Protein AF-A0A8S3TNV0-F1 (afdb_monomer)

Solvent-accessible surface area (backbone atoms only — not comparable to full-atom values): 40064 Å² total; per-residue (Å²): 131,85,84,80,77,49,68,55,57,33,47,53,49,20,66,56,31,63,73,50,84,91,32,53,68,57,18,50,51,28,44,52,50,34,41,46,52,48,55,51,44,31,70,75,68,72,44,70,85,85,72,66,68,60,52,62,52,40,44,50,47,53,50,49,54,54,50,50,51,53,54,52,62,73,69,50,62,96,82,69,72,56,63,66,59,49,42,34,44,29,53,44,63,46,42,47,49,53,49,52,39,51,70,67,50,73,73,77,50,87,56,49,66,64,51,49,56,48,52,64,64,43,43,70,54,40,74,68,53,91,77,56,86,68,69,57,56,79,71,70,78,79,81,65,68,73,45,74,74,59,54,46,51,67,53,68,71,25,70,59,44,51,54,34,48,66,68,48,71,71,40,63,76,86,58,99,75,73,74,72,80,77,72,82,78,78,81,70,81,78,79,83,73,83,86,78,91,79,84,87,85,82,91,77,87,89,84,88,83,90,86,86,88,85,89,85,90,80,90,78,90,80,83,85,79,82,83,80,85,88,80,88,80,90,73,92,71,54,76,66,58,57,52,53,53,51,49,55,52,50,52,52,49,45,55,54,56,73,67,56,90,64,85,89,64,67,48,53,50,70,56,50,45,50,49,51,51,50,46,50,45,56,60,35,57,51,38,54,77,52,83,58,75,91,75,50,48,36,82,73,49,44,53,57,56,52,48,59,60,46,63,81,56,67,89,71,97,62,62,71,68,61,55,55,61,57,44,78,73,48,72,82,43,55,66,58,51,50,52,49,50,45,45,53,55,30,37,51,54,56,36,24,66,41,96,63,16,59,59,52,48,58,71,61,37,53,68,57,56,49,35,53,48,38,51,51,53,52,52,49,52,53,53,54,50,55,57,52,75,72,48,96,68,94,69,72,79,72,54,52,60,55,57,52,52,54,49,52,49,39,41,51,51,54,52,45,53,53,49,47,53,33,52,39,62,58,35,55,65,85,44,70,70,59,42,48,54,50,48,47,53,55,44,52,37,51,77,51,44,42,60,61,54,45,49,51,43,52,47,50,55,32,51,40,61,65,70,66,61,80,51,69,76,56,74,60,70,56,65,68,57,50,51,41,50,31,52,44,46,54,36,37,50,51,32,35,34,53,38,73,77,71,56,88,67,94,76,72,96,73,52,84,54,41,73,43,50,31,48,60,52,62,78,50,18,33,48,45,64,55,39,58,56,43,63,73,58,50,82,75,68,81,71,87,74,74,49,57,22,48,60,37,55,56,50,49,50,51,37,61,45,51,58,71,52,79,34,69,65,61,44,50,51,49,48,49,35,50,50,72,65,45,54,38,46,43,49,61,63,65,60,56,52,52,35,52,56,75,32,40,86,81,40,56,73,74,52,34,53,53,49,51,51,32,51,49,47,44,53,62,70,37,46,70,46,56,40,77,38,70,86,54,45,83,82,41,102,42,48,38,68,42,45,36,76,33,52,81,67,76,60,56,86,85,78,82,67,75,61,72,55,73,66,50,59,55,48,58,53,66,70,75,109

Structure (mmCIF, N/CA/C/O backbone):
data_AF-A0A8S3TNV0-F1
#
_entry.id   AF-A0A8S3TNV0-F1
#
loop_
_atom_site.group_PDB
_atom_site.id
_atom_site.type_symbol
_atom_site.label_atom_id
_atom_site.label_alt_id
_atom_site.label_comp_id
_atom_site.label_asym_id
_atom_site.label_entity_id
_atom_site.label_seq_id
_atom_site.pdbx_PDB_ins_code
_atom_site.Cartn_x
_atom_site.Cartn_y
_atom_site.Cartn_z
_atom_site.occupancy
_atom_site.B_iso_or_equiv
_atom_site.auth_seq_id
_atom_site.auth_comp_id
_atom_site.auth_asym_id
_atom_site.auth_atom_id
_atom_site.pdbx_PDB_model_num
ATOM 1 N N . MET A 1 1 ? 22.288 28.372 -45.528 1.00 34.53 1 MET A N 1
ATOM 2 C CA . MET A 1 1 ? 20.917 28.318 -44.978 1.00 34.53 1 MET A CA 1
ATOM 3 C C . MET A 1 1 ? 20.827 26.979 -44.262 1.00 34.53 1 MET A C 1
ATOM 5 O O . MET A 1 1 ? 20.952 25.970 -44.937 1.00 34.53 1 MET A O 1
ATOM 9 N N . ALA A 1 2 ? 20.829 26.947 -42.926 1.00 42.94 2 ALA A N 1
ATOM 10 C CA . ALA A 1 2 ? 20.855 25.677 -42.194 1.00 42.94 2 ALA A CA 1
ATOM 11 C C . ALA A 1 2 ? 19.530 24.941 -42.438 1.00 42.94 2 ALA A C 1
ATOM 13 O O . ALA A 1 2 ? 18.470 25.479 -42.117 1.00 42.94 2 ALA A O 1
ATOM 14 N N . VAL A 1 3 ? 19.585 23.764 -43.063 1.00 53.44 3 VAL A N 1
ATOM 15 C CA . VAL A 1 3 ? 18.421 22.891 -43.235 1.00 53.44 3 VAL A CA 1
ATOM 16 C C . VAL A 1 3 ? 17.987 22.459 -41.834 1.00 53.44 3 VAL A C 1
ATOM 18 O O . VAL A 1 3 ? 18.694 21.705 -41.174 1.00 53.44 3 VAL A O 1
ATOM 21 N N . LYS A 1 4 ? 16.867 22.997 -41.338 1.00 69.56 4 LYS A N 1
ATOM 22 C CA . LYS A 1 4 ? 16.232 22.502 -40.112 1.00 69.56 4 LYS A CA 1
ATOM 23 C C . LYS A 1 4 ? 15.358 21.316 -40.501 1.00 69.56 4 LYS A C 1
ATOM 25 O O . LYS A 1 4 ? 14.276 21.527 -41.040 1.00 69.56 4 LYS A O 1
ATOM 30 N N . LEU A 1 5 ? 15.846 20.104 -40.253 1.00 80.50 5 LEU A N 1
ATOM 31 C CA . LEU A 1 5 ? 15.020 18.901 -40.321 1.00 80.50 5 LEU A CA 1
ATOM 32 C C . LEU A 1 5 ? 14.019 18.916 -39.160 1.00 80.50 5 LEU A C 1
ATOM 34 O O . LEU A 1 5 ? 14.362 19.261 -38.029 1.00 80.50 5 LEU A O 1
ATOM 38 N N . SER A 1 6 ? 12.774 18.557 -39.443 1.00 86.38 6 SER A N 1
ATOM 39 C CA . SER A 1 6 ? 11.746 18.312 -38.434 1.00 86.38 6 SER A CA 1
ATOM 40 C C . SER A 1 6 ? 11.985 16.976 -37.722 1.00 86.38 6 SER A C 1
ATOM 42 O O . SER A 1 6 ? 12.574 16.054 -38.288 1.00 86.38 6 SER A O 1
ATOM 44 N N . ILE A 1 7 ? 11.467 16.823 -36.495 1.00 86.38 7 ILE A N 1
ATOM 45 C CA . ILE A 1 7 ? 11.573 15.559 -35.735 1.00 86.38 7 ILE A CA 1
ATOM 46 C C . ILE A 1 7 ? 10.983 14.381 -36.529 1.00 86.38 7 ILE A C 1
ATOM 48 O O . ILE A 1 7 ? 11.506 13.268 -36.493 1.00 86.38 7 ILE A O 1
ATOM 52 N N . LYS A 1 8 ? 9.934 14.646 -37.319 1.00 88.31 8 LYS A N 1
ATOM 53 C CA . LYS A 1 8 ? 9.353 13.674 -38.248 1.00 88.31 8 LYS A CA 1
ATOM 54 C C . LYS A 1 8 ? 10.360 13.180 -39.282 1.00 88.31 8 LYS A C 1
ATOM 56 O O . LYS A 1 8 ? 10.516 11.976 -39.445 1.00 88.31 8 LYS A O 1
ATOM 61 N N . GLU A 1 9 ? 11.015 14.099 -39.982 1.00 88.25 9 GLU A N 1
ATOM 62 C CA . GLU A 1 9 ? 11.967 13.750 -41.040 1.00 88.25 9 GLU A CA 1
ATOM 63 C C . GLU A 1 9 ? 13.139 12.943 -40.474 1.00 88.25 9 GLU A C 1
ATOM 65 O O . GLU A 1 9 ? 13.574 11.976 -41.090 1.00 88.25 9 GLU A O 1
ATOM 70 N N . ILE A 1 10 ? 13.588 13.266 -39.259 1.00 89.31 10 ILE A N 1
ATOM 71 C CA . ILE A 1 10 ? 14.662 12.530 -38.578 1.00 89.31 10 ILE A CA 1
ATOM 72 C C . ILE A 1 10 ? 14.210 11.112 -38.200 1.00 89.31 10 ILE A C 1
ATOM 74 O O . ILE A 1 10 ? 14.964 10.155 -38.382 1.00 89.31 10 ILE A O 1
ATOM 78 N N . TRP A 1 11 ? 12.966 10.942 -37.742 1.00 91.12 11 TRP A N 1
ATOM 79 C CA . TRP A 1 11 ? 12.398 9.615 -37.494 1.00 91.12 11 TRP A CA 1
ATOM 80 C C . TRP A 1 11 ? 12.270 8.773 -38.773 1.00 91.12 11 TRP A C 1
ATOM 82 O O . TRP A 1 11 ? 12.529 7.566 -38.753 1.00 91.12 11 TRP A O 1
ATOM 92 N N . ASP A 1 12 ? 11.894 9.393 -39.893 1.00 89.12 12 ASP A N 1
ATOM 93 C CA . ASP A 1 12 ? 11.787 8.721 -41.193 1.00 89.12 12 ASP A CA 1
ATOM 94 C C . ASP A 1 12 ? 13.175 8.288 -41.715 1.00 89.12 12 ASP A C 1
ATOM 96 O O . ASP A 1 12 ? 13.319 7.175 -42.240 1.00 89.12 12 ASP A O 1
ATOM 100 N N . ILE A 1 13 ? 14.210 9.112 -41.491 1.00 89.31 13 ILE A N 1
ATOM 101 C CA . ILE A 1 13 ? 15.620 8.770 -41.752 1.00 89.31 13 ILE A CA 1
ATOM 102 C C . ILE A 1 13 ? 16.037 7.563 -40.901 1.00 89.31 13 ILE A C 1
ATOM 104 O O . ILE A 1 13 ? 16.495 6.560 -41.450 1.00 89.31 13 ILE A O 1
ATOM 108 N N . TYR A 1 14 ? 15.806 7.603 -39.583 1.00 91.25 14 TYR A N 1
ATOM 109 C CA . TYR A 1 14 ? 16.097 6.484 -38.678 1.00 91.25 14 TYR A CA 1
ATOM 110 C C . TYR A 1 14 ? 15.394 5.186 -39.117 1.00 91.25 14 TYR A C 1
ATOM 112 O O . TYR A 1 14 ? 16.020 4.132 -39.252 1.00 91.25 14 TYR A O 1
ATOM 120 N N . SER A 1 15 ? 14.094 5.267 -39.407 1.00 87.69 15 SER A N 1
ATOM 121 C CA . SER A 1 15 ? 13.267 4.122 -39.812 1.00 87.69 15 SER A CA 1
ATOM 122 C C . SER A 1 15 ? 13.735 3.475 -41.119 1.00 87.69 15 SER A C 1
ATOM 124 O O . SER A 1 15 ? 13.532 2.273 -41.332 1.00 87.69 15 SER A O 1
ATOM 126 N N . SER A 1 16 ? 14.342 4.265 -42.005 1.00 86.38 16 SER A N 1
ATOM 127 C CA . SER A 1 16 ? 14.892 3.802 -43.279 1.00 86.38 16 SER A CA 1
ATOM 128 C C . SER A 1 16 ? 16.282 3.190 -43.094 1.00 86.38 16 SER A C 1
ATOM 130 O O . SER A 1 16 ? 16.511 2.071 -43.559 1.00 86.38 16 SER A O 1
ATOM 132 N N . ALA A 1 17 ? 17.153 3.858 -42.330 1.00 85.31 17 ALA A N 1
ATOM 133 C CA . ALA A 1 17 ? 18.532 3.439 -42.072 1.00 85.31 17 ALA A CA 1
ATOM 134 C C . ALA A 1 17 ? 18.652 2.195 -41.175 1.00 85.31 17 ALA A C 1
ATOM 136 O O . ALA A 1 17 ? 19.639 1.472 -41.241 1.00 85.31 17 ALA A O 1
ATOM 137 N N . ARG A 1 18 ? 17.633 1.891 -40.359 1.00 82.06 18 ARG A N 1
ATOM 138 C CA . ARG A 1 18 ? 17.616 0.704 -39.483 1.00 82.06 18 ARG A CA 1
ATOM 139 C C . ARG A 1 18 ? 17.552 -0.634 -40.238 1.00 82.06 18 ARG A C 1
ATOM 141 O O . ARG A 1 18 ? 17.898 -1.672 -39.680 1.00 82.06 18 ARG A O 1
ATOM 148 N N . LYS A 1 19 ? 17.035 -0.655 -41.472 1.00 74.44 19 LYS A N 1
ATOM 149 C CA . LYS A 1 19 ? 16.793 -1.903 -42.226 1.00 74.44 19 LYS A CA 1
ATOM 150 C C . LYS A 1 19 ? 18.079 -2.555 -42.766 1.00 74.44 19 LYS A C 1
ATOM 152 O O . LYS A 1 19 ? 18.188 -3.775 -42.637 1.00 74.44 19 LYS A O 1
ATOM 157 N N . PRO A 1 20 ? 19.016 -1.820 -43.392 1.00 74.19 20 PRO A N 1
ATOM 158 C CA . PRO A 1 20 ? 20.271 -2.400 -43.870 1.00 74.19 20 PRO A CA 1
ATOM 159 C C . PRO A 1 20 ? 21.357 -2.466 -42.771 1.00 74.19 20 PRO A C 1
ATOM 161 O O . PRO A 1 20 ? 21.547 -1.495 -42.043 1.00 74.19 20 PRO A O 1
ATOM 164 N N . PRO A 1 21 ? 22.142 -3.562 -42.678 1.00 66.00 21 PRO A N 1
ATOM 165 C CA . PRO A 1 21 ? 23.213 -3.696 -41.680 1.00 66.00 21 PRO A CA 1
ATOM 166 C C . PRO A 1 21 ? 24.382 -2.719 -41.898 1.00 66.00 21 PRO A C 1
ATOM 168 O O . PRO A 1 21 ? 25.086 -2.387 -40.950 1.00 66.00 21 PRO A O 1
ATOM 171 N N . ASN A 1 22 ? 24.572 -2.219 -43.122 1.00 73.31 22 ASN A N 1
ATOM 172 C CA . ASN A 1 22 ? 25.696 -1.349 -43.480 1.00 73.31 22 ASN A CA 1
ATOM 173 C C . ASN A 1 22 ? 25.506 0.118 -43.034 1.00 73.31 22 ASN A C 1
ATOM 175 O O . ASN A 1 22 ? 26.429 0.912 -43.165 1.00 73.31 22 ASN A O 1
ATOM 179 N N . GLN A 1 23 ? 24.333 0.493 -42.504 1.00 78.69 23 GLN A N 1
ATOM 180 C CA . GLN A 1 23 ? 23.996 1.876 -42.121 1.00 78.69 23 GLN A CA 1
ATOM 181 C C . GLN A 1 23 ? 23.822 2.051 -40.605 1.00 78.69 23 GLN A C 1
ATOM 183 O O . GLN A 1 23 ? 23.153 2.976 -40.141 1.00 78.69 23 GLN A O 1
ATOM 188 N N . GLU A 1 24 ? 24.443 1.178 -39.808 1.00 80.56 24 GLU A N 1
ATOM 189 C CA . GLU A 1 24 ? 24.316 1.191 -38.349 1.00 80.56 24 GLU A CA 1
ATOM 190 C C . GLU A 1 24 ? 24.714 2.546 -37.736 1.00 80.56 24 GLU A C 1
ATOM 192 O O . GLU A 1 24 ? 23.994 3.074 -36.888 1.00 80.56 24 GLU A O 1
ATOM 197 N N . GLN A 1 25 ? 25.796 3.160 -38.225 1.00 83.94 25 GLN A N 1
ATOM 198 C CA . GLN A 1 25 ? 26.263 4.469 -37.752 1.00 83.94 25 GLN A CA 1
ATOM 199 C C . GLN A 1 25 ? 25.253 5.589 -38.033 1.00 83.94 25 GLN A C 1
ATOM 201 O O . GLN A 1 25 ? 24.931 6.360 -37.129 1.00 83.94 25 GLN A O 1
ATOM 206 N N . LEU A 1 26 ? 24.708 5.646 -39.254 1.00 86.81 26 LEU A N 1
ATOM 207 C CA . LEU A 1 26 ? 23.683 6.623 -39.627 1.00 86.81 26 LEU A CA 1
ATOM 208 C C . LEU A 1 26 ? 22.404 6.415 -38.809 1.00 86.81 26 LEU A C 1
ATOM 210 O O . LEU A 1 26 ? 21.828 7.381 -38.316 1.00 86.81 26 LEU A O 1
ATOM 214 N N . SER A 1 27 ? 21.983 5.160 -38.623 1.00 88.62 27 SER A N 1
ATOM 215 C CA . SER A 1 27 ? 20.806 4.836 -37.814 1.00 88.62 27 SER A CA 1
ATOM 216 C C . SER A 1 27 ? 20.983 5.261 -36.352 1.00 88.62 27 SER A C 1
ATOM 218 O O . SER A 1 27 ? 20.071 5.849 -35.776 1.00 88.62 27 SER A O 1
ATOM 220 N N . SER A 1 28 ? 22.172 5.053 -35.772 1.00 88.88 28 SER A N 1
ATOM 221 C CA . SER A 1 28 ? 22.484 5.489 -34.410 1.00 88.88 28 SER A CA 1
ATOM 222 C C . SER A 1 28 ? 22.443 7.009 -34.300 1.00 88.88 28 SER A C 1
ATOM 224 O O . SER A 1 28 ? 21.742 7.534 -33.443 1.00 88.88 28 SER A O 1
ATOM 226 N N . LEU A 1 29 ? 23.118 7.719 -35.211 1.00 89.00 29 LEU A N 1
ATOM 227 C CA . LEU A 1 29 ? 23.158 9.182 -35.208 1.00 89.00 29 LEU A CA 1
ATOM 228 C C . LEU A 1 29 ? 21.762 9.796 -35.391 1.00 89.00 29 LEU A C 1
ATOM 230 O O . LEU A 1 29 ? 21.414 10.761 -34.710 1.00 89.00 29 LEU A O 1
ATOM 234 N N . ALA A 1 30 ? 20.942 9.229 -36.280 1.00 90.75 30 ALA A N 1
ATOM 235 C CA . ALA A 1 30 ? 19.571 9.680 -36.493 1.00 90.75 30 ALA A CA 1
ATOM 236 C C . ALA A 1 30 ? 18.699 9.462 -35.248 1.00 90.75 30 ALA A C 1
ATOM 238 O O . ALA A 1 30 ? 17.929 10.352 -34.889 1.00 90.75 30 ALA A O 1
ATOM 239 N N . LEU A 1 31 ? 18.844 8.321 -34.563 1.00 92.50 31 LEU A N 1
ATOM 240 C CA . LEU A 1 31 ? 18.125 8.043 -33.319 1.00 92.50 31 LEU A CA 1
ATOM 241 C C . LEU A 1 31 ? 18.536 9.002 -32.197 1.00 92.50 31 LEU A C 1
ATOM 243 O O . LEU A 1 31 ? 17.667 9.573 -31.543 1.00 92.50 31 LEU A O 1
ATOM 247 N N . ASP A 1 32 ? 19.836 9.221 -32.006 1.00 90.94 32 ASP A N 1
ATOM 248 C CA . ASP A 1 32 ? 20.355 10.119 -30.967 1.00 90.94 32 ASP A CA 1
ATOM 249 C C . ASP A 1 32 ? 19.863 11.559 -31.204 1.00 90.94 32 ASP A C 1
ATOM 251 O O . ASP A 1 32 ? 19.376 12.226 -30.289 1.00 90.94 32 ASP A O 1
ATOM 255 N N . THR A 1 33 ? 19.879 12.009 -32.464 1.00 90.06 33 THR A N 1
ATOM 256 C CA . THR A 1 33 ? 19.341 13.321 -32.861 1.00 90.06 33 THR A CA 1
ATOM 257 C C . THR A 1 33 ? 17.828 13.410 -32.630 1.00 90.06 33 THR A C 1
ATOM 259 O O . THR A 1 33 ? 17.331 14.411 -32.112 1.00 90.06 33 THR A O 1
ATOM 262 N N . PHE A 1 34 ? 17.080 12.363 -32.991 1.00 91.62 34 PHE A N 1
ATOM 263 C CA . PHE A 1 34 ? 15.634 12.287 -32.773 1.00 91.62 34 PHE A CA 1
ATOM 264 C C . PHE A 1 34 ? 15.283 12.409 -31.287 1.00 91.62 34 PHE A C 1
ATOM 266 O O . PHE A 1 34 ? 14.416 13.206 -30.919 1.00 91.62 34 PHE A O 1
ATOM 273 N N . LEU A 1 35 ? 15.963 11.637 -30.436 1.00 91.50 35 LEU A N 1
ATOM 274 C CA . LEU A 1 35 ? 15.732 11.607 -28.996 1.00 91.50 35 LEU A CA 1
ATOM 275 C C . LEU A 1 35 ? 16.049 12.953 -28.351 1.00 91.50 35 LEU A C 1
ATOM 277 O O . LEU A 1 35 ? 15.238 13.462 -27.580 1.00 91.50 35 LEU A O 1
ATOM 281 N N . ALA A 1 36 ? 17.173 13.563 -28.718 1.00 89.19 36 ALA A N 1
ATOM 282 C CA . ALA A 1 36 ? 17.559 14.879 -28.236 1.00 89.19 36 ALA A CA 1
ATOM 283 C C . ALA A 1 36 ? 16.517 15.961 -28.543 1.00 89.19 36 ALA A C 1
ATOM 285 O O . ALA A 1 36 ? 16.124 16.718 -27.653 1.00 89.19 36 ALA A O 1
ATOM 286 N N . LEU A 1 37 ? 16.033 16.014 -29.788 1.00 87.94 37 LEU A N 1
ATOM 287 C CA . LEU A 1 37 ? 15.003 16.974 -30.179 1.00 87.94 37 LEU A CA 1
ATOM 288 C C . LEU A 1 37 ? 13.668 16.692 -29.483 1.00 87.94 37 LEU 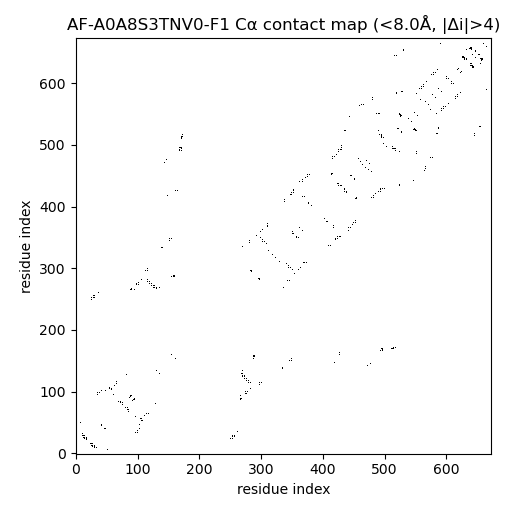A C 1
ATOM 290 O O . LEU A 1 37 ? 13.004 17.636 -29.063 1.00 87.94 37 LEU A O 1
ATOM 294 N N . CYS A 1 38 ? 13.299 15.418 -29.301 1.00 89.00 38 CYS A N 1
ATOM 295 C CA . CYS A 1 38 ? 12.109 15.056 -28.531 1.00 89.00 38 CYS A CA 1
ATOM 296 C C . CYS A 1 38 ? 12.218 15.516 -27.075 1.00 89.00 38 CYS A C 1
ATOM 298 O O . CYS A 1 38 ? 11.281 16.119 -26.562 1.00 89.00 38 CYS A O 1
ATOM 300 N N . CYS A 1 39 ? 13.347 15.258 -26.407 1.00 89.19 39 CYS A N 1
ATOM 301 C CA . CYS A 1 39 ? 13.576 15.705 -25.033 1.00 89.19 39 CYS A CA 1
ATOM 302 C C . CYS A 1 39 ? 13.473 17.229 -24.925 1.00 89.19 39 CYS A C 1
ATOM 304 O O . CYS A 1 39 ? 12.776 17.725 -24.043 1.00 89.19 39 CYS A O 1
ATOM 306 N N . LYS A 1 40 ? 14.090 17.959 -25.860 1.00 86.94 40 LYS A N 1
ATOM 307 C CA . LYS A 1 40 ? 14.022 19.421 -25.913 1.00 86.94 40 LYS A CA 1
ATOM 308 C C . LYS A 1 40 ? 12.593 19.932 -26.092 1.00 86.94 40 LYS A C 1
ATOM 310 O O . LYS A 1 40 ? 12.169 20.811 -25.353 1.00 86.94 40 LYS A O 1
ATOM 315 N N . GLU A 1 41 ? 11.829 19.357 -27.019 1.00 86.62 41 GLU A N 1
ATOM 316 C CA . GLU A 1 41 ? 10.439 19.768 -27.253 1.00 86.62 41 GLU A CA 1
ATOM 317 C C . GLU A 1 41 ? 9.539 19.480 -26.042 1.00 86.62 41 GLU A C 1
ATOM 319 O O . GLU A 1 41 ? 8.718 20.319 -25.672 1.00 86.62 41 GLU A O 1
ATOM 324 N N . ILE A 1 42 ? 9.740 18.337 -25.377 1.00 87.69 42 ILE A N 1
ATOM 325 C CA . ILE A 1 42 ? 9.022 17.977 -24.147 1.00 87.69 42 ILE A CA 1
ATOM 326 C C . ILE A 1 42 ? 9.356 18.952 -23.009 1.00 87.69 42 ILE A C 1
ATOM 328 O O . ILE A 1 42 ? 8.475 19.294 -22.223 1.00 87.69 42 ILE A O 1
ATOM 332 N N . GLU A 1 43 ? 10.610 19.390 -22.892 1.00 84.81 43 GLU A N 1
ATOM 333 C CA . GLU A 1 43 ? 11.039 20.343 -21.861 1.00 84.81 43 GLU A CA 1
ATOM 334 C C . GLU A 1 43 ? 10.541 21.771 -22.134 1.00 84.81 43 GLU A C 1
ATOM 336 O O . GLU A 1 43 ? 10.123 22.454 -21.201 1.00 84.81 43 GLU A O 1
ATOM 341 N N . GLU A 1 44 ? 10.530 22.212 -23.396 1.00 85.75 44 GLU A N 1
ATOM 342 C CA . GLU A 1 44 ? 10.087 23.559 -23.785 1.00 85.75 44 GLU A CA 1
ATOM 343 C C . GLU A 1 44 ? 8.557 23.711 -23.778 1.00 85.75 44 GLU A C 1
ATOM 345 O O . GLU A 1 44 ? 8.040 24.729 -23.313 1.00 85.75 44 GLU A O 1
ATOM 350 N N . ASN A 1 45 ? 7.825 22.713 -24.282 1.00 81.81 45 ASN A N 1
ATOM 351 C CA . ASN A 1 45 ? 6.377 22.809 -24.497 1.00 81.81 45 ASN A CA 1
ATOM 352 C C . ASN A 1 45 ? 5.549 21.993 -23.495 1.00 81.81 45 ASN A C 1
ATOM 354 O O . ASN A 1 45 ? 4.331 22.157 -23.443 1.00 81.81 45 ASN A O 1
ATOM 358 N N . GLY A 1 46 ? 6.166 21.093 -22.722 1.00 76.81 46 GLY A N 1
ATOM 359 C CA . GLY A 1 46 ? 5.474 20.172 -21.809 1.00 76.81 46 GLY A CA 1
ATOM 360 C C . GLY A 1 46 ? 4.703 19.040 -22.503 1.00 76.81 46 GLY A C 1
ATOM 361 O O . GLY A 1 46 ? 4.289 18.088 -21.838 1.00 76.81 46 GLY A O 1
ATOM 362 N N . ASP A 1 47 ? 4.541 19.125 -23.824 1.00 73.19 47 ASP A N 1
ATOM 363 C CA . ASP A 1 47 ? 3.814 18.179 -24.657 1.00 73.19 47 ASP A CA 1
ATOM 364 C C . ASP A 1 47 ? 4.766 17.311 -25.481 1.00 73.19 47 ASP A C 1
ATOM 366 O O . ASP A 1 47 ? 5.869 17.699 -25.863 1.00 73.19 47 ASP A O 1
ATOM 370 N N . VAL A 1 48 ? 4.308 16.098 -25.769 1.00 75.00 48 VAL A N 1
ATOM 371 C CA . VAL A 1 48 ? 5.035 15.145 -26.602 1.00 75.00 48 VAL A CA 1
ATOM 372 C C . VAL A 1 48 ? 4.862 15.504 -28.078 1.00 75.00 48 VAL A C 1
ATOM 374 O O . VAL A 1 48 ? 3.714 15.651 -28.514 1.00 75.00 48 VAL A O 1
ATOM 377 N N . PRO A 1 49 ? 5.944 15.551 -28.880 1.00 76.06 49 PRO A N 1
ATOM 378 C CA . PRO A 1 49 ? 5.832 15.773 -30.316 1.00 76.06 49 PRO A CA 1
ATOM 379 C C . PRO A 1 49 ? 4.966 14.691 -30.966 1.00 76.06 49 PRO A C 1
ATOM 381 O O . PRO A 1 49 ? 5.309 13.506 -30.973 1.00 76.06 49 PRO A O 1
ATOM 384 N N . ILE A 1 50 ? 3.826 15.091 -31.533 1.00 74.94 50 ILE A N 1
ATOM 385 C CA . ILE A 1 50 ? 2.929 14.175 -32.244 1.00 74.94 50 ILE A CA 1
ATOM 386 C C . ILE A 1 50 ? 3.409 14.064 -33.684 1.00 74.94 50 ILE A C 1
ATOM 388 O O . ILE A 1 50 ? 3.162 14.939 -34.512 1.00 74.94 50 ILE A O 1
ATOM 392 N N . ILE A 1 51 ? 4.083 12.957 -33.974 1.00 72.62 51 ILE A N 1
ATOM 393 C CA . ILE A 1 51 ? 4.687 12.711 -35.279 1.00 72.62 51 ILE A CA 1
ATOM 394 C C . ILE A 1 51 ? 3.752 11.803 -36.088 1.00 72.62 51 ILE A C 1
ATOM 396 O O . ILE A 1 51 ? 2.998 12.314 -36.910 1.00 72.62 51 ILE A O 1
ATOM 400 N N . TYR A 1 52 ? 3.717 10.492 -35.806 1.00 70.75 52 TYR A N 1
ATOM 401 C CA . TYR A 1 52 ? 2.749 9.495 -36.310 1.00 70.75 52 TYR A CA 1
ATOM 402 C C . TYR A 1 52 ? 2.681 8.308 -35.340 1.00 70.75 52 TYR A C 1
ATOM 404 O O . TYR A 1 52 ? 3.678 8.022 -34.693 1.00 70.75 52 TYR A O 1
ATOM 412 N N . ASP A 1 53 ? 1.526 7.626 -35.256 1.00 81.31 53 ASP A N 1
ATOM 413 C CA . ASP A 1 53 ? 1.256 6.426 -34.431 1.00 81.31 53 ASP A CA 1
ATOM 414 C C . ASP A 1 53 ? 2.284 6.152 -33.315 1.00 81.31 53 ASP A C 1
ATOM 416 O O . ASP A 1 53 ? 3.093 5.220 -33.395 1.00 81.31 53 ASP A O 1
ATOM 420 N N . MET A 1 54 ? 2.243 6.975 -32.259 1.00 84.12 54 MET A N 1
ATOM 421 C CA . MET A 1 54 ? 3.240 6.925 -31.183 1.00 84.12 54 MET A CA 1
ATOM 422 C C . MET A 1 54 ? 3.323 5.543 -30.526 1.00 84.12 54 MET A C 1
ATOM 424 O O . MET A 1 54 ? 4.362 5.185 -29.990 1.00 84.12 54 MET A O 1
ATOM 428 N N . LYS A 1 55 ? 2.282 4.705 -30.626 1.00 86.00 55 LYS A N 1
ATOM 429 C CA . LYS A 1 55 ? 2.326 3.321 -30.129 1.00 86.00 55 LYS A CA 1
ATOM 430 C C . LYS A 1 55 ? 3.362 2.479 -30.863 1.00 86.00 55 LYS A C 1
ATOM 432 O O . LYS A 1 55 ? 4.069 1.693 -30.234 1.00 86.00 55 LYS A O 1
ATOM 437 N N . THR A 1 56 ? 3.448 2.618 -32.183 1.00 88.75 56 THR A N 1
ATOM 438 C CA . THR A 1 56 ? 4.445 1.905 -32.987 1.00 88.75 56 THR A CA 1
ATOM 439 C C . THR A 1 56 ? 5.843 2.428 -32.675 1.00 88.75 56 THR A C 1
ATOM 441 O O . THR A 1 56 ? 6.745 1.624 -32.446 1.00 88.75 56 THR A O 1
ATOM 444 N N . ILE A 1 57 ? 6.001 3.751 -32.577 1.00 89.62 57 ILE A N 1
ATOM 445 C CA . ILE A 1 57 ? 7.270 4.398 -32.215 1.00 89.62 57 ILE A CA 1
ATOM 446 C C . ILE A 1 57 ? 7.747 3.909 -30.844 1.00 89.62 57 ILE A C 1
ATOM 448 O O . ILE A 1 57 ? 8.840 3.367 -30.740 1.00 89.62 57 ILE A O 1
ATOM 452 N N . VAL A 1 58 ? 6.907 3.985 -29.811 1.00 91.56 58 VAL A N 1
ATOM 453 C CA . VAL A 1 58 ? 7.250 3.551 -28.449 1.00 91.56 58 VAL A CA 1
ATOM 454 C C . VAL A 1 58 ? 7.647 2.072 -28.405 1.00 91.56 58 VAL A C 1
ATOM 456 O O . VAL A 1 58 ? 8.641 1.730 -27.773 1.00 91.56 58 VAL A O 1
ATOM 459 N N . ASN A 1 59 ? 6.948 1.184 -29.122 1.00 92.50 59 ASN A N 1
ATOM 460 C CA . ASN A 1 59 ? 7.364 -0.221 -29.213 1.00 92.50 59 ASN A CA 1
ATOM 461 C C . ASN A 1 59 ? 8.735 -0.383 -29.888 1.00 92.50 59 ASN A C 1
ATOM 463 O O . ASN A 1 59 ? 9.513 -1.253 -29.496 1.00 92.50 59 ASN A O 1
ATOM 467 N N . GLN A 1 60 ? 9.047 0.427 -30.901 1.00 92.06 60 GLN A N 1
ATOM 468 C CA . GLN A 1 60 ? 10.369 0.416 -31.522 1.00 92.06 60 GLN A CA 1
ATOM 469 C C . GLN A 1 60 ? 11.441 0.933 -30.560 1.00 92.06 60 GLN A C 1
ATOM 471 O O . GLN A 1 60 ? 12.459 0.263 -30.428 1.00 92.06 60 GLN A O 1
ATOM 476 N N . LEU A 1 61 ? 11.185 2.023 -29.834 1.00 94.38 61 LEU A N 1
ATOM 477 C CA . LEU A 1 61 ? 12.099 2.561 -28.822 1.00 94.38 61 LEU A CA 1
ATOM 478 C C . LEU A 1 61 ? 12.354 1.560 -27.685 1.00 94.38 61 LEU A C 1
ATOM 480 O O . LEU A 1 61 ? 13.500 1.369 -27.292 1.00 94.38 61 LEU A O 1
ATOM 484 N N . CYS A 1 62 ? 11.324 0.854 -27.200 1.00 95.38 62 CYS A N 1
ATOM 485 C CA . CYS A 1 62 ? 11.503 -0.222 -26.220 1.00 95.38 62 CYS A CA 1
ATOM 486 C C . CYS A 1 62 ? 12.423 -1.328 -26.755 1.00 95.38 62 CYS A C 1
ATOM 488 O O . CYS A 1 62 ? 13.273 -1.822 -26.022 1.00 95.38 62 CYS A O 1
ATOM 490 N N . ASN A 1 63 ? 12.262 -1.724 -28.023 1.00 94.12 63 ASN A N 1
ATOM 491 C CA . ASN A 1 63 ? 13.128 -2.730 -28.641 1.00 94.12 63 ASN A CA 1
ATOM 492 C C . ASN A 1 63 ? 14.572 -2.244 -28.779 1.00 94.12 63 ASN A C 1
ATOM 494 O O . ASN A 1 63 ? 15.485 -3.017 -28.508 1.00 94.12 63 ASN A O 1
ATOM 498 N N . GLU A 1 64 ? 14.783 -0.985 -29.162 1.00 94.81 64 GLU A N 1
ATOM 499 C CA . GLU A 1 64 ? 16.126 -0.400 -29.216 1.00 94.81 64 GLU A CA 1
ATOM 500 C C . GLU A 1 64 ? 16.782 -0.377 -27.841 1.00 94.81 64 GLU A C 1
ATOM 502 O O . GLU A 1 64 ? 17.894 -0.871 -27.702 1.00 94.81 64 GLU A O 1
ATOM 507 N N . PHE A 1 65 ? 16.061 0.072 -26.812 1.00 96.56 65 PHE A N 1
ATOM 508 C CA . PHE A 1 65 ? 16.559 0.045 -25.440 1.00 96.56 65 PHE A CA 1
ATOM 509 C C . PHE A 1 65 ? 16.954 -1.375 -25.003 1.00 96.56 65 PHE A C 1
ATOM 511 O O . PHE A 1 65 ? 18.041 -1.590 -24.474 1.00 96.56 65 PHE A O 1
ATOM 518 N N . MET A 1 66 ? 16.100 -2.374 -25.257 1.00 95.56 66 MET A N 1
ATOM 519 C CA . MET A 1 66 ? 16.417 -3.769 -24.927 1.00 95.56 66 MET A CA 1
ATOM 520 C C . MET A 1 66 ? 17.646 -4.281 -25.697 1.00 95.56 66 MET A C 1
ATOM 522 O O . MET A 1 66 ? 18.502 -4.940 -25.109 1.00 95.56 66 MET A O 1
ATOM 526 N N . ASN A 1 67 ? 17.763 -3.961 -26.990 1.00 93.25 67 ASN A N 1
ATOM 527 C CA . ASN A 1 67 ? 18.896 -4.362 -27.826 1.00 93.25 67 ASN A CA 1
ATOM 528 C C . ASN A 1 67 ? 20.208 -3.702 -27.389 1.00 93.25 67 ASN A C 1
ATOM 530 O O . ASN A 1 67 ? 21.246 -4.363 -27.377 1.00 93.25 67 ASN A O 1
ATOM 534 N N . ASP A 1 68 ? 20.169 -2.422 -27.026 1.00 94.00 68 ASP A N 1
ATOM 535 C CA . ASP A 1 68 ? 21.320 -1.684 -26.510 1.00 94.00 68 ASP A CA 1
ATOM 536 C C . ASP A 1 68 ? 21.837 -2.311 -25.220 1.00 94.00 68 ASP A C 1
ATOM 538 O O . ASP A 1 68 ? 23.030 -2.594 -25.114 1.00 94.00 68 ASP A O 1
ATOM 542 N N . ILE A 1 69 ? 20.940 -2.614 -24.275 1.00 93.69 69 ILE A N 1
ATOM 543 C CA . ILE A 1 69 ? 21.323 -3.279 -23.028 1.00 93.69 69 ILE A CA 1
ATOM 544 C C . ILE A 1 69 ? 21.977 -4.632 -23.321 1.00 93.69 69 ILE A C 1
ATOM 546 O O . ILE A 1 69 ? 23.054 -4.892 -22.796 1.00 93.69 69 ILE A O 1
ATOM 550 N N . ILE A 1 70 ? 21.407 -5.449 -24.216 1.00 91.25 70 ILE A N 1
ATOM 551 C CA . ILE A 1 70 ? 22.004 -6.735 -24.620 1.00 91.25 70 ILE A CA 1
ATOM 552 C C . ILE A 1 70 ? 23.410 -6.538 -25.212 1.00 91.25 70 ILE A C 1
ATOM 554 O O . ILE A 1 70 ? 24.336 -7.284 -24.891 1.00 91.25 70 ILE A O 1
ATOM 558 N N . ARG A 1 71 ? 23.598 -5.532 -26.076 1.00 89.56 71 ARG A N 1
ATOM 559 C CA . ARG A 1 71 ? 24.899 -5.222 -26.693 1.00 89.56 71 ARG A CA 1
ATOM 560 C C . ARG A 1 71 ? 25.932 -4.792 -25.657 1.00 89.56 71 ARG A C 1
ATOM 562 O O . ARG A 1 71 ? 27.085 -5.194 -25.774 1.00 89.56 71 ARG A O 1
ATOM 569 N N . ILE A 1 72 ? 25.532 -3.989 -24.674 1.00 89.88 72 ILE A N 1
ATOM 570 C CA . ILE A 1 72 ? 26.405 -3.532 -23.588 1.00 89.88 72 ILE A CA 1
ATOM 571 C C . ILE A 1 72 ? 26.785 -4.712 -22.696 1.00 89.88 72 ILE A C 1
ATOM 573 O O . ILE A 1 72 ? 27.967 -4.918 -22.438 1.00 89.88 72 ILE A O 1
ATOM 577 N N . THR A 1 73 ? 25.817 -5.540 -22.294 1.00 85.12 73 THR A N 1
ATOM 578 C CA . THR A 1 73 ? 26.078 -6.693 -21.421 1.00 85.12 73 THR A CA 1
ATOM 579 C C . THR A 1 73 ? 26.912 -7.773 -22.100 1.00 85.12 73 THR A C 1
ATOM 581 O O . THR A 1 73 ? 27.710 -8.413 -21.434 1.00 85.12 73 THR A O 1
ATOM 584 N N . ASN A 1 74 ? 26.780 -7.961 -23.418 1.00 85.12 74 ASN A N 1
ATOM 585 C CA . ASN A 1 74 ? 27.604 -8.919 -24.167 1.00 85.12 74 ASN A CA 1
ATOM 586 C C . ASN A 1 74 ? 29.054 -8.450 -24.367 1.00 85.12 74 ASN A C 1
ATOM 588 O O . ASN A 1 74 ? 29.911 -9.264 -24.695 1.00 85.12 74 ASN A O 1
ATOM 592 N N . LYS A 1 75 ? 29.312 -7.141 -24.254 1.00 81.06 75 LYS A N 1
ATOM 593 C CA . LYS A 1 75 ? 30.650 -6.543 -24.380 1.00 81.06 75 LYS A CA 1
ATOM 594 C C . LYS A 1 75 ? 31.346 -6.349 -23.033 1.00 81.06 75 LYS A C 1
ATOM 596 O O . LYS A 1 75 ? 32.513 -5.975 -23.028 1.00 81.06 75 LYS A O 1
ATOM 601 N N . ALA A 1 76 ? 30.635 -6.531 -21.924 1.00 74.00 76 ALA A N 1
ATOM 602 C CA . ALA A 1 76 ? 31.223 -6.459 -20.599 1.00 74.00 76 ALA A CA 1
ATOM 603 C C . ALA A 1 76 ? 32.078 -7.712 -20.353 1.00 74.00 76 ALA A C 1
ATOM 605 O O . ALA A 1 76 ? 31.609 -8.826 -20.586 1.00 74.00 76 ALA A O 1
ATOM 606 N N . ASP A 1 77 ? 33.317 -7.523 -19.897 1.00 62.94 77 ASP A N 1
ATOM 607 C CA . ASP A 1 77 ? 34.173 -8.624 -19.446 1.00 62.94 77 ASP A CA 1
ATOM 608 C C . ASP A 1 77 ? 33.553 -9.309 -18.205 1.00 62.94 77 ASP A C 1
ATOM 610 O O . ASP A 1 77 ? 32.769 -8.693 -17.473 1.00 62.94 77 ASP A O 1
ATOM 614 N N . ASP A 1 78 ? 33.919 -10.574 -17.945 1.00 58.34 78 ASP A N 1
ATOM 615 C CA . ASP A 1 78 ? 33.357 -11.433 -16.876 1.00 58.34 78 ASP A CA 1
ATOM 616 C C . ASP A 1 78 ? 33.403 -10.812 -15.454 1.00 58.34 78 ASP A C 1
ATOM 618 O O . ASP A 1 78 ? 32.703 -11.279 -14.553 1.00 58.34 78 ASP A O 1
ATOM 622 N N . ASP A 1 79 ? 34.169 -9.733 -15.246 1.00 54.88 79 ASP A N 1
ATOM 623 C CA . ASP A 1 79 ? 34.334 -9.037 -13.961 1.00 54.88 79 ASP A CA 1
ATOM 624 C C . ASP A 1 79 ? 33.218 -8.025 -13.615 1.00 54.88 79 ASP A C 1
ATOM 626 O O . ASP A 1 79 ? 33.241 -7.417 -12.542 1.00 54.88 79 ASP A O 1
ATOM 630 N N . GLY A 1 80 ? 32.191 -7.866 -14.457 1.00 57.56 80 GLY A N 1
ATOM 631 C CA . GLY A 1 80 ? 30.952 -7.180 -14.064 1.00 57.56 80 GLY A CA 1
ATOM 632 C C . GLY A 1 80 ? 31.096 -5.683 -13.754 1.00 57.56 80 GLY A C 1
ATOM 633 O O . GLY A 1 80 ? 30.350 -5.171 -12.915 1.00 57.56 80 GLY A O 1
ATOM 634 N N . ASP A 1 81 ? 32.029 -4.982 -14.410 1.00 67.75 81 ASP A N 1
ATOM 635 C CA . ASP A 1 81 ? 32.186 -3.527 -14.282 1.00 67.75 81 ASP A CA 1
ATOM 636 C C . ASP A 1 81 ? 30.920 -2.797 -14.789 1.00 67.75 81 ASP A C 1
ATOM 638 O O . ASP A 1 81 ? 30.612 -2.841 -15.986 1.00 67.75 81 ASP A O 1
ATOM 642 N N . PRO A 1 82 ? 30.156 -2.112 -13.912 1.00 77.38 82 PRO A N 1
ATOM 643 C CA . PRO A 1 82 ? 28.937 -1.420 -14.308 1.00 77.38 82 PRO A CA 1
ATOM 644 C C . PRO A 1 82 ? 29.205 -0.122 -15.082 1.00 77.38 82 PRO A C 1
ATOM 646 O O . PRO A 1 82 ? 28.238 0.502 -15.508 1.00 77.38 82 PRO A O 1
ATOM 649 N N . ALA A 1 83 ? 30.459 0.301 -15.289 1.00 85.06 83 ALA A N 1
ATOM 650 C CA . ALA A 1 83 ? 30.788 1.602 -15.879 1.00 85.06 83 ALA A CA 1
ATOM 651 C C . ALA A 1 83 ? 30.167 1.837 -17.268 1.00 85.06 83 ALA A C 1
ATOM 653 O O . ALA A 1 83 ? 29.666 2.927 -17.545 1.00 85.06 83 ALA A O 1
ATOM 654 N N . ALA A 1 84 ? 30.153 0.819 -18.137 1.00 88.12 84 ALA A N 1
ATOM 655 C CA . ALA A 1 84 ? 29.540 0.933 -19.463 1.00 88.12 84 ALA A CA 1
ATOM 656 C C . ALA A 1 84 ? 28.010 1.077 -19.382 1.00 88.12 84 ALA A C 1
ATOM 658 O O . ALA A 1 84 ? 27.412 1.848 -20.133 1.00 88.12 84 ALA A O 1
ATOM 659 N N . LEU A 1 85 ? 27.376 0.366 -18.443 1.00 90.25 85 LEU A N 1
ATOM 660 C CA . LEU A 1 85 ? 25.937 0.455 -18.198 1.00 90.25 85 LEU A CA 1
ATOM 661 C C . LEU A 1 85 ? 25.558 1.792 -17.543 1.00 90.25 85 LEU A C 1
ATOM 663 O O . LEU A 1 85 ? 24.554 2.393 -17.917 1.00 90.25 85 LEU A O 1
ATOM 667 N N . GLU A 1 86 ? 26.368 2.260 -16.593 1.00 89.62 86 GLU A N 1
ATOM 668 C CA . GLU A 1 86 ? 26.226 3.564 -15.947 1.00 89.62 86 GLU A CA 1
ATOM 669 C C . GLU A 1 86 ? 26.345 4.681 -16.987 1.00 89.62 86 GLU A C 1
ATOM 671 O O . GLU A 1 86 ? 25.438 5.499 -17.077 1.00 89.62 86 GLU A O 1
ATOM 676 N N . SER A 1 87 ? 27.376 4.668 -17.844 1.00 90.75 87 SER A N 1
ATOM 677 C CA . SER A 1 87 ? 27.516 5.638 -18.944 1.00 90.75 87 SER A CA 1
ATOM 678 C C . SER A 1 87 ? 26.293 5.638 -19.856 1.00 90.75 87 SER A C 1
ATOM 680 O O . SER A 1 87 ? 25.718 6.696 -20.107 1.00 90.75 87 SER A O 1
ATOM 682 N N . TYR A 1 88 ? 25.836 4.456 -20.279 1.00 93.62 88 TYR A N 1
ATOM 683 C CA . TYR A 1 88 ? 24.696 4.357 -21.183 1.00 93.62 88 TYR A CA 1
ATOM 684 C C . TYR A 1 88 ? 23.409 4.935 -20.589 1.00 93.62 88 TYR A C 1
ATOM 686 O O . TYR A 1 88 ? 22.671 5.654 -21.264 1.00 93.62 88 TYR A O 1
ATOM 694 N N . LEU A 1 89 ? 23.127 4.602 -19.326 1.00 93.19 89 LEU A N 1
ATOM 695 C CA . LEU A 1 89 ? 21.907 5.029 -18.656 1.00 93.19 89 LEU A CA 1
ATOM 696 C C . LEU A 1 89 ? 21.971 6.492 -18.213 1.00 93.19 89 LEU A C 1
ATOM 698 O O . LEU A 1 89 ? 20.947 7.150 -18.284 1.00 93.19 89 LEU A O 1
ATOM 702 N N . VAL A 1 90 ? 23.127 6.999 -17.777 1.00 89.88 90 VAL A N 1
ATOM 703 C CA . VAL A 1 90 ? 23.300 8.347 -17.191 1.00 89.88 90 VAL A CA 1
ATOM 704 C C . VAL A 1 90 ? 23.630 9.403 -18.238 1.00 89.88 90 VAL A C 1
ATOM 706 O O . VAL A 1 90 ? 23.141 10.528 -18.152 1.00 89.88 90 VAL A O 1
ATOM 709 N N . LYS A 1 91 ? 24.449 9.063 -19.233 1.00 89.06 91 LYS A N 1
ATOM 710 C CA . LYS A 1 91 ? 25.081 10.042 -20.129 1.00 89.06 91 LYS A CA 1
ATOM 711 C C . LYS A 1 91 ? 24.654 9.889 -21.576 1.00 89.06 91 LYS A C 1
ATOM 713 O O . LYS A 1 91 ? 24.422 10.889 -22.249 1.00 89.06 91 LYS A O 1
ATOM 718 N N . ASP A 1 92 ? 24.544 8.651 -22.041 1.00 90.50 92 ASP A N 1
ATOM 719 C CA . ASP A 1 92 ? 24.197 8.368 -23.429 1.00 90.50 92 ASP A CA 1
ATOM 720 C C . ASP A 1 92 ? 22.668 8.299 -23.615 1.00 90.50 92 ASP A C 1
ATOM 722 O O . ASP A 1 92 ? 21.877 8.735 -22.775 1.00 90.50 92 ASP A O 1
ATOM 726 N N . ARG A 1 93 ? 22.215 7.737 -24.739 1.00 92.19 93 ARG A N 1
ATOM 727 C CA . ARG A 1 93 ? 20.796 7.709 -25.129 1.00 92.19 93 ARG A CA 1
ATOM 728 C C . ARG A 1 93 ? 19.870 6.886 -24.222 1.00 92.19 93 ARG A C 1
ATOM 730 O O . ARG A 1 93 ? 18.657 6.914 -24.425 1.00 92.19 93 ARG A O 1
ATOM 737 N N . GLY A 1 94 ? 20.398 6.136 -23.250 1.00 94.88 94 GLY A N 1
ATOM 738 C CA . GLY A 1 94 ? 19.621 5.222 -22.410 1.00 94.88 94 GLY A CA 1
ATOM 739 C C . GLY A 1 94 ? 18.531 5.926 -21.602 1.00 94.88 94 GLY A C 1
ATOM 740 O O . GLY A 1 94 ? 17.367 5.520 -21.666 1.00 94.88 94 GLY A O 1
ATOM 741 N N . TRP A 1 95 ? 18.858 7.015 -20.896 1.00 94.50 95 TRP A N 1
ATOM 742 C CA . TRP A 1 95 ? 17.835 7.801 -20.193 1.00 94.50 95 TRP A CA 1
ATOM 743 C C . TRP A 1 95 ? 16.868 8.483 -21.160 1.00 94.50 95 TRP A C 1
ATOM 745 O O . TRP A 1 95 ? 15.680 8.563 -20.858 1.00 94.50 95 TRP A O 1
ATOM 755 N N . GLN A 1 96 ? 17.340 8.946 -22.323 1.00 94.12 96 GLN A N 1
ATOM 756 C CA . GLN A 1 96 ? 16.493 9.624 -23.308 1.00 94.12 96 GLN A CA 1
ATOM 757 C C . GLN A 1 96 ? 15.435 8.671 -23.865 1.00 94.12 96 GLN A C 1
ATOM 759 O O . GLN A 1 96 ? 14.264 9.035 -23.947 1.00 94.12 96 GLN A O 1
ATOM 764 N N . LEU A 1 97 ? 15.818 7.427 -24.175 1.00 95.50 97 LEU A N 1
ATOM 765 C CA . LEU A 1 97 ? 14.886 6.374 -24.577 1.00 95.50 97 LEU A CA 1
ATOM 766 C C . LEU A 1 97 ? 13.808 6.169 -23.513 1.00 95.50 97 LEU A C 1
ATOM 768 O O . LEU A 1 97 ? 12.620 6.252 -23.824 1.00 95.50 97 LEU A O 1
ATOM 772 N N . LEU A 1 98 ? 14.205 5.953 -22.256 1.00 95.94 98 LEU A N 1
ATOM 773 C CA . LEU A 1 98 ? 13.262 5.758 -21.151 1.00 95.94 98 LEU A CA 1
ATOM 774 C C . LEU A 1 98 ? 12.359 6.982 -20.942 1.00 95.94 98 LEU A C 1
ATOM 776 O O . LEU A 1 98 ? 11.154 6.829 -20.744 1.00 95.94 98 LEU A O 1
ATOM 780 N N . TYR A 1 99 ? 12.912 8.189 -21.033 1.00 94.00 99 TYR A N 1
ATOM 781 C CA . TYR A 1 99 ? 12.187 9.437 -20.812 1.00 94.00 99 TYR A CA 1
ATOM 782 C C . TYR A 1 99 ? 11.160 9.697 -21.914 1.00 94.00 99 TYR A C 1
ATOM 784 O O . TYR A 1 99 ? 9.997 9.982 -21.626 1.00 94.00 99 TYR A O 1
ATOM 792 N N . VAL A 1 100 ? 11.553 9.519 -23.178 1.00 92.38 100 VAL A N 1
ATOM 793 C CA . VAL A 1 100 ? 10.650 9.641 -24.326 1.00 92.38 100 VAL A CA 1
ATOM 794 C C . VAL A 1 100 ? 9.566 8.562 -24.261 1.00 92.38 100 VAL A C 1
ATOM 796 O O . VAL A 1 100 ? 8.396 8.894 -24.441 1.00 92.38 100 VAL A O 1
ATOM 799 N N . ILE A 1 101 ? 9.901 7.304 -23.935 1.00 94.25 101 ILE A N 1
ATOM 800 C CA . ILE A 1 101 ? 8.915 6.223 -23.733 1.00 94.25 101 ILE A CA 1
ATOM 801 C C . ILE A 1 101 ? 7.904 6.604 -22.643 1.00 94.25 101 ILE A C 1
ATOM 803 O O . ILE A 1 101 ? 6.699 6.474 -22.858 1.00 94.25 101 ILE A O 1
ATOM 807 N N . TYR A 1 102 ? 8.384 7.097 -21.499 1.00 93.50 102 TYR A N 1
ATOM 808 C CA . TYR A 1 102 ? 7.541 7.502 -20.376 1.00 93.50 102 TYR A CA 1
ATOM 809 C C . TYR A 1 102 ? 6.575 8.616 -20.775 1.00 93.50 102 TYR A C 1
ATOM 811 O O . TYR A 1 102 ? 5.365 8.486 -20.614 1.00 93.50 102 TYR A O 1
ATOM 819 N N . LYS A 1 103 ? 7.090 9.690 -21.375 1.00 91.31 103 LYS A N 1
ATOM 820 C CA . LYS A 1 103 ? 6.283 10.860 -21.736 1.00 91.31 103 LYS A CA 1
ATOM 821 C C . LYS A 1 103 ? 5.241 10.553 -22.807 1.00 91.31 103 LYS A C 1
ATOM 823 O O . LYS A 1 103 ? 4.125 11.057 -22.730 1.00 91.31 103 LYS A O 1
ATOM 828 N N . ASN A 1 104 ? 5.571 9.689 -23.765 1.00 88.12 104 ASN A N 1
ATOM 829 C CA . ASN A 1 104 ? 4.653 9.240 -24.814 1.00 88.12 104 ASN A CA 1
ATOM 830 C C . ASN A 1 104 ? 3.530 8.321 -24.319 1.00 88.12 104 ASN A C 1
ATOM 832 O O . ASN A 1 104 ? 2.513 8.150 -24.999 1.00 88.12 104 ASN A O 1
ATOM 836 N N . GLY A 1 105 ? 3.717 7.718 -23.149 1.00 85.50 105 GLY A N 1
ATOM 837 C CA . GLY A 1 105 ? 2.822 6.725 -22.602 1.00 85.50 105 GLY A CA 1
ATOM 838 C C . GLY A 1 105 ? 2.995 5.343 -23.235 1.00 85.50 105 GLY A C 1
ATOM 839 O O . GLY A 1 105 ? 3.386 5.132 -24.380 1.00 85.50 105 GLY A O 1
ATOM 840 N N . ILE A 1 106 ? 2.618 4.358 -22.444 1.00 85.38 106 ILE A N 1
ATOM 841 C CA . ILE A 1 106 ? 2.904 2.928 -22.638 1.00 85.38 106 ILE A CA 1
ATOM 842 C C . ILE A 1 106 ? 1.684 2.105 -23.104 1.00 85.38 106 ILE A C 1
ATOM 844 O O . ILE A 1 106 ? 1.620 0.878 -22.960 1.00 85.38 106 ILE A O 1
ATOM 848 N N . GLN A 1 107 ? 0.636 2.767 -23.598 1.00 83.44 107 GLN A N 1
ATOM 849 C CA . GLN A 1 107 ? -0.604 2.084 -23.968 1.00 83.44 107 GLN A CA 1
ATOM 850 C C . GLN A 1 107 ? -0.427 1.258 -25.248 1.00 83.44 107 GLN A C 1
ATOM 852 O O . GLN A 1 107 ? -0.215 1.802 -26.329 1.00 83.44 107 GLN A O 1
ATOM 857 N N . GLY A 1 108 ? -0.637 -0.058 -25.156 1.00 80.38 108 GLY A N 1
ATOM 858 C CA . GLY A 1 108 ? -0.543 -0.957 -26.312 1.00 80.38 108 GLY A CA 1
ATOM 859 C C . GLY A 1 108 ? 0.872 -1.460 -26.608 1.00 80.38 108 GLY A C 1
ATOM 860 O O . GLY A 1 108 ? 1.148 -1.849 -27.741 1.00 80.38 108 GLY A O 1
ATOM 861 N N . LEU A 1 109 ? 1.755 -1.474 -25.605 1.00 86.62 109 LEU A N 1
ATOM 862 C CA . LEU A 1 109 ? 3.056 -2.135 -25.698 1.00 86.62 109 LEU A CA 1
ATOM 863 C C . LEU A 1 109 ? 2.902 -3.631 -26.014 1.00 86.62 109 LEU A C 1
ATOM 865 O O . LEU A 1 109 ? 2.318 -4.386 -25.235 1.00 86.62 109 LEU A O 1
ATOM 869 N N . THR A 1 110 ? 3.465 -4.074 -27.137 1.00 87.62 110 THR A N 1
ATOM 870 C CA . THR A 1 110 ? 3.543 -5.493 -27.511 1.00 87.62 110 THR A CA 1
ATOM 871 C C . THR A 1 110 ? 4.655 -6.207 -26.752 1.00 87.62 110 THR A C 1
ATOM 873 O O . THR A 1 110 ? 4.510 -7.382 -26.429 1.00 87.62 110 THR A O 1
ATOM 876 N N . VAL A 1 111 ? 5.727 -5.483 -26.418 1.00 87.12 111 VAL A N 1
ATOM 877 C CA . VAL A 1 111 ? 6.902 -5.980 -25.679 1.00 87.12 111 VAL A CA 1
ATOM 878 C C . VAL A 1 111 ? 6.873 -5.629 -24.187 1.00 87.12 111 VAL A C 1
ATOM 880 O O . VAL A 1 111 ? 7.885 -5.714 -23.502 1.00 87.12 111 VAL A O 1
ATOM 883 N N . GLY A 1 112 ? 5.708 -5.241 -23.653 1.00 88.88 112 GLY A N 1
ATOM 884 C CA . GLY A 1 112 ? 5.589 -4.712 -22.288 1.00 88.88 112 GLY A CA 1
ATOM 885 C C . GLY A 1 112 ? 6.084 -5.666 -21.195 1.00 88.88 112 GLY A C 1
ATOM 886 O O . GLY A 1 112 ? 6.653 -5.210 -20.211 1.00 88.88 112 GLY A O 1
ATOM 887 N N . ARG A 1 113 ? 5.928 -6.986 -21.378 1.00 91.12 113 ARG A N 1
ATOM 888 C CA . ARG A 1 113 ? 6.429 -7.990 -20.425 1.00 91.12 113 ARG A CA 1
ATOM 889 C C . ARG A 1 113 ? 7.954 -8.031 -20.390 1.00 91.12 113 ARG A C 1
ATOM 891 O O . ARG A 1 113 ? 8.524 -7.874 -19.315 1.00 91.12 113 ARG A O 1
ATOM 898 N N . ASP A 1 114 ? 8.591 -8.222 -21.540 1.00 93.06 114 ASP A N 1
ATOM 899 C CA . ASP A 1 114 ? 10.050 -8.340 -21.633 1.00 93.06 114 ASP A CA 1
ATOM 900 C C . ASP A 1 114 ? 10.722 -7.030 -21.217 1.00 93.06 114 ASP A C 1
ATOM 902 O O . ASP A 1 114 ? 11.642 -7.035 -20.401 1.00 93.06 114 ASP A O 1
ATOM 906 N N . PHE A 1 115 ? 10.155 -5.903 -21.654 1.00 95.12 115 PHE A N 1
ATOM 907 C CA . PHE A 1 115 ? 10.586 -4.576 -21.234 1.00 95.12 115 PHE A CA 1
ATOM 908 C C . PHE A 1 115 ? 10.461 -4.386 -19.713 1.00 95.12 115 PHE A C 1
ATOM 910 O O . PHE A 1 115 ? 11.422 -3.966 -19.076 1.00 95.12 115 PHE A O 1
ATOM 917 N N . SER A 1 116 ? 9.328 -4.768 -19.101 1.00 94.50 116 SER A N 1
ATOM 918 C CA . SER A 1 116 ? 9.142 -4.673 -17.643 1.00 94.50 116 SER A CA 1
ATOM 919 C C . SER A 1 116 ? 10.127 -5.542 -16.852 1.00 94.50 116 SER A C 1
ATOM 921 O O . SER A 1 116 ? 10.661 -5.092 -15.840 1.00 94.50 116 SER A O 1
ATOM 923 N N . ASN A 1 117 ? 10.410 -6.758 -17.334 1.00 94.38 117 ASN A N 1
ATOM 924 C CA . ASN A 1 117 ? 11.363 -7.678 -16.713 1.00 94.38 117 ASN A CA 1
ATOM 925 C C . ASN A 1 117 ? 12.794 -7.133 -16.782 1.00 94.38 117 ASN A C 1
ATOM 927 O O . ASN A 1 117 ? 13.561 -7.289 -15.831 1.00 94.38 117 ASN A O 1
ATOM 931 N N . LEU A 1 118 ? 13.149 -6.477 -17.890 1.00 95.69 118 LEU A N 1
ATOM 932 C CA . LEU A 1 118 ? 14.447 -5.838 -18.041 1.00 95.69 118 LEU A CA 1
ATOM 933 C C . LEU A 1 118 ? 14.594 -4.655 -17.081 1.00 95.69 118 LEU A C 1
ATOM 935 O O . LEU A 1 118 ? 15.515 -4.640 -16.269 1.00 95.69 118 LEU A O 1
ATOM 939 N N . ILE A 1 119 ? 13.673 -3.687 -17.121 1.00 95.38 119 ILE A N 1
ATOM 940 C CA . ILE A 1 119 ? 13.813 -2.460 -16.322 1.00 95.38 119 ILE A CA 1
ATOM 941 C C . ILE A 1 119 ? 13.701 -2.725 -14.811 1.00 95.38 119 ILE A C 1
ATOM 943 O O . ILE A 1 119 ? 14.413 -2.090 -14.036 1.00 95.38 119 ILE A O 1
ATOM 947 N N . VAL A 1 120 ? 12.899 -3.708 -14.367 1.00 94.94 120 VAL A N 1
ATOM 948 C CA . VAL A 1 120 ? 12.873 -4.099 -12.942 1.00 94.94 120 VAL A CA 1
ATOM 949 C C . VAL A 1 120 ? 14.192 -4.743 -12.503 1.00 94.94 120 VAL A C 1
ATOM 951 O O . VAL A 1 120 ? 14.608 -4.565 -11.361 1.00 94.94 120 VAL A O 1
ATOM 954 N N . SER A 1 121 ? 14.877 -5.441 -13.414 1.00 92.88 121 SER A N 1
ATOM 955 C CA . SER A 1 121 ? 16.188 -6.052 -13.163 1.00 92.88 121 SER A CA 1
ATOM 956 C C . SER A 1 121 ? 17.331 -5.030 -13.205 1.00 92.88 121 SER A C 1
ATOM 958 O O . SER A 1 121 ? 18.350 -5.238 -12.550 1.00 92.88 121 SER A O 1
ATOM 960 N N . LEU A 1 122 ? 17.164 -3.917 -13.932 1.00 92.19 122 LEU A N 1
ATOM 961 C CA . LEU A 1 122 ? 18.112 -2.796 -13.968 1.00 92.19 122 LEU A CA 1
ATOM 962 C C . LEU A 1 122 ? 18.043 -1.921 -12.711 1.00 92.19 122 LEU A C 1
ATOM 964 O O . LEU A 1 122 ? 19.066 -1.390 -12.290 1.00 92.19 122 LEU A O 1
ATOM 968 N N . LEU A 1 123 ? 16.874 -1.801 -12.073 1.00 90.62 123 LEU A N 1
ATOM 969 C CA . LEU A 1 123 ? 16.689 -0.917 -10.918 1.00 90.62 123 LEU A CA 1
ATOM 970 C C . LEU A 1 123 ? 17.721 -1.138 -9.782 1.00 90.62 123 LEU A C 1
ATOM 972 O O . LEU A 1 123 ? 18.312 -0.155 -9.338 1.00 90.62 123 LEU A O 1
ATOM 976 N N . PRO A 1 124 ? 18.027 -2.376 -9.332 1.00 87.06 124 PRO A N 1
ATOM 977 C CA . PRO A 1 124 ? 19.076 -2.607 -8.334 1.00 87.06 124 PRO A CA 1
ATOM 978 C C . PRO A 1 124 ? 20.480 -2.166 -8.769 1.00 87.06 124 PRO A C 1
ATOM 980 O O . PRO A 1 124 ? 21.313 -1.892 -7.909 1.00 87.06 124 PRO A O 1
ATOM 983 N N . TRP A 1 125 ? 20.767 -2.134 -10.074 1.00 85.31 125 TRP A N 1
ATOM 984 C CA . TRP A 1 125 ? 22.045 -1.652 -10.604 1.00 85.31 125 TRP A CA 1
ATOM 985 C C . TRP A 1 125 ? 22.120 -0.132 -10.573 1.00 85.31 125 TRP A C 1
ATOM 987 O O . TRP A 1 125 ? 23.126 0.402 -10.116 1.00 85.31 125 TRP A O 1
ATOM 997 N N . CYS A 1 126 ? 21.039 0.556 -10.950 1.00 85.88 126 CYS A N 1
ATOM 998 C CA . CYS A 1 126 ? 20.965 2.017 -10.883 1.00 85.88 126 CYS A CA 1
ATOM 999 C C . CYS A 1 126 ? 21.220 2.548 -9.466 1.00 85.88 126 CYS A C 1
ATOM 1001 O O . CYS A 1 126 ? 21.879 3.567 -9.290 1.00 85.88 126 CYS A O 1
ATOM 1003 N N . LEU A 1 127 ? 20.776 1.808 -8.446 1.00 81.88 127 LEU A N 1
ATOM 1004 C CA . LEU A 1 127 ? 21.004 2.144 -7.037 1.00 81.88 127 LEU A CA 1
ATOM 1005 C C . LEU A 1 127 ? 22.460 1.955 -6.568 1.00 81.88 127 LEU A C 1
ATOM 1007 O O . LEU A 1 127 ? 22.797 2.391 -5.469 1.00 81.88 127 LEU A O 1
ATOM 1011 N N . LYS A 1 128 ? 23.319 1.301 -7.362 1.00 82.19 128 LYS A N 1
ATOM 1012 C CA . LYS A 1 128 ? 24.753 1.108 -7.071 1.00 82.19 128 LYS A CA 1
ATOM 1013 C C . LYS A 1 128 ? 25.657 2.129 -7.769 1.00 82.19 128 LYS A C 1
ATOM 1015 O O . LYS A 1 128 ? 26.853 2.151 -7.479 1.00 82.19 128 LYS A O 1
ATOM 1020 N N . PHE A 1 129 ? 25.119 2.923 -8.694 1.00 83.00 129 PHE A N 1
ATOM 1021 C CA . PHE A 1 129 ? 25.873 3.950 -9.416 1.00 83.00 129 PHE A CA 1
ATOM 1022 C C . PHE A 1 129 ? 26.381 5.037 -8.465 1.00 83.00 129 PHE A C 1
ATOM 1024 O O . PHE A 1 129 ? 25.822 5.261 -7.386 1.00 83.00 129 PHE A O 1
ATOM 1031 N N . LYS A 1 130 ? 27.469 5.711 -8.845 1.00 74.56 130 LYS A N 1
ATOM 1032 C CA . LYS A 1 130 ? 28.101 6.706 -7.972 1.00 74.56 130 LYS A CA 1
ATOM 1033 C C . LYS A 1 130 ? 27.274 7.991 -7.993 1.00 74.56 130 LYS A C 1
ATOM 1035 O O . LYS A 1 130 ? 27.182 8.658 -9.013 1.00 74.56 130 LYS A O 1
ATOM 1040 N N . THR A 1 131 ? 26.699 8.366 -6.852 1.00 69.31 131 THR A N 1
ATOM 1041 C CA . THR A 1 131 ? 25.934 9.617 -6.705 1.00 69.31 131 THR A CA 1
ATOM 1042 C C . THR A 1 131 ? 26.811 10.752 -6.182 1.00 69.31 131 THR A C 1
ATOM 1044 O O . THR A 1 131 ? 27.520 10.565 -5.186 1.00 69.31 131 THR A O 1
ATOM 1047 N N . HIS A 1 132 ? 26.724 11.946 -6.775 1.00 62.88 132 HIS A N 1
ATOM 1048 C CA . HIS A 1 132 ? 27.390 13.135 -6.246 1.00 62.88 132 HIS A CA 1
ATOM 1049 C C . HIS A 1 132 ? 26.496 13.860 -5.227 1.00 62.88 132 HIS A C 1
ATOM 1051 O O . HIS A 1 132 ? 25.272 13.840 -5.300 1.00 62.88 132 HIS A O 1
ATOM 1057 N N . SER A 1 133 ? 27.101 14.541 -4.248 1.00 53.22 133 SER A N 1
ATOM 1058 C CA . SER A 1 133 ? 26.374 15.195 -3.144 1.00 53.22 133 SER A CA 1
ATOM 1059 C C . SER A 1 133 ? 25.412 16.312 -3.586 1.00 53.22 133 SER A C 1
ATOM 1061 O O . SER A 1 133 ? 24.580 16.744 -2.791 1.00 53.22 133 SER A O 1
ATOM 1063 N N . GLN A 1 134 ? 25.542 16.812 -4.820 1.00 53.31 134 GLN A N 1
ATOM 1064 C CA . GLN A 1 134 ? 24.648 17.816 -5.407 1.00 53.31 134 GLN A CA 1
ATOM 1065 C C . GLN A 1 134 ? 23.351 17.191 -5.953 1.00 53.31 134 GLN A C 1
ATOM 1067 O O . GLN A 1 134 ? 22.299 17.808 -5.811 1.00 53.31 134 GLN A O 1
ATOM 1072 N N . ASP A 1 135 ? 23.394 15.946 -6.440 1.00 53.34 135 ASP A N 1
ATOM 1073 C CA . ASP A 1 135 ? 22.236 15.220 -6.996 1.00 53.34 135 ASP A CA 1
ATOM 1074 C C . ASP A 1 135 ? 21.184 14.900 -5.920 1.00 53.34 135 ASP A C 1
ATOM 1076 O O . ASP A 1 135 ? 19.987 14.817 -6.183 1.00 53.34 135 ASP A O 1
ATOM 1080 N N . LEU A 1 136 ? 21.626 14.771 -4.666 1.00 52.62 136 LEU A N 1
ATOM 1081 C CA . LEU A 1 136 ? 20.765 14.489 -3.515 1.00 52.62 136 LEU A CA 1
ATOM 1082 C C . LEU A 1 136 ? 19.941 15.704 -3.060 1.00 52.62 136 LEU A C 1
ATOM 1084 O O . LEU A 1 136 ? 18.930 15.530 -2.382 1.00 52.62 136 LEU A O 1
ATOM 1088 N N . LYS A 1 137 ? 20.350 16.927 -3.427 1.00 46.97 137 LYS A N 1
ATOM 1089 C CA . LYS A 1 137 ? 19.648 18.167 -3.048 1.00 46.97 137 LYS A CA 1
ATOM 1090 C C . LYS A 1 137 ? 18.433 18.461 -3.927 1.00 46.97 137 LYS A C 1
ATOM 1092 O O . LYS A 1 137 ? 17.526 19.152 -3.487 1.00 46.97 137 LYS A O 1
ATOM 1097 N N . PHE A 1 138 ? 18.385 17.921 -5.146 1.00 43.81 138 PHE A N 1
ATOM 1098 C CA . PHE A 1 138 ? 17.262 18.136 -6.067 1.00 43.81 138 PHE A CA 1
ATOM 1099 C C . PHE A 1 138 ? 15.965 17.455 -5.589 1.00 43.81 138 PHE A C 1
ATOM 1101 O O . PHE A 1 138 ? 14.874 17.808 -6.018 1.00 43.81 138 PHE A O 1
ATOM 1108 N N . VAL A 1 139 ? 16.079 16.490 -4.671 1.00 48.78 139 VAL A N 1
ATOM 1109 C CA . VAL A 1 139 ? 14.971 15.651 -4.188 1.00 48.78 139 VAL A CA 1
ATOM 1110 C C . VAL A 1 139 ? 14.414 16.130 -2.832 1.00 48.78 139 VAL A C 1
ATOM 1112 O O . VAL A 1 139 ? 13.367 15.656 -2.392 1.00 48.78 139 VAL A O 1
ATOM 1115 N N . SER A 1 140 ? 15.092 17.054 -2.138 1.00 48.31 140 SER A N 1
ATOM 1116 C CA . SER A 1 140 ? 14.770 17.388 -0.742 1.00 48.31 140 SER A CA 1
ATOM 1117 C C . SER A 1 140 ? 13.779 18.538 -0.547 1.00 48.31 140 SER A C 1
ATOM 1119 O O . SER A 1 140 ? 13.114 18.549 0.487 1.00 48.31 140 SER A O 1
ATOM 1121 N N . ASP A 1 141 ? 13.644 19.472 -1.496 1.00 40.94 141 ASP A N 1
ATOM 1122 C CA . ASP A 1 141 ? 13.100 20.796 -1.149 1.00 40.94 141 ASP A CA 1
ATOM 1123 C C . ASP A 1 141 ? 11.662 21.107 -1.627 1.00 40.94 141 ASP A C 1
ATOM 1125 O O . ASP A 1 141 ? 11.087 22.051 -1.089 1.00 40.94 141 ASP A O 1
ATOM 1129 N N . GLU A 1 142 ? 11.014 20.336 -2.523 1.00 46.69 142 GLU A N 1
ATOM 1130 C CA . GLU A 1 142 ? 9.658 20.712 -3.013 1.00 46.69 142 GLU A CA 1
ATOM 1131 C C . GLU A 1 142 ? 8.541 19.644 -3.074 1.00 46.69 142 GLU A C 1
ATOM 1133 O O . GLU A 1 142 ? 7.368 20.025 -3.082 1.00 46.69 142 GLU A O 1
ATOM 1138 N N . ASP A 1 143 ? 8.797 18.333 -3.023 1.00 54.16 143 ASP A N 1
ATOM 1139 C CA . ASP A 1 143 ? 7.715 17.353 -3.238 1.00 54.16 143 ASP A CA 1
ATOM 1140 C C . ASP A 1 143 ? 7.053 16.866 -1.943 1.00 54.16 143 ASP A C 1
ATOM 1142 O O . ASP A 1 143 ? 7.307 15.774 -1.425 1.00 54.16 143 ASP A O 1
ATOM 1146 N N . VAL A 1 144 ? 6.118 17.670 -1.437 1.00 64.50 144 VAL A N 1
ATOM 1147 C CA . VAL A 1 144 ? 5.138 17.207 -0.448 1.00 64.50 144 VAL A CA 1
ATOM 1148 C C . VAL A 1 144 ? 4.291 16.117 -1.095 1.00 64.50 144 VAL A C 1
ATOM 1150 O O . VAL A 1 144 ? 3.383 16.392 -1.887 1.00 64.50 144 VAL A O 1
ATOM 1153 N N . LEU A 1 145 ? 4.570 14.858 -0.760 1.00 72.12 145 LEU A N 1
ATOM 1154 C CA . LEU A 1 145 ? 3.808 13.753 -1.324 1.00 72.12 145 LEU A CA 1
ATOM 1155 C C . LEU A 1 145 ? 2.332 13.842 -0.881 1.00 72.12 145 LEU A C 1
ATOM 1157 O O . LEU A 1 145 ? 2.038 14.062 0.299 1.00 72.12 145 LEU A O 1
ATOM 1161 N N . PRO A 1 146 ? 1.367 13.609 -1.792 1.00 80.81 146 PRO A N 1
ATOM 1162 C CA . PRO A 1 146 ? -0.054 13.664 -1.459 1.00 80.81 146 PRO A CA 1
ATOM 1163 C C . PRO A 1 146 ? -0.432 12.587 -0.432 1.00 80.81 146 PRO A C 1
ATOM 1165 O O . PRO A 1 146 ? 0.317 11.641 -0.194 1.00 80.81 146 PRO A O 1
ATOM 1168 N N . SER A 1 147 ? -1.641 12.657 0.137 1.00 84.19 147 SER A N 1
ATOM 1169 C CA . SER A 1 147 ? -2.160 11.610 1.039 1.00 84.19 147 SER A CA 1
ATOM 1170 C C . SER A 1 147 ? -1.968 10.199 0.460 1.00 84.19 147 SER A C 1
ATOM 1172 O O . SER A 1 147 ? -2.180 9.996 -0.737 1.00 84.19 147 SER A O 1
ATOM 1174 N N . ILE A 1 148 ? -1.627 9.210 1.295 1.00 88.12 148 ILE A N 1
ATOM 1175 C CA . ILE A 1 148 ? -1.386 7.819 0.863 1.00 88.12 148 ILE A CA 1
ATOM 1176 C C . ILE A 1 148 ? -2.568 7.223 0.080 1.00 88.12 148 ILE A C 1
ATOM 1178 O O . ILE A 1 148 ? -2.377 6.450 -0.856 1.00 88.12 148 ILE A O 1
ATOM 1182 N N . SER A 1 149 ? -3.794 7.663 0.380 1.00 87.38 149 SER A N 1
ATOM 1183 C CA . SER A 1 149 ? -5.015 7.273 -0.335 1.00 87.38 149 SER A CA 1
ATOM 1184 C C . SER A 1 149 ? -4.991 7.624 -1.831 1.00 87.38 149 SER A C 1
ATOM 1186 O O . SER A 1 149 ? -5.724 7.017 -2.614 1.00 87.38 149 SER A O 1
ATOM 1188 N N . SER A 1 150 ? -4.153 8.580 -2.251 1.00 89.88 150 SER A N 1
ATOM 1189 C CA . SER A 1 150 ? -3.968 8.957 -3.661 1.00 89.88 150 SER A CA 1
ATOM 1190 C C . SER A 1 150 ? -3.365 7.837 -4.515 1.00 89.88 150 SER A C 1
ATOM 1192 O O . SER A 1 150 ? -3.678 7.771 -5.703 1.00 89.88 150 SER A O 1
ATOM 1194 N N . CYS A 1 151 ? -2.618 6.897 -3.917 1.00 93.38 151 CYS A N 1
ATOM 1195 C CA . CYS A 1 151 ? -2.072 5.719 -4.605 1.00 93.38 151 CYS A CA 1
ATOM 1196 C C . CYS A 1 151 ? -3.165 4.912 -5.329 1.00 93.38 151 CYS A C 1
ATOM 1198 O O . CYS A 1 151 ? -2.949 4.327 -6.386 1.00 93.38 151 CYS A O 1
ATOM 1200 N N . PHE A 1 152 ? -4.390 4.933 -4.800 1.00 94.44 152 PHE A N 1
ATOM 1201 C CA . PHE A 1 152 ? -5.520 4.176 -5.335 1.00 94.44 152 PHE A CA 1
ATOM 1202 C C . PHE A 1 152 ? -6.405 4.983 -6.293 1.00 94.44 152 PHE A C 1
ATOM 1204 O O . PHE A 1 152 ? -7.490 4.532 -6.658 1.00 94.44 152 PHE A O 1
ATOM 1211 N N . TYR A 1 153 ? -5.968 6.160 -6.752 1.00 93.50 153 TYR A N 1
ATOM 1212 C CA . TYR A 1 153 ? -6.748 7.002 -7.664 1.00 93.50 153 TYR A CA 1
ATOM 1213 C C . TYR A 1 153 ? -7.145 6.277 -8.960 1.00 93.50 153 TYR A C 1
ATOM 1215 O O . TYR A 1 153 ? -8.324 6.242 -9.327 1.00 93.50 153 TYR A O 1
ATOM 1223 N N . ASN A 1 154 ? -6.173 5.650 -9.631 1.00 92.88 154 ASN A N 1
ATOM 1224 C CA . ASN A 1 154 ? -6.408 4.903 -10.871 1.00 92.88 154 ASN A CA 1
ATOM 1225 C C . ASN A 1 154 ? -7.270 3.661 -10.625 1.00 92.88 154 ASN A C 1
ATOM 1227 O O . ASN A 1 154 ? -8.182 3.368 -11.403 1.00 92.88 154 ASN A O 1
ATOM 1231 N N . LEU A 1 155 ? -7.051 2.982 -9.494 1.00 93.69 155 LEU A N 1
ATOM 1232 C CA . LEU A 1 155 ? -7.885 1.870 -9.055 1.00 93.69 155 LEU A CA 1
ATOM 1233 C C . LEU A 1 155 ? -9.347 2.310 -8.908 1.00 93.69 155 LEU A C 1
ATOM 1235 O O . LEU A 1 155 ? -10.225 1.690 -9.507 1.00 93.69 155 LEU A O 1
ATOM 1239 N N . HIS A 1 156 ? -9.612 3.402 -8.188 1.00 92.00 156 HIS A N 1
ATOM 1240 C CA . HIS A 1 156 ? -10.965 3.904 -7.933 1.00 92.00 156 HIS A CA 1
ATOM 1241 C C . HIS A 1 156 ? -11.718 4.319 -9.207 1.00 92.00 156 HIS A C 1
ATOM 1243 O O . HIS A 1 156 ? -12.949 4.286 -9.234 1.00 92.00 156 HIS A O 1
ATOM 1249 N N . LYS A 1 157 ? -10.997 4.681 -10.275 1.00 91.25 157 LYS A N 1
ATOM 1250 C CA . LYS A 1 157 ? -11.568 4.969 -11.600 1.00 91.25 157 LYS A CA 1
ATOM 1251 C C . LYS A 1 157 ? -11.802 3.727 -12.461 1.00 91.25 157 LYS A C 1
ATOM 1253 O O . LYS A 1 157 ? -12.518 3.811 -13.458 1.00 91.25 157 LYS A O 1
ATOM 1258 N N . SER A 1 158 ? -11.209 2.589 -12.110 1.00 91.25 158 SER A N 1
ATOM 1259 C CA . SER A 1 158 ? -11.284 1.378 -12.924 1.00 91.25 158 SER A CA 1
ATOM 1260 C C . SER A 1 158 ? -12.690 0.764 -12.941 1.00 91.25 158 SER A C 1
ATOM 1262 O O . SER A 1 158 ? -13.440 0.791 -11.960 1.00 91.25 158 SER A O 1
ATOM 1264 N N . ASN A 1 159 ? -13.035 0.112 -14.055 1.00 87.75 159 ASN A N 1
ATOM 1265 C CA . ASN A 1 159 ? -14.294 -0.629 -14.173 1.00 87.75 159 ASN A CA 1
ATOM 1266 C C . ASN A 1 159 ? -14.384 -1.780 -13.158 1.00 87.75 159 ASN A C 1
ATOM 1268 O O . ASN A 1 159 ? -15.463 -2.042 -12.623 1.00 87.75 159 ASN A O 1
ATOM 1272 N N . LYS A 1 160 ? -13.256 -2.444 -12.864 1.00 85.94 160 LYS A N 1
ATOM 1273 C CA . LYS A 1 160 ? -13.181 -3.535 -11.879 1.00 85.94 160 LYS A CA 1
ATOM 1274 C C . LYS A 1 160 ? -13.563 -3.047 -10.478 1.00 85.94 160 LYS A C 1
ATOM 1276 O O . LYS A 1 160 ? -14.384 -3.678 -9.813 1.00 85.94 160 LYS A O 1
ATOM 1281 N N . TRP A 1 161 ? -13.053 -1.885 -10.069 1.00 87.75 161 TRP A N 1
ATOM 1282 C CA . TRP A 1 161 ? -13.423 -1.259 -8.799 1.00 87.75 161 TRP A CA 1
ATOM 1283 C C . TRP A 1 161 ? -14.912 -0.916 -8.730 1.00 87.75 161 TRP A C 1
ATOM 1285 O O . TRP A 1 161 ? -15.600 -1.292 -7.779 1.00 87.75 161 TRP A O 1
ATOM 1295 N N . MET A 1 162 ? -15.443 -0.269 -9.771 1.00 85.62 162 MET A N 1
ATOM 1296 C CA . MET A 1 162 ? -16.860 0.106 -9.831 1.00 85.62 162 MET A CA 1
ATOM 1297 C C . MET A 1 162 ? -17.788 -1.109 -9.708 1.00 85.62 162 MET A C 1
ATOM 1299 O O . MET A 1 162 ? -18.813 -1.040 -9.025 1.00 85.62 162 MET A O 1
ATOM 1303 N N . GLN A 1 163 ? -17.420 -2.238 -10.319 1.00 82.75 163 GLN A N 1
ATOM 1304 C CA . GLN A 1 163 ? -18.151 -3.498 -10.178 1.00 82.75 163 GLN A CA 1
ATOM 1305 C C . GLN A 1 163 ? -18.089 -4.051 -8.747 1.00 82.75 163 GLN A C 1
ATOM 1307 O O . GLN A 1 163 ? -19.106 -4.534 -8.246 1.00 82.75 163 GLN A O 1
ATOM 1312 N N . SER A 1 164 ? -16.937 -3.955 -8.073 1.00 82.12 164 SER A N 1
ATOM 1313 C CA . SER A 1 164 ? -16.810 -4.358 -6.667 1.00 82.12 164 SER A CA 1
ATOM 1314 C C . SER A 1 164 ? -17.722 -3.528 -5.754 1.00 82.12 164 SER A C 1
ATOM 1316 O O . SER A 1 164 ? -18.513 -4.077 -4.984 1.00 82.12 164 SER A O 1
ATOM 1318 N N . CYS A 1 165 ? -17.704 -2.198 -5.888 1.00 78.12 165 CYS A N 1
ATOM 1319 C CA . CYS A 1 165 ? -18.538 -1.296 -5.085 1.00 78.12 165 CYS A CA 1
ATOM 1320 C C . CYS A 1 165 ? -20.041 -1.566 -5.261 1.00 78.12 165 CYS A C 1
ATOM 1322 O O . CYS A 1 165 ? -20.776 -1.669 -4.280 1.00 78.12 165 CYS A O 1
ATOM 1324 N N . GLN A 1 166 ? -20.501 -1.787 -6.499 1.00 75.75 166 GLN A N 1
ATOM 1325 C CA . GLN A 1 166 ? -21.909 -2.109 -6.775 1.00 75.75 166 GLN A CA 1
ATOM 1326 C C . GLN A 1 166 ? -22.389 -3.400 -6.092 1.00 75.75 166 GLN A C 1
ATOM 1328 O O . GLN A 1 166 ? -23.574 -3.532 -5.777 1.00 75.75 166 GLN A O 1
ATOM 1333 N N . ARG A 1 167 ? -21.492 -4.366 -5.857 1.00 71.19 167 ARG A N 1
ATOM 1334 C CA . ARG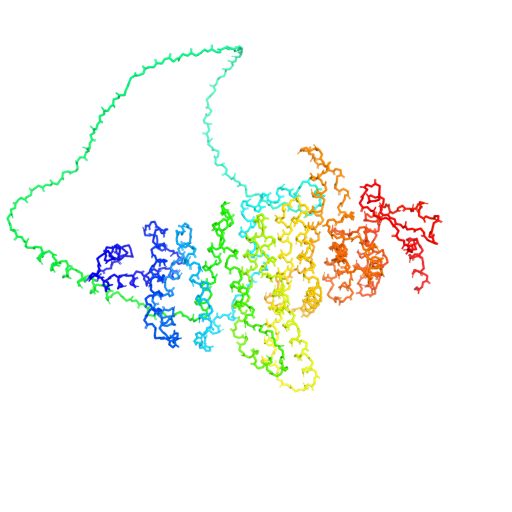 A 1 167 ? -21.826 -5.599 -5.131 1.00 71.19 167 ARG A CA 1
ATOM 1335 C C . ARG A 1 167 ? -21.957 -5.361 -3.622 1.00 71.19 167 ARG A C 1
ATOM 1337 O O . ARG A 1 167 ? -22.772 -6.040 -3.000 1.00 71.19 167 ARG A O 1
ATOM 1344 N N . ARG A 1 168 ? -21.210 -4.399 -3.063 1.00 71.69 168 ARG A N 1
ATOM 1345 C CA . ARG A 1 168 ? -21.139 -4.091 -1.622 1.00 71.69 168 ARG A CA 1
ATOM 1346 C C . ARG A 1 168 ? -22.200 -3.099 -1.127 1.00 71.69 168 ARG A C 1
ATOM 1348 O O . ARG A 1 168 ? -22.645 -3.205 0.004 1.00 71.69 168 ARG A O 1
ATOM 1355 N N . ASP A 1 169 ? -22.675 -2.147 -1.918 1.00 67.38 169 ASP A N 1
ATOM 1356 C CA . ASP A 1 169 ? -23.575 -1.101 -1.381 1.00 67.38 169 ASP A CA 1
ATOM 1357 C C . ASP A 1 169 ? -25.071 -1.492 -1.334 1.00 67.38 169 ASP A C 1
ATOM 1359 O O . ASP A 1 169 ? -25.954 -0.635 -1.393 1.00 67.38 169 ASP A O 1
ATOM 1363 N N . LYS A 1 170 ? -25.398 -2.788 -1.221 1.00 68.88 170 LYS A N 1
ATOM 1364 C CA . LYS A 1 170 ? -26.797 -3.261 -1.264 1.00 68.88 170 LYS A CA 1
ATOM 1365 C C . LYS A 1 170 ? -27.535 -3.153 0.075 1.00 68.88 170 LYS A C 1
ATOM 1367 O O . LYS A 1 170 ? -28.748 -2.968 0.079 1.00 68.88 170 LYS A O 1
ATOM 1372 N N . VAL A 1 171 ? -26.824 -3.295 1.196 1.00 69.06 171 VAL A N 1
ATOM 1373 C CA . VAL A 1 171 ? -27.434 -3.559 2.521 1.00 69.06 171 VAL A CA 1
ATOM 1374 C C . VAL A 1 171 ? -26.991 -2.565 3.598 1.00 69.06 171 VAL A C 1
ATOM 1376 O O .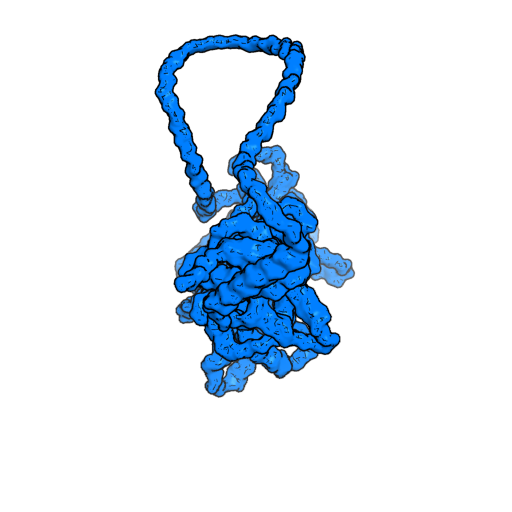 VAL A 1 171 ? -27.560 -2.527 4.688 1.00 69.06 171 VAL A O 1
ATOM 1379 N N . VAL A 1 172 ? -25.981 -1.744 3.302 1.00 65.62 172 VAL A N 1
ATOM 1380 C CA . VAL A 1 172 ? -25.381 -0.821 4.271 1.00 65.62 172 VAL A CA 1
ATOM 1381 C C . VAL A 1 172 ? -26.410 0.241 4.698 1.00 65.62 172 VAL A C 1
ATOM 1383 O O . VAL A 1 172 ? -27.056 0.838 3.828 1.00 65.62 172 VAL A O 1
ATOM 1386 N N . PRO A 1 173 ? -26.579 0.509 6.009 1.00 59.19 173 PRO A N 1
ATOM 1387 C CA . PRO A 1 173 ? -27.446 1.581 6.484 1.00 59.19 173 PRO A CA 1
ATOM 1388 C C . PRO A 1 173 ? -27.080 2.919 5.829 1.00 59.19 173 PRO A C 1
ATOM 1390 O O . PRO A 1 173 ? -25.911 3.302 5.776 1.00 59.19 173 PRO A O 1
ATOM 1393 N N . LYS A 1 174 ? -28.081 3.661 5.339 1.00 55.12 174 LYS A N 1
ATOM 1394 C CA . LYS A 1 174 ? -27.879 5.037 4.868 1.00 55.12 174 LYS A CA 1
ATOM 1395 C C . LYS A 1 174 ? -27.626 5.934 6.079 1.00 55.12 174 LYS A C 1
ATOM 1397 O O . LYS A 1 174 ? -28.561 6.515 6.625 1.00 55.12 174 LYS A O 1
ATOM 1402 N N . THR A 1 175 ? -26.377 6.043 6.517 1.00 45.91 175 THR A N 1
ATOM 1403 C CA . THR A 1 175 ? -25.990 7.078 7.477 1.00 45.91 175 THR A CA 1
ATOM 1404 C C . THR A 1 175 ? -26.140 8.444 6.802 1.00 45.91 175 THR A C 1
ATOM 1406 O O . THR A 1 175 ? -25.794 8.618 5.631 1.00 45.91 175 THR A O 1
ATOM 1409 N N . LYS A 1 176 ? -26.687 9.431 7.525 1.00 35.59 176 LYS A N 1
ATOM 1410 C CA . LYS A 1 176 ? -27.053 10.769 7.008 1.00 35.59 176 LYS A CA 1
ATOM 1411 C C . LYS A 1 176 ? -25.872 11.584 6.432 1.00 35.59 176 LYS A C 1
ATOM 1413 O O . LYS A 1 176 ? -26.089 12.677 5.920 1.00 35.59 176 LYS A O 1
ATOM 1418 N N . HIS A 1 177 ? -24.643 11.061 6.472 1.00 37.06 177 HIS A N 1
ATOM 1419 C CA . HIS A 1 177 ? -23.416 11.774 6.104 1.00 37.06 177 HIS A CA 1
ATOM 1420 C C . HIS A 1 177 ? -22.585 11.138 4.980 1.00 37.06 177 HIS A C 1
ATOM 1422 O O . HIS A 1 177 ? -21.573 11.720 4.589 1.00 37.06 177 HIS A O 1
ATOM 1428 N N . ARG A 1 178 ? -23.012 10.018 4.374 1.00 35.59 178 ARG A N 1
ATOM 1429 C CA . ARG A 1 178 ? -22.402 9.565 3.111 1.00 35.59 178 ARG A CA 1
ATOM 1430 C C . ARG A 1 178 ? -22.874 10.473 1.975 1.00 35.59 178 ARG A C 1
ATOM 1432 O O . ARG A 1 178 ? -23.919 10.232 1.372 1.00 35.59 178 ARG A O 1
ATOM 1439 N N . LYS A 1 179 ? -22.109 11.528 1.666 1.00 26.97 179 LYS A N 1
ATOM 1440 C CA . LYS A 1 179 ? -22.252 12.217 0.377 1.00 26.97 179 LYS A CA 1
ATOM 1441 C C . LYS A 1 179 ? -21.940 11.181 -0.710 1.00 26.97 179 LYS A C 1
ATOM 1443 O O . LYS A 1 179 ? -20.831 10.648 -0.707 1.00 26.97 179 LYS A O 1
ATOM 1448 N N . PRO A 1 180 ? -22.873 10.855 -1.621 1.00 30.14 180 PRO A N 1
ATOM 1449 C CA . PRO A 1 180 ? -22.518 10.043 -2.770 1.00 30.14 180 PRO A CA 1
ATOM 1450 C C . PRO A 1 180 ? -21.428 10.785 -3.544 1.00 30.14 180 PRO A C 1
ATOM 1452 O O . PRO A 1 180 ? -21.542 11.994 -3.772 1.00 30.14 180 PRO A O 1
ATOM 1455 N N . ILE A 1 181 ? -20.381 10.066 -3.953 1.00 35.00 181 ILE A N 1
ATOM 1456 C CA . ILE A 1 181 ? -19.470 10.544 -4.993 1.00 35.00 181 ILE A CA 1
ATOM 1457 C C . ILE A 1 181 ? -20.366 10.955 -6.163 1.00 35.00 181 ILE A C 1
ATOM 1459 O O . ILE A 1 181 ? -21.129 10.137 -6.689 1.00 35.00 181 ILE A O 1
ATOM 1463 N N . LYS A 1 182 ? -20.358 12.251 -6.497 1.00 27.67 182 LYS A N 1
ATOM 1464 C CA . LYS A 1 182 ? -21.143 12.784 -7.608 1.00 27.67 182 LYS A CA 1
ATOM 1465 C C . LYS A 1 182 ? -20.733 11.996 -8.848 1.00 27.67 182 LYS A C 1
ATOM 1467 O O . LYS A 1 182 ? -19.578 12.052 -9.259 1.00 27.67 182 LYS A O 1
ATOM 1472 N N . LYS A 1 183 ? -21.671 11.238 -9.423 1.00 30.69 183 LYS A N 1
ATOM 1473 C CA . LYS A 1 183 ? -21.488 10.658 -10.757 1.00 30.69 183 LYS A CA 1
ATOM 1474 C C . LYS A 1 183 ? -21.081 11.806 -11.689 1.00 30.69 183 LYS A C 1
ATOM 1476 O O . LYS A 1 183 ? -21.746 12.846 -11.626 1.00 30.69 183 LYS A O 1
ATOM 1481 N N . PRO A 1 184 ? -20.052 11.662 -12.540 1.00 29.28 184 PRO A N 1
ATOM 1482 C CA . PRO A 1 184 ? -19.864 12.616 -13.615 1.00 29.28 184 PRO A CA 1
ATOM 1483 C C . PRO A 1 184 ? -21.149 12.599 -14.444 1.00 29.28 184 PRO A C 1
ATOM 1485 O O . PRO A 1 184 ? -21.614 11.552 -14.903 1.00 29.28 184 PRO A O 1
ATOM 1488 N N . VAL A 1 185 ? -21.792 13.759 -14.522 1.00 28.80 185 VAL A N 1
ATOM 1489 C CA . VAL A 1 185 ? -22.948 13.974 -15.380 1.00 28.80 185 VAL A CA 1
ATOM 1490 C C . VAL A 1 185 ? -22.428 13.816 -16.800 1.00 28.80 185 VAL A C 1
ATOM 1492 O O . VAL A 1 185 ? -21.782 14.714 -17.330 1.00 28.80 185 VAL A O 1
ATOM 1495 N N . ASN A 1 186 ? -22.675 12.658 -17.409 1.00 27.67 186 ASN A N 1
ATOM 1496 C CA . ASN A 1 186 ? -22.508 12.501 -18.844 1.00 27.67 186 ASN A CA 1
ATOM 1497 C C . ASN A 1 186 ? -23.505 13.449 -19.512 1.00 27.67 186 ASN A C 1
ATOM 1499 O O . ASN A 1 186 ? -24.689 13.129 -19.643 1.00 27.67 186 ASN A O 1
ATOM 1503 N N . TYR A 1 187 ? -23.024 14.620 -19.924 1.00 26.23 187 TYR A N 1
ATOM 1504 C CA . TYR A 1 187 ? -23.684 15.438 -20.926 1.00 26.23 187 TYR A CA 1
ATOM 1505 C C . TYR A 1 187 ? -23.742 14.605 -22.211 1.00 26.23 187 TYR A C 1
ATOM 1507 O O . TYR A 1 187 ? -22.806 14.572 -23.002 1.00 26.23 187 TYR A O 1
ATOM 1515 N N . ARG A 1 188 ? -24.845 13.878 -22.412 1.00 26.77 188 ARG A N 1
ATOM 1516 C CA . ARG A 1 188 ? -25.243 13.469 -23.758 1.00 26.77 188 ARG A CA 1
ATOM 1517 C C . ARG A 1 188 ? -25.718 14.740 -24.463 1.00 26.77 188 ARG A C 1
ATOM 1519 O O . ARG A 1 188 ? -26.719 15.302 -24.010 1.00 26.77 188 ARG A O 1
ATOM 1526 N N . PRO A 1 189 ? -25.073 15.200 -25.548 1.00 28.94 189 PRO A N 1
ATOM 1527 C CA . PRO A 1 189 ? -25.664 16.244 -26.364 1.00 28.94 189 PRO A CA 1
ATOM 1528 C C . PRO A 1 189 ? -26.967 15.689 -26.947 1.00 28.94 189 PRO A C 1
ATOM 1530 O O . PRO A 1 189 ? -26.985 14.690 -27.670 1.00 28.94 189 PRO A O 1
ATOM 1533 N N . LYS A 1 190 ? -28.087 16.302 -26.552 1.00 25.86 190 LYS A N 1
ATOM 1534 C CA . LYS A 1 190 ? -29.401 16.042 -27.137 1.00 25.86 190 LYS A CA 1
ATOM 1535 C C . LYS A 1 190 ? -29.314 16.387 -28.625 1.00 25.86 190 LYS A C 1
ATOM 1537 O O . LYS A 1 190 ? -29.183 17.555 -28.971 1.00 25.86 190 LYS A O 1
ATOM 1542 N N . LYS A 1 191 ? -29.421 15.383 -29.501 1.00 29.17 191 LYS A N 1
ATOM 1543 C CA . LYS A 1 191 ? -29.788 15.611 -30.904 1.00 29.17 191 LYS A CA 1
ATOM 1544 C C . LYS A 1 191 ? -31.152 16.304 -30.909 1.00 29.17 191 LYS A C 1
ATOM 1546 O O . LYS A 1 191 ? -32.143 15.700 -30.503 1.00 29.17 191 LYS A O 1
ATOM 1551 N N . GLN A 1 192 ? -31.181 17.566 -31.333 1.00 26.25 192 GLN A N 1
ATOM 1552 C CA . GLN A 1 192 ? -32.405 18.270 -31.700 1.00 26.25 192 GLN A CA 1
ATOM 1553 C C . GLN A 1 192 ? -33.107 17.457 -32.789 1.00 26.25 192 GLN A C 1
ATOM 1555 O O . GLN A 1 192 ? -32.604 17.320 -33.903 1.00 26.25 192 GLN A O 1
ATOM 1560 N N . ARG A 1 193 ? -34.259 16.882 -32.449 1.00 25.98 193 ARG A N 1
ATOM 1561 C CA . ARG A 1 193 ? -35.240 16.447 -33.437 1.00 25.98 193 ARG A CA 1
ATOM 1562 C C . ARG A 1 193 ? -36.179 17.623 -33.654 1.00 25.98 193 ARG A C 1
ATOM 1564 O O . ARG A 1 193 ? -36.850 18.055 -32.722 1.00 25.98 193 ARG A O 1
ATOM 1571 N N . VAL A 1 194 ? -36.140 18.146 -34.874 1.00 28.58 194 VAL A N 1
ATOM 1572 C CA . VAL A 1 194 ? -37.103 19.103 -35.412 1.00 28.58 194 VAL A CA 1
ATOM 1573 C C . VAL A 1 194 ? -38.495 18.488 -35.297 1.00 28.58 194 VAL A C 1
ATOM 1575 O O . VAL A 1 194 ? -38.706 17.333 -35.669 1.00 28.58 194 VAL A O 1
ATOM 1578 N N . ILE A 1 195 ? -39.403 19.264 -34.716 1.00 26.34 195 ILE A N 1
ATOM 1579 C CA . ILE A 1 195 ? -40.830 18.978 -34.616 1.00 26.34 195 ILE A CA 1
ATOM 1580 C C . ILE A 1 195 ? -41.427 19.192 -36.010 1.00 26.34 195 ILE A C 1
ATOM 1582 O O . ILE A 1 195 ? -41.271 20.268 -36.578 1.00 26.34 195 ILE A O 1
ATOM 1586 N N . SER A 1 196 ? -42.113 18.184 -36.540 1.00 26.00 196 SER A N 1
ATOM 1587 C CA . SER A 1 196 ? -43.204 18.397 -37.489 1.00 26.00 196 SER A CA 1
ATOM 1588 C C . SER A 1 196 ? -44.414 17.649 -36.954 1.00 26.00 196 SER A C 1
ATOM 1590 O O . SER A 1 196 ? -44.342 16.455 -36.667 1.00 26.00 196 SER A O 1
ATOM 1592 N N . GLU A 1 197 ? -45.484 18.407 -36.764 1.00 27.62 197 GLU A N 1
ATOM 1593 C CA . GLU A 1 197 ? -46.808 17.987 -36.321 1.00 27.62 197 GLU A CA 1
ATOM 1594 C C . GLU A 1 197 ? -47.501 17.108 -37.369 1.00 27.62 197 GLU A C 1
ATOM 1596 O O . GLU A 1 197 ? -47.352 17.359 -38.566 1.00 27.62 197 GLU A O 1
ATOM 1601 N N . LYS A 1 198 ? -48.274 16.118 -36.897 1.00 29.92 198 LYS A N 1
ATOM 1602 C CA . LYS A 1 198 ? -49.712 15.876 -37.178 1.00 29.92 198 LYS A CA 1
ATOM 1603 C C . LYS A 1 198 ? -50.099 14.437 -36.792 1.00 29.92 198 LYS A C 1
ATOM 1605 O O . LYS A 1 198 ? -49.358 13.509 -37.087 1.00 29.92 198 LYS A O 1
ATOM 1610 N N . GLU A 1 199 ? -51.042 14.307 -35.851 1.00 28.08 199 GLU A N 1
ATOM 1611 C CA . GLU A 1 199 ? -52.424 13.788 -36.045 1.00 28.08 199 GLU A CA 1
ATOM 1612 C C . GLU A 1 199 ? -52.434 12.264 -36.282 1.00 28.08 199 GLU A C 1
ATOM 1614 O O . GLU A 1 199 ? -51.908 11.782 -37.272 1.00 28.08 199 GLU A O 1
ATOM 1619 N N . LEU A 1 200 ? -52.741 11.466 -35.252 1.00 29.78 200 LEU A N 1
ATOM 1620 C CA . LEU A 1 200 ? -54.069 10.953 -34.853 1.00 29.78 200 LEU A CA 1
ATOM 1621 C C . LEU A 1 200 ? -54.400 9.596 -35.520 1.00 29.78 200 LEU A C 1
ATOM 1623 O O . LEU A 1 200 ? -54.282 9.444 -36.725 1.00 29.78 200 LEU A O 1
ATOM 1627 N N . GLU A 1 201 ? -54.863 8.674 -34.665 1.00 25.84 201 GLU A N 1
ATOM 1628 C CA . GLU A 1 201 ? -55.733 7.507 -34.925 1.00 25.84 201 GLU A CA 1
ATOM 1629 C C . GLU A 1 201 ? -55.155 6.081 -35.157 1.00 25.84 201 GLU A C 1
ATOM 1631 O O . GLU A 1 201 ? -54.619 5.736 -36.200 1.00 25.84 201 GLU A O 1
ATOM 1636 N N . THR A 1 202 ? -55.349 5.265 -34.102 1.00 26.12 202 THR A N 1
ATOM 1637 C CA . THR A 1 202 ? -56.045 3.951 -34.003 1.00 26.12 202 THR A CA 1
ATOM 1638 C C . THR A 1 202 ? -55.594 2.683 -34.765 1.00 26.12 202 THR A C 1
ATOM 1640 O O . THR A 1 202 ? -55.410 2.719 -35.975 1.00 26.12 202 THR A O 1
ATOM 1643 N N . THR A 1 203 ? -55.673 1.545 -34.032 1.00 26.89 203 THR A N 1
ATOM 1644 C CA . THR A 1 203 ? -56.024 0.164 -34.495 1.00 26.89 203 THR A CA 1
ATOM 1645 C C . THR A 1 203 ? -54.900 -0.606 -35.220 1.00 26.89 203 THR A C 1
ATOM 1647 O O . THR A 1 203 ? -54.150 -0.001 -35.968 1.00 26.89 203 THR A O 1
ATOM 1650 N N . ASP A 1 204 ? -54.702 -1.927 -35.192 1.00 26.08 204 ASP A N 1
ATOM 1651 C CA . ASP A 1 204 ? -54.943 -3.129 -34.359 1.00 26.08 204 ASP A CA 1
ATOM 1652 C C . ASP A 1 204 ? -54.299 -4.293 -35.178 1.00 26.08 204 ASP A C 1
ATOM 1654 O O . ASP A 1 204 ? -54.084 -4.110 -36.379 1.00 26.08 204 ASP A O 1
ATOM 1658 N N . SER A 1 205 ? -54.052 -5.477 -34.591 1.00 33.31 205 SER A N 1
ATOM 1659 C CA . SER A 1 205 ? -53.704 -6.782 -35.250 1.00 33.31 205 SER A CA 1
ATOM 1660 C C . SER A 1 205 ? -52.396 -6.890 -36.088 1.00 33.31 205 SER A C 1
ATOM 1662 O O . SER A 1 205 ? -52.080 -6.032 -36.900 1.00 33.31 205 SER A O 1
ATOM 1664 N N . GLU A 1 206 ? -51.450 -7.795 -35.794 1.00 32.53 206 GLU A N 1
ATOM 1665 C CA . GLU A 1 206 ? -51.340 -9.264 -36.021 1.00 32.53 206 GLU A CA 1
ATOM 1666 C C . GLU A 1 206 ? -50.843 -9.711 -37.425 1.00 32.53 206 GLU A C 1
ATOM 1668 O O . GLU A 1 206 ? -51.205 -9.145 -38.447 1.00 32.53 206 GLU A O 1
ATOM 1673 N N . GLU A 1 207 ? -50.016 -10.770 -37.390 1.00 30.56 207 GLU A N 1
ATOM 1674 C CA . GLU A 1 207 ? -49.597 -11.731 -38.436 1.00 30.56 207 GLU A CA 1
ATOM 1675 C C . GLU A 1 207 ? -48.441 -11.451 -39.431 1.00 30.56 207 GLU A C 1
ATOM 1677 O O . GLU A 1 207 ? -48.486 -10.632 -40.345 1.00 30.56 207 GLU A O 1
ATOM 1682 N N . ASP A 1 208 ? -47.383 -12.248 -39.217 1.00 30.25 208 ASP A N 1
ATOM 1683 C CA . ASP A 1 208 ? -46.647 -13.113 -40.153 1.00 30.25 208 ASP A CA 1
ATOM 1684 C C . ASP A 1 208 ? -46.830 -12.939 -41.672 1.00 30.25 208 ASP A C 1
ATOM 1686 O O . ASP A 1 208 ? -47.917 -13.087 -42.221 1.00 30.25 208 ASP A O 1
ATOM 1690 N N . THR A 1 209 ? -45.703 -12.883 -42.397 1.00 31.75 209 THR A N 1
ATOM 1691 C CA . THR A 1 209 ? -45.391 -13.910 -43.416 1.00 31.75 209 THR A CA 1
ATOM 1692 C C . THR A 1 209 ? -43.951 -13.831 -43.932 1.00 31.75 209 THR A C 1
ATOM 1694 O O . THR A 1 209 ? -43.406 -12.780 -44.266 1.00 31.75 209 THR A O 1
ATOM 1697 N N . LEU A 1 210 ? -43.350 -15.016 -44.017 1.00 34.78 210 LEU A N 1
ATOM 1698 C CA . LEU A 1 210 ? -42.099 -15.344 -44.692 1.00 34.78 210 LEU A CA 1
ATOM 1699 C C . LEU A 1 210 ? -42.230 -15.164 -46.213 1.00 34.78 210 LEU A C 1
ATOM 1701 O O . LEU A 1 210 ? -43.225 -15.595 -46.787 1.00 34.78 210 LEU A O 1
ATOM 1705 N N . ASN A 1 211 ? -41.185 -14.654 -46.875 1.00 33.00 211 ASN A N 1
ATOM 1706 C CA . ASN A 1 211 ? -40.818 -15.085 -48.229 1.00 33.00 211 ASN A CA 1
ATOM 1707 C C . ASN A 1 211 ? -39.340 -14.773 -48.553 1.00 33.00 211 ASN A C 1
ATOM 1709 O O . ASN A 1 211 ? -38.850 -13.655 -48.423 1.00 33.00 211 ASN A O 1
ATOM 1713 N N . VAL A 1 212 ? -38.650 -15.824 -48.982 1.00 35.59 212 VAL A N 1
ATOM 1714 C CA . VAL A 1 212 ? -37.277 -15.974 -49.520 1.00 35.59 212 VAL A CA 1
ATOM 1715 C C . VAL A 1 212 ? -37.477 -16.545 -50.961 1.00 35.59 212 VAL A C 1
ATOM 1717 O O . VAL A 1 212 ? -38.602 -17.000 -51.187 1.00 35.59 212 VAL A O 1
ATOM 1720 N N . PRO A 1 213 ? -36.539 -16.656 -51.951 1.00 44.72 213 PRO A N 1
ATOM 1721 C CA . PRO A 1 213 ? -35.109 -16.282 -52.116 1.00 44.72 213 PRO A CA 1
ATOM 1722 C C . PRO A 1 213 ? -34.733 -15.609 -53.486 1.00 44.72 213 PRO A C 1
ATOM 1724 O O . PRO A 1 213 ? -35.568 -15.427 -54.363 1.00 44.72 213 PRO A O 1
ATOM 1727 N N . ALA A 1 214 ? -33.413 -15.393 -53.687 1.00 27.73 214 ALA A N 1
ATOM 1728 C CA . ALA A 1 214 ? -32.607 -15.756 -54.887 1.00 27.73 214 ALA A CA 1
ATOM 1729 C C . ALA A 1 214 ? -31.962 -14.642 -55.770 1.00 27.73 214 ALA A C 1
ATOM 1731 O O . ALA A 1 214 ? -32.571 -14.159 -56.716 1.00 27.73 214 ALA A O 1
ATOM 1732 N N . SER A 1 215 ? -30.646 -14.434 -55.534 1.00 30.94 215 SER A N 1
ATOM 1733 C CA . SER A 1 215 ? -29.513 -14.357 -56.513 1.00 30.94 215 SER A CA 1
ATOM 1734 C C . SER A 1 215 ? -29.402 -13.168 -57.509 1.00 30.94 215 SER A C 1
ATOM 1736 O O . SER A 1 215 ? -30.419 -12.560 -57.814 1.00 30.94 215 SER A O 1
ATOM 1738 N N . PRO A 1 216 ? -28.237 -12.861 -58.158 1.00 42.81 216 PRO A N 1
ATOM 1739 C CA . PRO A 1 216 ? -26.832 -13.304 -57.998 1.00 42.81 216 PRO A CA 1
ATOM 1740 C C . PRO A 1 216 ? -25.797 -12.119 -57.936 1.00 42.81 216 PRO A C 1
ATOM 1742 O O . PRO A 1 216 ? -26.187 -10.949 -57.967 1.00 42.81 216 PRO A O 1
ATOM 1745 N N . PRO A 1 217 ? -24.464 -12.372 -57.863 1.00 37.72 217 PRO A N 1
ATOM 1746 C CA . PRO A 1 217 ? -23.445 -11.340 -57.648 1.00 37.72 217 PRO A CA 1
ATOM 1747 C C . PRO A 1 217 ? -22.919 -10.741 -58.963 1.00 37.72 217 PRO A C 1
ATOM 1749 O O . PRO A 1 217 ? -22.861 -11.413 -59.993 1.00 37.72 217 PRO A O 1
ATOM 1752 N N . LYS A 1 218 ? -22.446 -9.488 -58.925 1.00 31.08 218 LYS A N 1
ATOM 1753 C CA . LYS A 1 218 ? -21.636 -8.905 -60.006 1.00 31.08 218 LYS A CA 1
ATOM 1754 C C . LYS A 1 218 ? -20.292 -8.416 -59.479 1.00 31.08 218 LYS A C 1
ATOM 1756 O O . LYS A 1 218 ? -20.182 -7.373 -58.846 1.00 31.08 218 LYS A O 1
ATOM 1761 N N . PHE A 1 219 ? -19.262 -9.185 -59.820 1.00 30.58 219 PHE A N 1
ATOM 1762 C CA . PHE A 1 219 ? -17.891 -8.714 -59.960 1.00 30.58 219 PHE A CA 1
ATOM 1763 C C . PHE A 1 219 ? -17.834 -7.568 -60.980 1.00 30.58 219 PHE A C 1
ATOM 1765 O O . PHE A 1 219 ? -18.282 -7.732 -62.115 1.00 30.58 219 PHE A O 1
ATOM 1772 N N . ARG A 1 220 ? -17.152 -6.470 -60.638 1.00 29.77 220 ARG A N 1
ATOM 1773 C CA . ARG A 1 220 ? -16.274 -5.778 -61.591 1.00 29.77 220 ARG A CA 1
ATOM 1774 C C . ARG A 1 220 ? -15.195 -4.981 -60.860 1.00 29.77 220 ARG A C 1
ATOM 1776 O O . ARG A 1 220 ? -15.471 -4.031 -60.140 1.00 29.77 220 ARG A O 1
ATOM 1783 N N . LYS A 1 221 ? -13.950 -5.412 -61.075 1.00 33.25 221 LYS A N 1
ATOM 1784 C CA . LYS A 1 221 ? -12.719 -4.665 -60.804 1.00 33.25 221 LYS A CA 1
ATOM 1785 C C . LYS A 1 221 ? -12.722 -3.364 -61.616 1.00 33.25 221 LYS A C 1
ATOM 1787 O O . LYS A 1 221 ? -13.057 -3.405 -62.796 1.00 33.25 221 LYS A O 1
ATOM 1792 N N . SER A 1 222 ? -12.202 -2.281 -61.044 1.00 28.58 222 SER A N 1
ATOM 1793 C CA . SER A 1 222 ? -11.296 -1.386 -61.771 1.00 28.58 222 SER A CA 1
ATOM 1794 C C . SER A 1 222 ? -10.411 -0.631 -60.782 1.00 28.58 222 SER A C 1
ATOM 1796 O O . SER A 1 222 ? -10.892 0.082 -59.906 1.00 28.58 222 SER A O 1
ATOM 1798 N N . ARG A 1 223 ? -9.104 -0.859 -60.919 1.00 31.09 223 ARG A N 1
ATOM 1799 C CA . ARG A 1 223 ? -8.017 -0.095 -60.311 1.00 31.09 223 ARG A CA 1
ATOM 1800 C C . ARG A 1 223 ? -7.887 1.205 -61.100 1.00 31.09 223 ARG A C 1
ATOM 1802 O O . ARG A 1 223 ? -7.699 1.141 -62.313 1.00 31.09 223 ARG A O 1
ATOM 1809 N N . HIS A 1 224 ? -7.906 2.352 -60.431 1.00 32.62 224 HIS A N 1
ATOM 1810 C CA . HIS A 1 224 ? -7.393 3.578 -61.031 1.00 32.62 224 HIS A CA 1
ATOM 1811 C C . HIS A 1 224 ? -5.885 3.655 -60.805 1.00 32.62 224 HIS A C 1
ATOM 1813 O O . HIS A 1 224 ? -5.404 3.850 -59.693 1.00 32.62 224 HIS A O 1
ATOM 1819 N N . MET A 1 225 ? -5.168 3.430 -61.904 1.00 29.91 225 MET A N 1
ATOM 1820 C CA . MET A 1 225 ? -3.762 3.750 -62.097 1.00 29.91 225 MET A CA 1
ATOM 1821 C C . MET A 1 225 ? -3.554 5.266 -62.010 1.00 29.91 225 MET A C 1
ATOM 1823 O O . MET A 1 225 ? -4.209 6.012 -62.742 1.00 29.91 225 MET A O 1
ATOM 1827 N N . PHE A 1 226 ? -2.602 5.708 -61.190 1.00 30.14 226 PHE A N 1
ATOM 1828 C CA . PHE A 1 226 ? -1.945 6.995 -61.400 1.00 30.14 226 PHE A CA 1
ATOM 1829 C C . PHE A 1 226 ? -0.844 6.816 -62.447 1.00 30.14 226 PHE A C 1
ATOM 1831 O O . PHE A 1 226 ? -0.024 5.903 -62.372 1.00 30.14 226 PHE A O 1
ATOM 1838 N N . ARG A 1 227 ? -0.902 7.669 -63.470 1.00 28.56 227 ARG A N 1
ATOM 1839 C CA . ARG A 1 227 ? 0.037 7.741 -64.590 1.00 28.56 227 ARG A CA 1
ATOM 1840 C C . ARG A 1 227 ? 1.361 8.338 -64.110 1.00 28.56 227 ARG A C 1
ATOM 1842 O O . ARG A 1 227 ? 1.372 9.484 -63.676 1.00 28.56 227 ARG A O 1
ATOM 1849 N N . HIS A 1 228 ? 2.459 7.606 -64.282 1.00 31.41 228 HIS A N 1
ATOM 1850 C CA . HIS A 1 228 ? 3.785 8.204 -64.429 1.00 31.41 228 HIS A CA 1
ATOM 1851 C C . HIS A 1 228 ? 4.054 8.469 -65.914 1.00 31.41 228 HIS A C 1
ATOM 1853 O O . HIS A 1 228 ? 3.710 7.664 -66.780 1.00 31.41 228 HIS A O 1
ATOM 1859 N N . ASN A 1 229 ? 4.624 9.639 -66.190 1.00 30.59 229 ASN A N 1
ATOM 1860 C CA . ASN A 1 229 ? 5.040 10.098 -67.509 1.00 30.59 229 ASN A CA 1
ATOM 1861 C C . ASN A 1 229 ? 6.349 9.385 -67.919 1.00 30.59 229 ASN A C 1
ATOM 1863 O O . ASN A 1 229 ? 7.243 9.303 -67.076 1.00 30.59 229 ASN A O 1
ATOM 1867 N N . PRO A 1 230 ? 6.508 8.887 -69.160 1.00 36.25 230 PRO A N 1
ATOM 1868 C CA . PRO A 1 230 ? 7.755 8.284 -69.606 1.00 36.25 230 PRO A CA 1
ATOM 1869 C C . PRO A 1 230 ? 8.632 9.331 -70.301 1.00 36.25 230 PRO A C 1
ATOM 1871 O O . PRO A 1 230 ? 8.212 9.962 -71.269 1.00 36.25 230 PRO A O 1
ATOM 1874 N N . TYR A 1 231 ? 9.878 9.459 -69.856 1.00 31.59 231 TYR A N 1
ATOM 1875 C CA . TYR A 1 231 ? 10.973 9.840 -70.741 1.00 31.59 231 TYR A CA 1
ATOM 1876 C C . TYR A 1 231 ? 12.029 8.742 -70.677 1.00 31.59 231 TYR A C 1
ATOM 1878 O O . TYR A 1 231 ? 12.589 8.433 -69.630 1.00 31.59 231 TYR A O 1
ATOM 1886 N N . VAL A 1 232 ? 12.216 8.112 -71.829 1.00 33.91 232 VAL A N 1
ATOM 1887 C CA . VAL A 1 232 ? 13.276 7.160 -72.145 1.00 33.91 232 VAL A CA 1
ATOM 1888 C C . VAL A 1 232 ? 14.529 7.974 -72.460 1.00 33.91 232 VAL A C 1
ATOM 1890 O O . VAL A 1 232 ? 14.433 8.896 -73.265 1.00 33.91 232 VAL A O 1
ATOM 1893 N N . SER A 1 233 ? 15.687 7.628 -71.891 1.00 30.48 233 SER A N 1
ATOM 1894 C CA . SER A 1 233 ? 16.806 7.099 -72.689 1.00 30.48 233 SER A CA 1
ATOM 1895 C C . SER A 1 233 ? 18.055 6.800 -71.852 1.00 30.48 233 SER A C 1
ATOM 1897 O O . SER A 1 233 ? 18.568 7.667 -71.156 1.00 30.48 233 SER A O 1
ATOM 1899 N N . PHE A 1 234 ? 18.542 5.573 -72.049 1.00 30.69 234 PHE A N 1
ATOM 1900 C CA . PHE A 1 234 ? 19.941 5.145 -72.127 1.00 30.69 234 PHE A CA 1
ATOM 1901 C C . PHE A 1 234 ? 20.908 5.393 -70.963 1.00 30.69 234 PHE A C 1
ATOM 1903 O O . PHE A 1 234 ? 21.360 6.500 -70.700 1.00 30.69 234 PHE A O 1
ATOM 1910 N N . GLY A 1 235 ? 21.382 4.272 -70.425 1.00 31.27 235 GLY A N 1
ATOM 1911 C CA . GLY A 1 235 ? 22.613 4.171 -69.656 1.00 31.27 235 GLY A CA 1
ATOM 1912 C C . GLY A 1 235 ? 22.477 3.055 -68.641 1.00 31.27 235 GLY A C 1
ATOM 1913 O O . GLY A 1 235 ? 21.875 3.262 -67.595 1.00 31.27 235 GLY A O 1
ATOM 1914 N N . GLY A 1 236 ? 22.983 1.862 -68.962 1.00 43.56 236 GLY A N 1
ATOM 1915 C CA . GLY A 1 236 ? 23.151 0.814 -67.962 1.00 43.56 236 GLY A CA 1
ATOM 1916 C C . GLY A 1 236 ? 24.111 1.324 -66.897 1.00 43.56 236 GLY A C 1
ATOM 1917 O O . GLY A 1 236 ? 25.313 1.365 -67.141 1.00 43.56 236 GLY A O 1
ATOM 1918 N N . LYS A 1 237 ? 23.564 1.765 -65.765 1.00 38.81 237 LYS A N 1
ATOM 1919 C CA . LYS A 1 237 ? 24.324 1.984 -64.544 1.00 38.81 237 LYS A CA 1
ATOM 1920 C C . LYS A 1 237 ? 24.407 0.658 -63.814 1.00 38.81 237 LYS A C 1
ATOM 1922 O O . LYS A 1 237 ? 23.424 -0.069 -63.669 1.00 38.81 237 LYS A O 1
ATOM 1927 N N . THR A 1 238 ? 25.627 0.316 -63.467 1.00 47.78 238 THR A N 1
ATOM 1928 C CA . THR A 1 238 ? 25.986 -0.866 -62.701 1.00 47.78 238 THR A CA 1
ATOM 1929 C C . THR A 1 238 ? 25.348 -0.739 -61.317 1.00 47.78 238 THR A C 1
ATOM 1931 O O . THR A 1 238 ? 25.239 0.368 -60.806 1.00 47.78 238 THR A O 1
ATOM 1934 N N . ILE A 1 239 ? 24.956 -1.846 -60.681 1.00 53.84 239 ILE A N 1
ATOM 1935 C CA . ILE A 1 239 ? 24.418 -1.860 -59.299 1.00 53.84 239 ILE A CA 1
ATOM 1936 C C . ILE A 1 239 ? 25.340 -1.092 -58.320 1.00 53.84 239 ILE A C 1
ATOM 1938 O O . ILE A 1 239 ? 24.869 -0.452 -57.389 1.00 53.84 239 ILE A O 1
ATOM 1942 N N . GLN A 1 240 ? 26.642 -1.050 -58.619 1.00 49.81 240 GLN A N 1
ATOM 1943 C CA . GLN A 1 240 ? 27.660 -0.287 -57.892 1.00 49.81 240 GLN A CA 1
ATOM 1944 C C . GLN A 1 240 ? 27.479 1.244 -57.962 1.00 49.81 240 GLN A C 1
ATOM 1946 O O . GLN A 1 240 ? 27.843 1.937 -57.021 1.00 49.81 240 GLN A O 1
ATOM 1951 N N . ASP A 1 241 ? 26.902 1.796 -59.035 1.00 47.06 241 ASP A N 1
ATOM 1952 C CA . ASP A 1 241 ? 26.703 3.247 -59.187 1.00 47.06 241 ASP A CA 1
ATOM 1953 C C . ASP A 1 241 ? 25.484 3.763 -58.393 1.00 47.06 241 ASP A C 1
ATOM 1955 O O . ASP A 1 241 ? 25.435 4.942 -58.048 1.00 47.06 241 ASP A O 1
ATOM 1959 N N . GLU A 1 242 ? 24.498 2.901 -58.104 1.00 53.47 242 GLU A N 1
ATOM 1960 C CA . GLU A 1 242 ? 23.369 3.210 -57.206 1.00 53.47 242 GLU A CA 1
ATOM 1961 C C . GLU A 1 242 ? 23.763 3.052 -55.729 1.00 53.47 242 GLU A C 1
ATOM 1963 O O . GLU A 1 242 ? 23.353 3.865 -54.902 1.00 53.47 242 GLU A O 1
ATOM 1968 N N . GLU A 1 243 ? 24.602 2.061 -55.402 1.00 54.62 243 GLU A N 1
ATOM 1969 C CA . GLU A 1 243 ? 25.174 1.888 -54.058 1.00 54.62 243 GLU A CA 1
ATOM 1970 C C . GLU A 1 243 ? 26.060 3.086 -53.675 1.00 54.62 243 GLU A C 1
ATOM 1972 O O . GLU A 1 243 ? 25.801 3.712 -52.647 1.00 54.62 243 GLU A O 1
ATOM 1977 N N . ASN A 1 244 ? 26.989 3.502 -54.546 1.00 53.91 244 ASN A N 1
ATOM 1978 C CA . ASN A 1 244 ? 27.874 4.651 -54.300 1.00 53.91 244 ASN A CA 1
ATOM 1979 C C . ASN A 1 244 ? 27.108 5.985 -54.158 1.00 53.91 244 ASN A C 1
ATOM 1981 O O . ASN A 1 244 ? 27.427 6.788 -53.287 1.00 53.91 244 ASN A O 1
ATOM 1985 N N . ALA A 1 245 ? 26.068 6.221 -54.970 1.00 59.47 245 ALA A N 1
ATOM 1986 C CA . ALA A 1 245 ? 25.242 7.429 -54.857 1.00 59.47 245 ALA A CA 1
ATOM 1987 C C . ALA A 1 245 ? 24.419 7.453 -53.556 1.00 59.47 245 ALA A C 1
ATOM 1989 O O . ALA A 1 245 ? 24.250 8.506 -52.945 1.00 59.47 245 ALA A O 1
ATOM 1990 N N . SER A 1 246 ? 23.938 6.289 -53.104 1.00 66.25 246 SER A N 1
ATOM 1991 C CA . SER A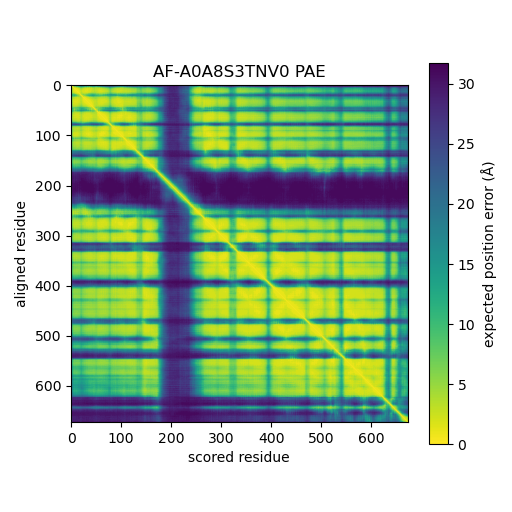 1 246 ? 23.238 6.175 -51.821 1.00 66.25 246 SER A CA 1
ATOM 1992 C C . SER A 1 246 ? 24.172 6.383 -50.625 1.00 66.25 246 SER A C 1
ATOM 1994 O O . SER A 1 246 ? 23.750 6.920 -49.605 1.00 66.25 246 SER A O 1
ATOM 1996 N N . GLU A 1 247 ? 25.443 5.984 -50.732 1.00 67.69 247 GLU A N 1
ATOM 1997 C CA . GLU A 1 247 ? 26.461 6.214 -49.702 1.00 67.69 247 GLU A CA 1
ATOM 1998 C C . GLU A 1 247 ? 26.816 7.704 -49.585 1.00 67.69 247 GLU A C 1
ATOM 2000 O O . GLU A 1 247 ? 26.810 8.229 -48.472 1.00 67.69 247 GLU A O 1
ATOM 2005 N N . GLU A 1 248 ? 26.992 8.414 -50.706 1.00 71.88 248 GLU A N 1
ATOM 2006 C CA . GLU A 1 248 ? 27.221 9.870 -50.721 1.00 71.88 248 GLU A CA 1
ATOM 2007 C C . GLU A 1 248 ? 26.043 10.658 -50.109 1.00 71.88 248 GLU A C 1
ATOM 2009 O O . GLU A 1 248 ? 26.251 11.557 -49.289 1.00 71.88 248 GLU A O 1
ATOM 2014 N N . GLU A 1 249 ? 24.795 10.295 -50.437 1.00 76.06 249 GLU A N 1
ATOM 2015 C CA . GLU A 1 249 ? 23.597 10.903 -49.834 1.00 76.06 249 GLU A CA 1
ATOM 2016 C C . GLU A 1 249 ? 23.511 10.630 -48.319 1.00 76.06 249 GLU A C 1
ATOM 2018 O O . GLU A 1 249 ? 23.163 11.515 -47.534 1.00 76.06 249 GLU A O 1
ATOM 2023 N N . ASN A 1 250 ? 23.866 9.419 -47.878 1.00 79.25 250 ASN A N 1
ATOM 2024 C CA . ASN A 1 250 ? 23.884 9.053 -46.460 1.00 79.25 250 ASN A CA 1
ATOM 2025 C C . ASN A 1 250 ? 24.964 9.805 -45.670 1.00 79.25 250 ASN A C 1
ATOM 2027 O O . ASN A 1 250 ? 24.720 10.195 -44.523 1.00 79.25 250 ASN A O 1
ATOM 2031 N N . GLU A 1 251 ? 26.135 10.037 -46.266 1.00 79.94 251 GLU A N 1
ATOM 2032 C CA . GLU A 1 251 ? 27.191 10.864 -45.677 1.00 79.94 251 GLU A CA 1
ATOM 2033 C C . GLU A 1 251 ? 26.756 12.330 -45.554 1.00 79.94 251 GLU A C 1
ATOM 2035 O O . GLU A 1 251 ? 26.974 12.952 -44.509 1.00 79.94 251 GLU A O 1
ATOM 2040 N N . GLU A 1 252 ? 26.072 12.882 -46.562 1.00 81.50 252 GLU A N 1
ATOM 2041 C CA . GLU A 1 252 ? 25.515 14.236 -46.490 1.00 81.50 252 GLU A CA 1
ATOM 2042 C C . GLU A 1 252 ? 24.463 14.351 -45.374 1.00 81.50 252 GLU A C 1
ATOM 2044 O O . GLU A 1 252 ? 24.503 15.291 -44.573 1.00 81.50 252 GLU A O 1
ATOM 2049 N N . ILE A 1 253 ? 23.567 13.367 -45.251 1.00 81.38 253 ILE A N 1
ATOM 2050 C CA . ILE A 1 253 ? 22.576 13.315 -44.168 1.00 81.38 253 ILE A CA 1
ATOM 2051 C C . ILE A 1 253 ? 23.269 13.212 -42.801 1.00 81.38 253 ILE A C 1
ATOM 2053 O O . ILE A 1 253 ? 22.901 13.942 -41.878 1.00 81.38 253 ILE A O 1
ATOM 2057 N N . ALA A 1 254 ? 24.302 12.378 -42.654 1.00 81.81 254 ALA A N 1
ATOM 2058 C CA . ALA A 1 254 ? 25.075 12.278 -41.414 1.00 81.81 254 ALA A CA 1
ATOM 2059 C C . ALA A 1 254 ? 25.765 13.608 -41.047 1.00 81.81 254 ALA A C 1
ATOM 2061 O O . ALA A 1 254 ? 25.784 14.016 -39.880 1.00 81.81 254 ALA A O 1
ATOM 2062 N N . LEU A 1 255 ? 26.282 14.340 -42.038 1.00 83.00 255 LEU A N 1
ATOM 2063 C CA . LEU A 1 255 ? 26.847 15.678 -41.846 1.00 83.00 255 LEU A CA 1
ATOM 2064 C C . LEU A 1 255 ? 25.787 16.712 -41.442 1.00 83.00 255 LEU A C 1
ATOM 2066 O O . LEU A 1 255 ? 26.088 17.622 -40.671 1.00 83.00 255 LEU A O 1
ATOM 2070 N N . ILE A 1 256 ? 24.552 16.597 -41.935 1.00 82.56 256 ILE A N 1
ATOM 2071 C CA . ILE A 1 256 ? 23.443 17.461 -41.508 1.00 82.56 256 ILE A CA 1
ATOM 2072 C C . ILE A 1 256 ? 23.052 17.147 -40.060 1.00 82.56 256 ILE A C 1
ATOM 2074 O O . ILE A 1 256 ? 22.938 18.072 -39.257 1.00 82.56 256 ILE A O 1
ATOM 2078 N N . LEU A 1 257 ? 22.901 15.865 -39.712 1.00 83.81 257 LEU A N 1
ATOM 2079 C CA . LEU A 1 257 ? 22.523 15.430 -38.363 1.00 83.81 257 LEU A CA 1
ATOM 2080 C C . LEU A 1 257 ? 23.578 15.824 -37.321 1.00 83.81 257 LEU A C 1
ATOM 2082 O O . LEU A 1 257 ? 23.235 16.385 -36.287 1.00 83.81 257 LEU A O 1
ATOM 2086 N N . SER A 1 258 ? 24.865 15.634 -37.621 1.00 80.94 258 SER A N 1
ATOM 2087 C CA . SER A 1 258 ? 25.965 16.015 -36.716 1.00 80.94 258 SER A CA 1
ATOM 2088 C C . SER A 1 258 ? 26.096 17.525 -36.469 1.00 80.94 258 SER A C 1
ATOM 2090 O O . SER A 1 258 ? 26.752 17.933 -35.513 1.00 80.94 258 SER A O 1
ATOM 2092 N N . ARG A 1 259 ? 25.481 18.370 -37.310 1.00 79.94 259 ARG A N 1
ATOM 2093 C CA . ARG A 1 259 ? 25.439 19.834 -37.139 1.00 79.94 259 ARG A CA 1
ATOM 2094 C C . ARG A 1 259 ? 24.254 20.316 -36.305 1.00 79.94 259 ARG A C 1
ATOM 2096 O O . ARG A 1 259 ? 24.185 21.511 -36.013 1.00 79.94 259 ARG A O 1
ATOM 2103 N N . ILE A 1 260 ? 23.310 19.438 -35.970 1.00 78.12 260 ILE A N 1
ATOM 2104 C CA . ILE A 1 260 ? 22.202 19.777 -35.079 1.00 78.12 260 ILE A CA 1
ATOM 2105 C C . ILE A 1 260 ? 22.766 19.845 -33.661 1.00 78.12 260 ILE A C 1
ATOM 2107 O O . ILE A 1 260 ? 23.298 18.866 -33.147 1.00 78.12 260 ILE A O 1
ATOM 2111 N N . ASP A 1 261 ? 22.677 21.027 -33.055 1.00 66.69 261 ASP A N 1
ATOM 2112 C CA . ASP A 1 261 ? 23.155 21.257 -31.695 1.00 66.69 261 ASP A CA 1
ATOM 2113 C C . ASP A 1 261 ? 22.249 20.519 -30.703 1.00 66.69 261 ASP A C 1
ATOM 2115 O O . ASP A 1 261 ? 21.064 20.837 -30.553 1.00 66.69 261 ASP A O 1
ATOM 2119 N N . VAL A 1 262 ? 22.812 19.485 -30.089 1.00 68.12 262 VAL A N 1
ATOM 2120 C CA . VAL A 1 262 ? 22.163 18.633 -29.100 1.00 68.12 262 VAL A CA 1
ATOM 2121 C C . VAL A 1 262 ? 22.813 18.930 -27.759 1.00 68.12 262 VAL A C 1
ATOM 2123 O O . VAL A 1 262 ? 23.991 18.625 -27.555 1.00 68.12 262 VAL A O 1
ATOM 2126 N N . ASP A 1 263 ? 22.040 19.504 -26.837 1.00 65.94 263 ASP A N 1
ATOM 2127 C CA . ASP A 1 263 ? 22.492 19.712 -25.465 1.00 65.94 263 ASP A CA 1
ATOM 2128 C C . ASP A 1 263 ? 22.886 18.363 -24.850 1.00 65.94 263 ASP A C 1
ATOM 2130 O O . ASP A 1 263 ? 22.077 17.435 -24.749 1.00 65.94 263 ASP A O 1
ATOM 2134 N N . LYS A 1 264 ? 24.148 18.250 -24.425 1.00 68.75 264 LYS A N 1
ATOM 2135 C CA . LYS A 1 264 ? 24.664 17.071 -23.718 1.00 68.75 264 LYS A CA 1
ATOM 2136 C C . LYS A 1 264 ? 24.213 17.113 -22.264 1.00 68.75 264 LYS A C 1
ATOM 2138 O O . LYS A 1 264 ? 24.984 17.443 -21.366 1.00 68.75 264 LYS A O 1
ATOM 2143 N N . LYS A 1 265 ? 22.929 16.839 -22.057 1.00 81.19 265 LYS A N 1
ATOM 2144 C CA . LYS A 1 265 ? 22.337 16.671 -20.734 1.00 81.19 265 LYS A CA 1
ATOM 2145 C C . LYS A 1 265 ? 22.631 15.261 -20.228 1.00 81.19 265 LYS A C 1
ATOM 2147 O O . LYS A 1 265 ? 22.446 14.290 -20.954 1.00 81.19 265 LYS A O 1
ATOM 2152 N N . GLU A 1 266 ? 23.065 15.168 -18.981 1.00 85.31 266 GLU A N 1
ATOM 2153 C CA . GLU A 1 266 ? 23.196 13.905 -18.255 1.00 85.31 266 GLU A CA 1
ATOM 2154 C C . GLU A 1 266 ? 22.041 13.807 -17.249 1.00 85.31 266 GLU A C 1
ATOM 2156 O O . GLU A 1 266 ? 21.579 14.828 -16.732 1.00 85.31 266 GLU A O 1
ATOM 2161 N N . MET A 1 267 ? 21.556 12.594 -16.990 1.00 87.50 267 MET A N 1
ATOM 2162 C CA . MET A 1 267 ? 20.537 12.322 -15.978 1.00 87.50 267 MET A CA 1
ATOM 2163 C C . MET A 1 267 ? 21.188 11.635 -14.783 1.00 87.50 267 MET A C 1
ATOM 2165 O O . MET A 1 267 ? 21.857 10.619 -14.940 1.00 87.50 267 MET A O 1
ATOM 2169 N N . SER A 1 268 ? 20.982 12.159 -13.579 1.00 84.88 268 SER A N 1
ATOM 2170 C CA . SER A 1 268 ? 21.593 11.608 -12.370 1.00 84.88 268 SER A CA 1
ATOM 2171 C C . SER A 1 268 ? 21.051 10.202 -12.034 1.00 84.88 268 SER A C 1
ATOM 2173 O O . SER A 1 268 ? 19.901 9.871 -12.355 1.00 84.88 268 SER A O 1
ATOM 2175 N N . PRO A 1 269 ? 21.825 9.346 -11.335 1.00 85.19 269 PRO A N 1
ATOM 2176 C CA . PRO A 1 269 ? 21.348 8.018 -10.943 1.00 85.19 269 PRO A CA 1
ATOM 2177 C C . PRO A 1 269 ? 20.026 7.990 -10.144 1.00 85.19 269 PRO A C 1
ATOM 2179 O O . PRO A 1 269 ? 19.204 7.095 -10.394 1.00 85.19 269 PRO A O 1
ATOM 2182 N N . PRO A 1 270 ? 19.751 8.936 -9.218 1.00 82.75 270 PRO A N 1
ATOM 2183 C CA . PRO A 1 270 ? 18.454 9.019 -8.548 1.00 82.75 270 PRO A CA 1
ATOM 2184 C C . PRO A 1 270 ? 17.301 9.317 -9.514 1.00 82.75 270 PRO A C 1
ATOM 2186 O O . PRO A 1 270 ? 16.252 8.682 -9.406 1.00 82.75 270 PRO A O 1
ATOM 2189 N N . GLU A 1 271 ? 17.487 10.226 -10.476 1.00 86.38 271 GLU A N 1
ATOM 2190 C CA . GLU A 1 271 ? 16.471 10.562 -11.486 1.00 86.38 271 GLU A CA 1
ATOM 2191 C C . GLU A 1 271 ? 16.142 9.357 -12.373 1.00 86.38 271 GLU A C 1
ATOM 2193 O O . GLU A 1 271 ? 14.969 9.049 -12.584 1.00 86.38 271 GLU A O 1
ATOM 2198 N N . ILE A 1 272 ? 17.154 8.603 -12.811 1.00 90.19 272 ILE A N 1
ATOM 2199 C CA . ILE A 1 272 ? 16.948 7.375 -13.599 1.00 90.19 272 ILE A CA 1
ATOM 2200 C C . ILE A 1 272 ? 16.203 6.325 -12.788 1.00 90.19 272 ILE A C 1
ATOM 2202 O O . ILE A 1 272 ? 15.268 5.696 -13.285 1.00 90.19 272 ILE A O 1
ATOM 2206 N N . SER A 1 273 ? 16.582 6.144 -11.523 1.00 90.19 273 SER A N 1
ATOM 2207 C CA . SER A 1 273 ? 15.911 5.196 -10.631 1.00 90.19 273 SER A CA 1
ATOM 2208 C C . SER A 1 273 ? 14.435 5.565 -10.444 1.00 90.19 273 SER A C 1
ATOM 2210 O O . SER A 1 273 ? 13.565 4.690 -10.446 1.00 90.19 273 SER A O 1
ATOM 2212 N N . GLN A 1 274 ? 14.130 6.862 -10.335 1.00 89.25 274 GLN A N 1
ATOM 2213 C CA . GLN A 1 274 ? 12.758 7.362 -10.277 1.00 89.25 274 GLN A CA 1
ATOM 2214 C C . GLN A 1 274 ? 11.998 7.166 -11.595 1.00 89.25 274 GLN A C 1
ATOM 2216 O O . GLN A 1 274 ? 10.841 6.754 -11.549 1.00 89.25 274 GLN A O 1
ATOM 2221 N N . LEU A 1 275 ? 12.636 7.415 -12.740 1.00 93.38 275 LEU A N 1
ATOM 2222 C CA . LEU A 1 275 ? 12.048 7.239 -14.069 1.00 93.38 275 LEU A CA 1
ATOM 2223 C C . LEU A 1 275 ? 11.713 5.768 -14.357 1.00 93.38 275 LEU A C 1
ATOM 2225 O O . LEU A 1 275 ? 10.625 5.463 -14.842 1.00 93.38 275 LEU A O 1
ATOM 2229 N N . ILE A 1 276 ? 12.614 4.843 -14.007 1.00 95.00 276 ILE A N 1
ATOM 2230 C CA . ILE A 1 276 ? 12.368 3.396 -14.103 1.00 95.00 276 ILE A CA 1
ATOM 2231 C C . ILE A 1 276 ? 11.162 3.003 -13.247 1.00 95.00 276 ILE A C 1
ATOM 2233 O O . ILE A 1 276 ? 10.305 2.233 -13.687 1.00 95.00 276 ILE A O 1
ATOM 2237 N N . LEU A 1 277 ? 11.081 3.536 -12.027 1.00 94.94 277 LEU A N 1
ATOM 2238 C CA . LEU A 1 277 ? 9.985 3.252 -11.111 1.00 94.94 277 LEU A CA 1
ATOM 2239 C C . LEU A 1 277 ? 8.638 3.789 -11.633 1.00 94.94 277 LEU A C 1
ATOM 2241 O O . LEU A 1 277 ? 7.630 3.086 -11.531 1.00 94.94 277 LEU A O 1
ATOM 2245 N N . ASP A 1 278 ? 8.623 4.981 -12.238 1.00 95.06 278 ASP A N 1
ATOM 2246 C CA . ASP A 1 278 ? 7.430 5.564 -12.868 1.00 95.06 278 ASP A CA 1
ATOM 2247 C C . ASP A 1 278 ? 6.967 4.746 -14.077 1.00 95.06 278 ASP A C 1
ATOM 2249 O O . ASP A 1 278 ? 5.789 4.397 -14.175 1.00 95.06 278 ASP A O 1
ATOM 2253 N N . LEU A 1 279 ? 7.893 4.349 -14.953 1.00 96.12 279 LEU A N 1
ATOM 2254 C CA . LEU A 1 279 ? 7.603 3.464 -16.082 1.00 96.12 279 LEU A CA 1
ATOM 2255 C C . LEU A 1 279 ? 7.009 2.129 -15.624 1.00 96.12 279 LEU A C 1
ATOM 2257 O O . LEU A 1 279 ? 5.994 1.682 -16.161 1.00 96.12 279 LEU A O 1
ATOM 2261 N N . LEU A 1 280 ? 7.610 1.492 -14.614 1.00 96.62 280 LEU A N 1
ATOM 2262 C CA . LEU A 1 280 ? 7.098 0.245 -14.044 1.00 96.62 280 LEU A CA 1
ATOM 2263 C C . LEU A 1 280 ? 5.686 0.413 -13.481 1.00 96.62 280 LEU A C 1
ATOM 2265 O O . LEU A 1 280 ? 4.830 -0.450 -13.709 1.00 96.62 280 LEU A O 1
ATOM 2269 N N . LEU A 1 281 ? 5.435 1.517 -12.772 1.00 96.06 281 LEU A N 1
ATOM 2270 C CA . LEU A 1 281 ? 4.115 1.842 -12.250 1.00 96.06 281 LEU A CA 1
ATOM 2271 C C . LEU A 1 281 ? 3.100 1.980 -13.386 1.00 96.06 281 LEU A C 1
ATOM 2273 O O . LEU A 1 281 ? 2.053 1.331 -13.334 1.00 96.06 281 LEU A O 1
ATOM 2277 N N . GLU A 1 282 ? 3.393 2.780 -14.414 1.00 94.69 282 GLU A N 1
ATOM 2278 C CA . GLU A 1 282 ? 2.484 2.941 -15.546 1.00 94.69 282 GLU A CA 1
ATOM 2279 C C . GLU A 1 282 ? 2.184 1.589 -16.200 1.00 94.69 282 GLU A C 1
ATOM 2281 O O . GLU A 1 282 ? 1.012 1.267 -16.437 1.00 94.69 282 GLU A O 1
ATOM 2286 N N . ILE A 1 283 ? 3.220 0.773 -16.448 1.00 94.44 283 ILE A N 1
ATOM 2287 C CA . ILE A 1 283 ? 3.099 -0.520 -17.143 1.00 94.44 283 ILE A CA 1
ATOM 2288 C C . ILE A 1 283 ? 2.161 -1.434 -16.375 1.00 94.44 283 ILE A C 1
ATOM 2290 O O . ILE A 1 283 ? 1.224 -1.996 -16.946 1.00 94.44 283 ILE A O 1
ATOM 2294 N N . CYS A 1 284 ? 2.355 -1.524 -15.066 1.00 95.06 284 CYS A N 1
ATOM 2295 C CA . CYS A 1 284 ? 1.523 -2.356 -14.219 1.00 95.06 284 CYS A CA 1
ATOM 2296 C C . CYS A 1 284 ? 0.101 -1.800 -14.046 1.00 95.06 284 CYS A C 1
ATOM 2298 O O . CYS A 1 284 ? -0.847 -2.573 -13.917 1.00 95.06 284 CYS A O 1
ATOM 2300 N N . LEU A 1 285 ? -0.108 -0.480 -14.103 1.00 94.31 285 LEU A N 1
ATOM 2301 C CA . LEU A 1 285 ? -1.452 0.107 -14.028 1.00 94.31 285 LEU A CA 1
ATOM 2302 C C . LEU A 1 285 ? -2.356 -0.303 -15.203 1.00 94.31 285 LEU A C 1
ATOM 2304 O O . LEU A 1 285 ? -3.585 -0.282 -15.060 1.00 94.31 285 LEU A O 1
ATOM 2308 N N . GLN A 1 286 ? -1.790 -0.759 -16.327 1.00 91.69 286 GLN A N 1
ATOM 2309 C CA . GLN A 1 286 ? -2.563 -1.350 -17.428 1.00 91.69 286 GLN A CA 1
ATOM 2310 C C . GLN A 1 286 ? -3.329 -2.618 -16.997 1.00 91.69 286 GLN A C 1
ATOM 2312 O O . GLN A 1 286 ? -4.389 -2.925 -17.556 1.00 91.69 286 GLN A O 1
ATOM 2317 N N . ASP A 1 287 ? -2.885 -3.306 -15.939 1.00 92.12 287 ASP A N 1
ATOM 2318 C CA . ASP A 1 287 ? -3.535 -4.504 -15.391 1.00 92.12 287 ASP A CA 1
ATOM 2319 C C . ASP A 1 287 ? -4.969 -4.249 -14.905 1.00 92.12 287 ASP A C 1
ATOM 2321 O O . ASP A 1 287 ? -5.822 -5.151 -14.903 1.00 92.12 287 ASP A O 1
ATOM 2325 N N . LEU A 1 288 ? -5.281 -3.005 -14.527 1.00 91.62 288 LEU A N 1
ATOM 2326 C CA . LEU A 1 288 ? -6.626 -2.605 -14.114 1.00 91.62 288 LEU A CA 1
ATOM 2327 C C . LEU A 1 288 ? -7.651 -2.795 -15.241 1.00 91.62 288 LEU A C 1
ATOM 2329 O O . LEU A 1 288 ? -8.801 -3.155 -14.972 1.00 91.62 288 LEU A O 1
ATOM 2333 N N . ASN A 1 289 ? -7.227 -2.634 -16.496 1.00 88.31 289 ASN A N 1
ATOM 2334 C CA . ASN A 1 289 ? -8.067 -2.816 -17.681 1.00 88.31 289 ASN A CA 1
ATOM 2335 C C . ASN A 1 289 ? -7.960 -4.228 -18.278 1.00 88.31 289 ASN A C 1
ATOM 2337 O O . ASN A 1 289 ? -8.771 -4.608 -19.123 1.00 88.31 289 ASN A O 1
ATOM 2341 N N . GLN A 1 290 ? -6.997 -5.029 -17.820 1.00 85.81 290 GLN A N 1
ATOM 2342 C CA . GLN A 1 290 ? -6.694 -6.321 -18.414 1.00 85.81 290 GLN A CA 1
ATOM 2343 C C . GLN A 1 290 ? -7.712 -7.409 -18.042 1.00 85.81 290 GLN A C 1
ATOM 2345 O O . GLN A 1 290 ? -7.994 -7.645 -16.866 1.00 85.81 290 GLN A O 1
ATOM 2350 N N . ILE A 1 291 ? -8.250 -8.110 -19.046 1.00 80.00 291 ILE A N 1
ATOM 2351 C CA . ILE A 1 291 ? -9.251 -9.177 -18.845 1.00 80.00 291 ILE A CA 1
ATOM 2352 C C . ILE A 1 291 ? -8.580 -10.526 -18.552 1.00 80.00 291 ILE A C 1
ATOM 2354 O O . ILE A 1 291 ? -9.054 -11.273 -17.702 1.00 80.00 291 ILE A O 1
ATOM 2358 N N . SER A 1 292 ? -7.477 -10.838 -19.242 1.00 82.69 292 SER A N 1
ATOM 2359 C CA . SER A 1 292 ? -6.782 -12.125 -19.098 1.00 82.69 292 SER A CA 1
ATOM 2360 C C . SER A 1 292 ? -5.804 -12.100 -17.920 1.00 82.69 292 SER A C 1
ATOM 2362 O O . SER A 1 292 ? -4.821 -11.357 -18.010 1.00 82.69 292 SER A O 1
ATOM 2364 N N . PRO A 1 293 ? -5.982 -12.938 -16.878 1.00 78.88 293 PRO A N 1
ATOM 2365 C CA . PRO A 1 293 ? -5.066 -12.994 -15.735 1.00 78.88 293 PRO A CA 1
ATOM 2366 C C . PRO A 1 293 ? -3.619 -13.310 -16.137 1.00 78.88 293 PRO A C 1
ATOM 2368 O O . PRO A 1 293 ? -2.686 -12.760 -15.571 1.00 78.88 293 PRO A O 1
ATOM 2371 N N . SER A 1 294 ? -3.420 -14.128 -17.175 1.00 80.69 294 SER A N 1
ATOM 2372 C CA . SER A 1 294 ? -2.092 -14.527 -17.671 1.00 80.69 294 SER A CA 1
ATOM 2373 C C . SER A 1 294 ? -1.269 -13.400 -18.298 1.00 80.69 294 SER A C 1
ATOM 2375 O O . SER A 1 294 ? -0.096 -13.605 -18.600 1.00 80.69 294 SER A O 1
ATOM 2377 N N . LYS A 1 295 ? -1.872 -12.234 -18.549 1.00 85.31 295 LYS A N 1
ATOM 2378 C CA . LYS A 1 295 ? -1.222 -11.069 -19.172 1.00 85.31 295 LYS A CA 1
ATOM 2379 C C . LYS A 1 295 ? -0.891 -9.965 -18.166 1.00 85.31 295 LYS A C 1
ATOM 2381 O O . LYS A 1 295 ? -0.270 -8.987 -18.552 1.00 85.31 295 LYS A O 1
ATOM 2386 N N . VAL A 1 296 ? -1.315 -10.129 -16.917 1.00 91.06 296 VAL A N 1
ATOM 2387 C CA . VAL A 1 296 ? -1.071 -9.178 -15.834 1.00 91.06 296 VAL A CA 1
ATOM 2388 C C . VAL A 1 296 ? 0.410 -9.213 -15.437 1.00 91.06 296 VAL A C 1
ATOM 2390 O O . VAL A 1 296 ? 0.997 -10.297 -15.403 1.00 91.06 296 VAL A O 1
ATOM 2393 N N . LEU A 1 297 ? 1.002 -8.053 -15.138 1.00 93.75 297 LEU A N 1
ATOM 2394 C CA . LEU A 1 297 ? 2.422 -7.910 -14.773 1.00 93.75 297 LEU A CA 1
ATOM 2395 C C . LEU A 1 297 ? 2.656 -7.615 -13.285 1.00 93.75 297 LEU A C 1
ATOM 2397 O O . LEU A 1 297 ? 3.676 -8.019 -12.733 1.00 93.75 297 LEU A O 1
ATOM 2401 N N . SER A 1 298 ? 1.703 -6.979 -12.601 1.00 95.44 298 SER A N 1
ATOM 2402 C CA . SER A 1 298 ? 1.841 -6.585 -11.193 1.00 95.44 298 SER A CA 1
ATOM 2403 C C . SER A 1 298 ? 2.284 -7.743 -10.278 1.00 95.44 298 SER A C 1
ATOM 2405 O O . SER A 1 298 ? 3.198 -7.525 -9.486 1.00 95.44 298 SER A O 1
ATOM 2407 N N . PRO A 1 299 ? 1.736 -8.980 -10.380 1.00 95.19 299 PRO A N 1
ATOM 2408 C CA . PRO A 1 299 ? 2.186 -10.114 -9.568 1.00 95.19 299 PRO A CA 1
ATOM 2409 C C . PRO A 1 299 ? 3.660 -10.489 -9.755 1.00 95.19 299 PRO A C 1
ATOM 2411 O O . PRO A 1 299 ? 4.298 -10.896 -8.793 1.00 95.19 299 PRO A O 1
ATOM 2414 N N . SER A 1 300 ? 4.215 -10.369 -10.967 1.00 94.62 300 SER A N 1
ATOM 2415 C CA . SER A 1 300 ? 5.624 -10.704 -11.219 1.00 94.62 300 SER A CA 1
ATOM 2416 C C . SER A 1 300 ? 6.569 -9.574 -10.821 1.00 94.62 300 SER A C 1
ATOM 2418 O O . SER A 1 300 ? 7.674 -9.839 -10.358 1.00 94.62 300 SER A O 1
ATOM 2420 N N . VAL A 1 301 ? 6.142 -8.317 -10.960 1.00 96.81 301 VAL A N 1
ATOM 2421 C CA . VAL A 1 301 ? 6.957 -7.140 -10.611 1.00 96.81 301 VAL A CA 1
ATOM 2422 C C . VAL A 1 301 ? 7.005 -6.917 -9.095 1.00 96.81 301 VAL A C 1
ATOM 2424 O O . VAL A 1 301 ? 8.069 -6.605 -8.561 1.00 96.81 301 VAL A O 1
ATOM 2427 N N . LEU A 1 302 ? 5.887 -7.132 -8.389 1.00 97.50 302 LEU A N 1
ATOM 2428 C CA . LEU A 1 302 ? 5.751 -6.896 -6.947 1.00 97.50 302 LEU A CA 1
ATOM 2429 C C . LEU A 1 302 ? 6.913 -7.455 -6.099 1.00 97.50 302 LEU A C 1
ATOM 2431 O O . LEU A 1 302 ? 7.540 -6.655 -5.406 1.00 97.50 302 LEU A O 1
ATOM 2435 N N . PRO A 1 303 ? 7.254 -8.763 -6.141 1.00 97.06 303 PRO A N 1
ATOM 2436 C CA . PRO A 1 303 ? 8.303 -9.311 -5.279 1.00 97.06 303 PRO A CA 1
ATOM 2437 C C . PRO A 1 303 ? 9.682 -8.683 -5.520 1.00 97.06 303 PRO A C 1
ATOM 2439 O O . PRO A 1 303 ? 10.459 -8.562 -4.579 1.00 97.06 303 PRO A O 1
ATOM 2442 N N . HIS A 1 304 ? 9.983 -8.239 -6.744 1.00 96.56 304 HIS A N 1
ATOM 2443 C CA . HIS A 1 304 ? 11.253 -7.580 -7.053 1.00 96.56 304 HIS A CA 1
ATOM 2444 C C . HIS A 1 304 ? 11.328 -6.192 -6.410 1.00 96.56 304 HIS A C 1
ATOM 2446 O O . HIS A 1 304 ? 12.331 -5.860 -5.783 1.00 96.56 304 HIS A O 1
ATOM 2452 N N . LEU A 1 305 ? 10.254 -5.399 -6.500 1.00 97.00 305 LEU A N 1
ATOM 2453 C CA . LEU A 1 305 ? 10.192 -4.080 -5.862 1.00 97.00 305 LEU A CA 1
ATOM 2454 C C . LEU A 1 305 ? 10.190 -4.186 -4.335 1.00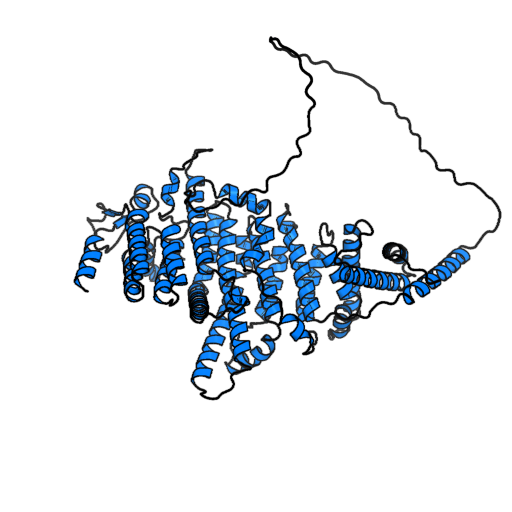 97.00 305 LEU A C 1
ATOM 2456 O O . LEU A 1 305 ? 10.901 -3.434 -3.669 1.00 97.00 305 LEU A O 1
ATOM 2460 N N . THR A 1 306 ? 9.448 -5.150 -3.779 1.00 96.06 306 THR A N 1
ATOM 2461 C CA . THR A 1 306 ? 9.491 -5.457 -2.344 1.00 96.06 306 THR A CA 1
ATOM 2462 C C . THR A 1 306 ? 10.907 -5.841 -1.920 1.00 96.06 306 THR A C 1
ATOM 2464 O O . THR A 1 306 ? 11.404 -5.299 -0.938 1.00 96.06 306 THR A O 1
ATOM 2467 N N . HIS A 1 307 ? 11.602 -6.684 -2.693 1.00 93.69 307 HIS A N 1
ATOM 2468 C CA . HIS A 1 307 ? 12.988 -7.055 -2.412 1.00 93.69 307 HIS A CA 1
ATOM 2469 C C . HIS A 1 307 ? 13.928 -5.840 -2.418 1.00 93.69 307 HIS A C 1
ATOM 2471 O O . HIS A 1 307 ? 14.695 -5.664 -1.471 1.00 93.69 307 HIS A O 1
ATOM 2477 N N . VAL A 1 308 ? 13.836 -4.964 -3.430 1.00 91.56 308 VAL A N 1
ATOM 2478 C CA . VAL A 1 308 ? 14.605 -3.706 -3.474 1.00 91.56 308 VAL A CA 1
ATOM 2479 C C . VAL A 1 308 ? 14.369 -2.898 -2.202 1.00 91.56 308 VAL A C 1
ATOM 2481 O O . VAL A 1 308 ? 15.336 -2.483 -1.569 1.00 91.56 308 VAL A O 1
ATOM 2484 N N . LEU A 1 309 ? 13.116 -2.746 -1.766 1.00 92.31 309 LEU A N 1
ATOM 2485 C CA . LEU A 1 309 ? 12.823 -2.008 -0.541 1.00 92.31 309 LEU A CA 1
ATOM 2486 C C . LEU A 1 309 ? 13.414 -2.689 0.707 1.00 92.31 309 LEU A C 1
ATOM 2488 O O . LEU A 1 309 ? 14.053 -2.030 1.523 1.00 92.31 309 LEU A O 1
ATOM 2492 N N . THR A 1 310 ? 13.267 -4.010 0.840 1.00 89.94 310 THR A N 1
ATOM 2493 C CA . THR A 1 310 ? 13.830 -4.762 1.978 1.00 89.94 310 THR A CA 1
ATOM 2494 C C . THR A 1 310 ? 15.357 -4.744 2.010 1.00 89.94 310 THR A C 1
ATOM 2496 O O . THR A 1 310 ? 15.937 -4.848 3.087 1.00 89.94 310 THR A O 1
ATOM 2499 N N . SER A 1 311 ? 16.025 -4.561 0.865 1.00 87.00 311 SER A N 1
ATOM 2500 C CA . SER A 1 311 ? 17.490 -4.506 0.800 1.00 87.00 311 SER A CA 1
ATOM 2501 C C . SER A 1 311 ? 18.086 -3.298 1.536 1.00 87.00 311 SER A C 1
ATOM 2503 O O . SER A 1 311 ? 19.215 -3.379 2.016 1.00 87.00 311 SER A O 1
ATOM 2505 N N . PHE A 1 312 ? 17.306 -2.224 1.729 1.00 83.12 312 PHE A N 1
ATOM 2506 C CA . PHE A 1 312 ? 17.683 -1.087 2.581 1.00 83.12 312 PHE A CA 1
ATOM 2507 C C . PHE A 1 312 ? 17.634 -1.426 4.088 1.00 83.12 312 PHE A C 1
ATOM 2509 O O . PHE A 1 312 ? 18.218 -0.720 4.915 1.00 83.12 312 PHE A O 1
ATOM 2516 N N . TYR A 1 313 ? 16.982 -2.531 4.458 1.00 83.06 313 TYR A N 1
ATOM 2517 C CA . TYR A 1 313 ? 16.725 -2.960 5.838 1.00 83.06 313 TYR A CA 1
ATOM 2518 C C . TYR A 1 313 ? 17.115 -4.433 6.054 1.00 83.06 313 TYR A C 1
ATOM 2520 O O . TYR A 1 313 ? 16.255 -5.280 6.335 1.00 83.06 313 TYR A O 1
ATOM 2528 N N . PRO A 1 314 ? 18.412 -4.773 5.900 1.00 74.19 314 PRO A N 1
ATOM 2529 C CA . PRO A 1 314 ? 18.879 -6.141 6.066 1.00 74.19 314 PRO A CA 1
ATOM 2530 C C . PRO A 1 314 ? 18.643 -6.612 7.504 1.00 74.19 314 PRO A C 1
ATOM 2532 O O . PRO A 1 314 ? 18.974 -5.912 8.459 1.00 74.19 314 PRO A O 1
ATOM 2535 N N . LYS A 1 315 ? 18.110 -7.830 7.661 1.00 68.75 315 LYS A N 1
ATOM 2536 C CA . LYS A 1 315 ? 17.872 -8.453 8.972 1.00 68.75 315 LYS A CA 1
ATOM 2537 C C . LYS A 1 315 ? 19.210 -8.657 9.691 1.00 68.75 315 LYS A C 1
ATOM 2539 O O . LYS A 1 315 ? 19.954 -9.584 9.375 1.00 68.75 315 LYS A O 1
ATOM 2544 N N . SER A 1 316 ? 19.545 -7.778 10.630 1.00 56.31 316 SER A N 1
ATOM 2545 C CA . SER A 1 316 ? 20.799 -7.832 11.378 1.00 56.31 316 SER A CA 1
ATOM 2546 C C . SER A 1 316 ? 20.692 -8.794 12.563 1.00 56.31 316 SER A C 1
ATOM 2548 O O . SER A 1 316 ? 19.984 -8.517 13.524 1.00 56.31 316 SER A O 1
ATOM 2550 N N . ASN A 1 317 ? 21.468 -9.879 12.544 1.00 52.97 317 ASN A N 1
ATOM 2551 C CA . ASN A 1 317 ? 21.824 -10.648 13.749 1.00 52.97 317 ASN A CA 1
ATOM 2552 C C . ASN A 1 317 ? 23.056 -10.038 14.469 1.00 52.97 317 ASN A C 1
ATOM 2554 O O . ASN A 1 317 ? 23.821 -10.764 15.096 1.00 52.97 317 ASN A O 1
ATOM 2558 N N . ILE A 1 318 ? 23.329 -8.735 14.307 1.00 54.22 318 ILE A N 1
ATOM 2559 C CA . ILE A 1 318 ? 24.632 -8.109 14.611 1.00 54.22 318 ILE A CA 1
ATOM 2560 C C . ILE A 1 318 ? 24.458 -6.830 15.453 1.00 54.22 318 ILE A C 1
ATOM 2562 O O . ILE A 1 318 ? 23.478 -6.117 15.265 1.00 54.22 318 ILE A O 1
ATOM 2566 N N . ASP A 1 319 ? 25.438 -6.564 16.330 1.00 57.84 319 ASP A N 1
ATOM 2567 C CA . ASP A 1 319 ? 25.573 -5.442 17.278 1.00 57.84 319 ASP A CA 1
ATOM 2568 C C . ASP A 1 319 ? 25.066 -4.066 16.800 1.00 57.84 319 ASP A C 1
ATOM 2570 O O . ASP A 1 319 ? 25.294 -3.641 15.661 1.00 57.84 319 ASP A O 1
ATOM 2574 N N . ASN A 1 320 ? 24.476 -3.323 17.746 1.00 56.00 320 ASN A N 1
ATOM 2575 C CA . ASN A 1 320 ? 23.867 -1.995 17.579 1.00 56.00 320 ASN A CA 1
ATOM 2576 C C . ASN A 1 320 ? 24.768 -0.960 16.866 1.00 56.00 320 ASN A C 1
ATOM 2578 O O . ASN A 1 320 ? 24.262 -0.101 16.147 1.00 56.00 320 ASN A O 1
ATOM 2582 N N . GLU A 1 321 ? 26.096 -1.048 16.992 1.00 52.34 321 GLU A N 1
ATOM 2583 C CA . GLU A 1 321 ? 27.042 -0.120 16.344 1.00 52.34 321 GLU A CA 1
ATOM 2584 C C . GLU A 1 321 ? 27.137 -0.301 14.818 1.00 52.34 321 GLU A C 1
ATOM 2586 O O . GLU A 1 321 ? 27.246 0.678 14.079 1.00 52.34 321 GLU A O 1
ATOM 2591 N N . LYS A 1 322 ? 27.041 -1.537 14.309 1.00 53.22 322 LYS A N 1
ATOM 2592 C CA . LYS A 1 322 ? 27.046 -1.806 12.857 1.00 53.22 322 LYS A CA 1
ATOM 2593 C C . LYS A 1 322 ? 25.717 -1.437 12.207 1.00 53.22 322 LYS A C 1
ATOM 2595 O O . LYS A 1 322 ? 25.690 -1.023 11.049 1.00 53.22 322 LYS A O 1
ATOM 2600 N N . ILE A 1 323 ? 24.629 -1.548 12.967 1.00 52.78 323 ILE A N 1
ATOM 2601 C CA . ILE A 1 323 ? 23.303 -1.079 12.571 1.00 52.78 323 ILE A CA 1
ATOM 2602 C C . ILE A 1 323 ? 23.338 0.442 12.351 1.00 52.78 323 ILE A C 1
ATOM 2604 O O . ILE A 1 323 ? 22.943 0.901 11.278 1.00 52.78 323 ILE A O 1
ATOM 2608 N N . LEU A 1 324 ? 23.904 1.193 13.304 1.00 53.22 324 LEU A N 1
ATOM 2609 C CA . LEU A 1 324 ? 24.104 2.641 13.195 1.00 53.22 324 LEU A CA 1
ATOM 2610 C C . LEU A 1 324 ? 25.047 3.001 12.037 1.00 53.22 324 LEU A C 1
ATOM 2612 O O . LEU A 1 324 ? 24.732 3.893 11.265 1.00 53.22 324 LEU A O 1
ATOM 2616 N N . ALA A 1 325 ? 26.149 2.277 11.818 1.00 48.69 325 ALA A N 1
ATOM 2617 C CA . ALA A 1 325 ? 27.049 2.541 10.685 1.00 48.69 325 ALA A CA 1
ATOM 2618 C C . ALA A 1 325 ? 26.393 2.294 9.307 1.00 48.69 325 ALA A C 1
ATOM 2620 O O . ALA A 1 325 ? 26.663 3.021 8.350 1.00 48.69 325 ALA A O 1
ATOM 2621 N N . SER A 1 326 ? 25.490 1.308 9.203 1.00 49.59 326 SER A N 1
ATOM 2622 C CA . SER A 1 326 ? 24.688 1.071 7.990 1.00 49.59 326 SER A CA 1
ATOM 2623 C C . SER A 1 326 ? 23.652 2.170 7.733 1.00 49.59 326 SER A C 1
ATOM 2625 O O . SER A 1 326 ? 23.169 2.320 6.620 1.00 49.59 326 SER A O 1
ATOM 2627 N N . GLU A 1 327 ? 23.284 2.937 8.759 1.00 44.91 327 GLU A N 1
ATOM 2628 C CA . GLU A 1 327 ? 22.242 3.963 8.703 1.00 44.91 327 GLU A CA 1
ATOM 2629 C C . GLU A 1 327 ? 22.710 5.235 7.983 1.00 44.91 327 GLU A C 1
ATOM 2631 O O . GLU A 1 327 ? 21.934 5.886 7.287 1.00 44.91 327 GLU A O 1
ATOM 2636 N N . TRP A 1 328 ? 24.007 5.543 8.054 1.00 38.50 328 TRP A N 1
ATOM 2637 C CA . TRP A 1 328 ? 24.599 6.740 7.442 1.00 38.50 328 TRP A CA 1
ATOM 2638 C C . TRP A 1 328 ? 24.669 6.645 5.908 1.00 38.50 328 TRP A C 1
ATOM 2640 O O . TRP A 1 328 ? 24.889 7.646 5.235 1.00 38.50 328 TRP A O 1
ATOM 2650 N N . THR A 1 329 ? 24.426 5.455 5.346 1.00 46.59 329 THR A N 1
ATOM 2651 C CA . THR A 1 329 ? 24.232 5.219 3.904 1.00 46.59 329 THR A CA 1
ATOM 2652 C C . THR A 1 329 ? 22.752 5.186 3.484 1.00 46.59 329 THR A C 1
ATOM 2654 O O . THR A 1 329 ? 22.473 5.145 2.288 1.00 46.59 329 THR A O 1
ATOM 2657 N N . LYS A 1 330 ? 21.792 5.229 4.429 1.00 56.00 330 LYS A N 1
ATOM 2658 C CA . LYS A 1 330 ? 20.336 5.114 4.168 1.00 56.00 330 LYS A CA 1
ATOM 2659 C C . LYS A 1 330 ? 19.615 6.458 4.044 1.00 56.00 330 LYS A C 1
ATOM 2661 O O . LYS A 1 330 ? 18.594 6.538 3.359 1.00 56.00 330 LYS A O 1
ATOM 2666 N N . THR A 1 331 ? 20.142 7.514 4.661 1.00 50.81 331 THR A N 1
ATOM 2667 C CA . THR A 1 331 ? 19.508 8.845 4.709 1.00 50.81 331 THR A CA 1
ATOM 2668 C C . THR A 1 331 ? 19.501 9.579 3.365 1.00 50.81 331 THR A C 1
ATOM 2670 O O . THR A 1 331 ? 18.672 10.461 3.164 1.00 50.81 331 THR A O 1
ATOM 2673 N N . SER A 1 332 ? 20.331 9.175 2.397 1.00 55.78 332 SER A N 1
ATOM 2674 C CA . SER A 1 332 ? 20.361 9.769 1.053 1.00 55.78 332 SER A CA 1
ATOM 2675 C C . SER A 1 332 ? 19.172 9.382 0.159 1.00 55.78 332 SER A C 1
ATOM 2677 O O . SER A 1 332 ? 18.953 10.034 -0.854 1.00 55.78 332 SER A O 1
ATOM 2679 N N . ASN A 1 333 ? 18.373 8.366 0.517 1.00 71.69 333 ASN A N 1
ATOM 2680 C CA . ASN A 1 333 ? 17.367 7.793 -0.391 1.00 71.69 333 ASN A CA 1
ATOM 2681 C C . ASN A 1 333 ? 15.940 7.719 0.177 1.00 71.69 333 ASN A C 1
ATOM 2683 O O . ASN A 1 333 ? 15.103 7.011 -0.383 1.00 71.69 333 ASN A O 1
ATOM 2687 N N . ILE A 1 334 ? 15.617 8.414 1.274 1.00 79.94 334 ILE A N 1
ATOM 2688 C CA . ILE A 1 334 ? 14.296 8.274 1.921 1.00 79.94 334 ILE A CA 1
ATOM 2689 C C . ILE A 1 334 ? 13.134 8.629 0.981 1.00 79.94 334 ILE A C 1
ATOM 2691 O O . ILE A 1 334 ? 12.102 7.964 0.977 1.00 79.94 334 ILE A O 1
ATOM 2695 N N . HIS A 1 335 ? 13.321 9.623 0.113 1.00 80.50 335 HIS A N 1
ATOM 2696 C CA . HIS A 1 335 ? 12.307 10.036 -0.853 1.00 80.50 335 HIS A CA 1
ATOM 2697 C C . HIS A 1 335 ? 12.061 8.951 -1.914 1.00 80.50 335 HIS A C 1
ATOM 2699 O O . HIS A 1 335 ? 10.916 8.611 -2.218 1.00 80.50 335 HIS A O 1
ATOM 2705 N N . PHE A 1 336 ? 13.136 8.335 -2.418 1.00 85.31 336 PHE A N 1
ATOM 2706 C CA . PHE A 1 336 ? 13.038 7.181 -3.308 1.00 85.31 336 PHE A CA 1
ATOM 2707 C C . PHE A 1 336 ? 12.344 6.002 -2.612 1.00 85.31 336 PHE A C 1
ATOM 2709 O O . PHE A 1 336 ? 11.460 5.388 -3.200 1.00 85.31 336 PHE A O 1
ATOM 2716 N N . GLN A 1 337 ? 12.668 5.723 -1.344 1.00 88.94 337 GLN A N 1
ATOM 2717 C CA . GLN A 1 337 ? 12.017 4.668 -0.559 1.00 88.94 337 GLN A CA 1
ATOM 2718 C C . GLN A 1 337 ? 10.513 4.926 -0.368 1.00 88.94 337 GLN A C 1
ATOM 2720 O O . GLN A 1 337 ? 9.711 4.008 -0.545 1.00 88.94 337 GLN A O 1
ATOM 2725 N N . ARG A 1 338 ? 10.107 6.174 -0.090 1.00 90.31 338 ARG A N 1
ATOM 2726 C CA . ARG A 1 338 ? 8.691 6.588 -0.031 1.00 90.31 338 ARG A CA 1
ATOM 2727 C C . ARG A 1 338 ? 7.990 6.368 -1.373 1.00 90.31 338 ARG A C 1
ATOM 2729 O O . ARG A 1 338 ? 6.923 5.755 -1.417 1.00 90.31 338 ARG A O 1
ATOM 2736 N N . LYS A 1 339 ? 8.600 6.796 -2.484 1.00 90.56 339 LYS A N 1
ATOM 2737 C CA . LYS A 1 339 ? 8.059 6.572 -3.837 1.00 90.56 339 LYS A CA 1
ATOM 2738 C C . LYS A 1 339 ? 7.945 5.077 -4.159 1.00 90.56 339 LYS A C 1
ATOM 2740 O O . LYS A 1 339 ? 6.901 4.629 -4.631 1.00 90.56 339 LYS A O 1
ATOM 2745 N N . LEU A 1 340 ? 8.970 4.289 -3.833 1.00 94.56 340 LEU A N 1
ATOM 2746 C CA . LEU A 1 340 ? 8.995 2.835 -4.007 1.00 94.56 340 LEU A CA 1
ATOM 2747 C C . LEU A 1 340 ? 7.881 2.149 -3.208 1.00 94.56 340 LEU A C 1
ATOM 2749 O O . LEU A 1 340 ? 7.141 1.340 -3.766 1.00 94.56 340 LEU A O 1
ATOM 2753 N N . LEU A 1 341 ? 7.697 2.524 -1.939 1.00 96.06 341 LEU A N 1
ATOM 2754 C CA . LEU A 1 341 ? 6.582 2.066 -1.108 1.00 96.06 341 LEU A CA 1
ATOM 2755 C C . LEU A 1 341 ? 5.232 2.370 -1.770 1.00 96.06 341 LEU A C 1
ATOM 2757 O O . LEU A 1 341 ? 4.379 1.488 -1.859 1.00 96.06 341 LEU A O 1
ATOM 2761 N N . ARG A 1 342 ? 5.030 3.590 -2.281 1.00 95.31 342 ARG A N 1
ATOM 2762 C CA . ARG A 1 342 ? 3.782 3.962 -2.969 1.00 95.31 342 ARG A CA 1
ATOM 2763 C C . ARG A 1 342 ? 3.524 3.122 -4.209 1.00 95.31 342 ARG A C 1
ATOM 2765 O O . ARG A 1 342 ? 2.382 2.710 -4.422 1.00 95.31 342 ARG A O 1
ATOM 2772 N N . VAL A 1 343 ? 4.555 2.826 -5.001 1.00 97.19 343 VAL A N 1
ATOM 2773 C CA . VAL A 1 343 ? 4.419 1.913 -6.143 1.00 97.19 343 VAL A CA 1
ATOM 2774 C C . VAL A 1 343 ? 4.031 0.518 -5.667 1.00 97.19 343 VAL A C 1
ATOM 2776 O O . VAL A 1 343 ? 3.020 0.001 -6.134 1.00 97.19 343 VAL A O 1
ATOM 2779 N N . ILE A 1 344 ? 4.738 -0.052 -4.686 1.00 98.19 344 ILE A N 1
ATOM 2780 C CA . ILE A 1 344 ? 4.427 -1.371 -4.104 1.00 98.19 344 ILE A CA 1
ATOM 2781 C C . ILE A 1 344 ? 2.958 -1.445 -3.659 1.00 98.19 344 ILE A C 1
ATOM 2783 O O . ILE A 1 344 ? 2.227 -2.361 -4.038 1.00 98.19 344 ILE A O 1
ATOM 2787 N N . ILE A 1 345 ? 2.489 -0.447 -2.910 1.00 97.62 345 ILE A N 1
ATOM 2788 C CA . ILE A 1 345 ? 1.113 -0.390 -2.404 1.00 97.62 345 ILE A CA 1
ATOM 2789 C C . ILE A 1 345 ? 0.092 -0.216 -3.540 1.00 97.62 345 ILE A C 1
ATOM 2791 O O . ILE A 1 345 ? -0.970 -0.847 -3.520 1.00 97.62 345 ILE A O 1
ATOM 2795 N N . THR A 1 346 ? 0.422 0.568 -4.569 1.00 97.50 346 THR A N 1
ATOM 2796 C CA . THR A 1 346 ? -0.417 0.721 -5.767 1.00 97.50 346 THR A CA 1
ATOM 2797 C C . THR A 1 346 ? -0.547 -0.597 -6.534 1.00 97.50 346 THR A C 1
ATOM 2799 O O . THR A 1 346 ? -1.659 -0.975 -6.917 1.00 97.50 346 THR A O 1
ATOM 2802 N N . LEU A 1 347 ? 0.554 -1.342 -6.698 1.00 97.62 347 LEU A N 1
ATOM 2803 C CA . LEU A 1 347 ? 0.552 -2.674 -7.311 1.00 97.62 347 LEU A CA 1
ATOM 2804 C C . LEU A 1 347 ? -0.297 -3.657 -6.506 1.00 97.62 347 LEU A C 1
ATOM 2806 O O . LEU A 1 347 ? -1.127 -4.360 -7.082 1.00 97.62 347 LEU A O 1
ATOM 2810 N N . CYS A 1 348 ? -0.168 -3.666 -5.178 1.00 97.38 348 CYS A N 1
ATOM 2811 C CA . CYS A 1 348 ? -1.027 -4.471 -4.312 1.00 97.38 348 CYS A CA 1
ATOM 2812 C C . CYS A 1 348 ? -2.516 -4.138 -4.516 1.00 97.38 348 CYS A C 1
ATOM 2814 O O . CYS A 1 348 ? -3.337 -5.050 -4.604 1.00 97.38 348 CYS A O 1
ATOM 2816 N N . GLY A 1 349 ? -2.877 -2.862 -4.692 1.00 95.50 349 GLY A N 1
ATOM 2817 C CA . GLY A 1 349 ? -4.238 -2.455 -5.060 1.00 95.50 349 GLY A CA 1
ATOM 2818 C C . GLY A 1 349 ? -4.698 -2.994 -6.423 1.00 95.50 349 GLY A C 1
ATOM 2819 O O . GLY A 1 349 ? -5.818 -3.495 -6.550 1.00 95.50 349 GLY A O 1
ATOM 2820 N N . ALA A 1 350 ? -3.834 -2.945 -7.441 1.00 95.00 350 ALA A N 1
ATOM 2821 C CA . ALA A 1 350 ? -4.117 -3.499 -8.770 1.00 95.00 350 ALA A CA 1
ATOM 2822 C C . ALA A 1 350 ? -4.234 -5.037 -8.770 1.00 95.00 350 ALA A C 1
ATOM 2824 O O . ALA A 1 350 ? -5.010 -5.614 -9.540 1.00 95.00 350 ALA A O 1
ATOM 2825 N N . ILE A 1 351 ? -3.508 -5.712 -7.879 1.00 95.19 351 ILE A N 1
ATOM 2826 C CA . ILE A 1 351 ? -3.611 -7.156 -7.654 1.00 95.19 351 ILE A CA 1
ATOM 2827 C C . ILE A 1 351 ? -4.894 -7.490 -6.882 1.00 95.19 351 ILE A C 1
ATOM 2829 O O . ILE A 1 351 ? -5.572 -8.456 -7.229 1.00 95.19 351 ILE A O 1
ATOM 2833 N N . ALA A 1 352 ? -5.287 -6.682 -5.892 1.00 93.81 352 ALA A N 1
ATOM 2834 C CA . ALA A 1 352 ? -6.440 -6.939 -5.022 1.00 93.81 352 ALA A CA 1
ATOM 2835 C C . ALA A 1 352 ? -7.781 -7.061 -5.770 1.00 93.81 352 ALA A C 1
ATOM 2837 O O . ALA A 1 352 ? -8.663 -7.792 -5.325 1.00 93.81 352 ALA A O 1
ATOM 2838 N N . VAL A 1 353 ? -7.941 -6.402 -6.925 1.00 90.31 353 VAL A N 1
ATOM 2839 C CA . VAL A 1 353 ? -9.146 -6.537 -7.774 1.00 90.31 353 VAL A CA 1
ATOM 2840 C C . VAL A 1 353 ? -9.223 -7.848 -8.560 1.00 90.31 353 VAL A C 1
ATOM 2842 O O . VAL A 1 353 ? -10.234 -8.124 -9.210 1.00 90.31 353 VAL A O 1
ATOM 2845 N N . GLN A 1 354 ? -8.162 -8.651 -8.557 1.00 88.19 354 GLN A N 1
ATOM 2846 C CA . GLN A 1 354 ? -8.124 -9.948 -9.228 1.00 88.19 354 GLN A CA 1
ATOM 2847 C C . GLN A 1 354 ? -8.705 -11.032 -8.321 1.00 88.19 354 GLN A C 1
ATOM 2849 O O . GLN A 1 354 ? -8.614 -10.948 -7.100 1.00 88.19 354 GLN A O 1
ATOM 2854 N N . GLN A 1 355 ? -9.259 -12.098 -8.908 1.00 84.25 355 GLN A N 1
ATOM 2855 C CA . GLN A 1 355 ? -9.909 -13.165 -8.133 1.00 84.25 355 GLN A CA 1
ATOM 2856 C C . GLN A 1 355 ? -8.978 -13.791 -7.081 1.00 84.25 355 GLN A C 1
ATOM 2858 O O . GLN A 1 355 ? -9.387 -13.966 -5.941 1.00 84.25 355 GLN A O 1
ATOM 2863 N N . ASN A 1 356 ? -7.716 -14.056 -7.432 1.00 87.81 356 ASN A N 1
ATOM 2864 C CA . ASN A 1 356 ? -6.717 -14.625 -6.518 1.00 87.81 356 ASN A CA 1
ATOM 2865 C C . ASN A 1 356 ? -5.806 -13.565 -5.875 1.00 87.81 356 ASN A C 1
ATOM 2867 O O . ASN A 1 356 ? -4.767 -13.915 -5.319 1.00 87.81 356 ASN A O 1
ATOM 2871 N N . GLY A 1 357 ? -6.178 -12.282 -5.940 1.00 92.25 357 GLY A N 1
ATOM 2872 C CA . GLY A 1 357 ? -5.311 -11.167 -5.555 1.00 92.25 357 GLY A CA 1
ATOM 2873 C C . GLY A 1 357 ? -4.780 -11.260 -4.126 1.00 92.25 357 GLY A C 1
ATOM 2874 O O . GLY A 1 357 ? -3.583 -11.132 -3.896 1.00 92.25 357 GLY A O 1
ATOM 2875 N N . VAL A 1 358 ? -5.656 -11.584 -3.173 1.00 94.75 358 VAL A N 1
ATOM 2876 C CA . VAL A 1 358 ? -5.300 -11.752 -1.752 1.00 94.75 358 VAL A CA 1
ATOM 2877 C C . VAL A 1 358 ? -4.227 -12.824 -1.556 1.00 94.75 358 VAL A C 1
ATOM 2879 O O . VAL A 1 358 ? -3.270 -12.610 -0.818 1.00 94.75 358 VAL A O 1
ATOM 2882 N N . ASN A 1 359 ? -4.352 -13.959 -2.249 1.00 94.62 359 ASN A N 1
ATOM 2883 C CA . ASN A 1 359 ? -3.398 -15.063 -2.140 1.00 94.62 359 ASN A CA 1
ATOM 2884 C C . ASN A 1 359 ? -2.048 -14.712 -2.762 1.00 94.62 359 ASN A C 1
ATOM 2886 O O . ASN A 1 359 ? -1.024 -15.142 -2.248 1.00 94.62 359 ASN A O 1
ATOM 2890 N N . ILE A 1 360 ? -2.047 -13.938 -3.850 1.00 95.25 360 ILE A N 1
ATOM 2891 C CA . ILE A 1 360 ? -0.821 -13.447 -4.489 1.00 95.25 360 ILE A CA 1
ATOM 2892 C C . ILE A 1 360 ? -0.084 -12.507 -3.528 1.00 95.25 360 ILE A C 1
ATOM 2894 O O . ILE A 1 360 ? 1.090 -12.726 -3.244 1.00 95.25 360 ILE A O 1
ATOM 2898 N N . ILE A 1 361 ? -0.784 -11.516 -2.964 1.00 96.81 361 ILE A N 1
ATOM 2899 C CA . ILE A 1 361 ? -0.206 -10.564 -1.998 1.00 96.81 361 ILE A CA 1
ATOM 2900 C C . ILE A 1 361 ? 0.354 -11.308 -0.776 1.00 96.81 361 ILE A C 1
ATOM 2902 O O . ILE A 1 361 ? 1.486 -11.054 -0.367 1.00 96.81 361 ILE A O 1
ATOM 2906 N N . ALA A 1 362 ? -0.410 -12.260 -0.229 1.00 95.62 362 ALA A N 1
ATOM 2907 C CA . ALA A 1 362 ? 0.020 -13.086 0.899 1.00 95.62 362 ALA A CA 1
ATOM 2908 C C . ALA A 1 362 ? 1.210 -13.994 0.547 1.00 95.62 362 ALA A C 1
ATOM 2910 O O . ALA A 1 362 ? 2.139 -14.131 1.338 1.00 95.62 362 ALA A O 1
ATOM 2911 N N . GLY A 1 363 ? 1.201 -14.607 -0.639 1.00 96.31 363 GLY A N 1
ATOM 2912 C CA . GLY A 1 363 ? 2.256 -15.505 -1.110 1.00 96.31 363 GLY A CA 1
ATOM 2913 C C . GLY A 1 363 ? 3.594 -14.796 -1.306 1.00 96.31 363 GLY A C 1
ATOM 2914 O O . GLY A 1 363 ? 4.634 -15.364 -0.990 1.00 96.31 363 GLY A O 1
ATOM 2915 N N . HIS A 1 364 ? 3.564 -13.536 -1.745 1.00 95.88 364 HIS A N 1
ATOM 2916 C CA . HIS A 1 364 ? 4.752 -12.684 -1.833 1.00 95.88 364 HIS A CA 1
ATOM 2917 C C . HIS A 1 364 ? 5.158 -12.047 -0.502 1.00 95.88 364 HIS A C 1
ATOM 2919 O O . HIS A 1 364 ? 6.121 -11.294 -0.485 1.00 95.88 364 HIS A O 1
ATOM 2925 N N . ARG A 1 365 ? 4.439 -12.321 0.597 1.00 95.44 365 ARG A N 1
ATOM 2926 C CA . ARG A 1 365 ? 4.735 -11.810 1.945 1.00 95.44 365 ARG A CA 1
ATOM 2927 C C . ARG A 1 365 ? 4.861 -10.284 2.041 1.00 95.44 365 ARG A C 1
ATOM 2929 O O . ARG A 1 365 ? 5.461 -9.770 2.978 1.00 95.44 365 ARG A O 1
ATOM 2936 N N . CYS A 1 366 ? 4.246 -9.551 1.112 1.00 95.50 366 CYS A N 1
ATOM 2937 C CA . CYS A 1 366 ? 4.440 -8.106 1.001 1.00 95.50 366 CYS A CA 1
ATOM 2938 C C . CYS A 1 366 ? 4.042 -7.363 2.285 1.00 95.50 366 CYS A C 1
ATOM 2940 O O . CYS A 1 366 ? 4.724 -6.428 2.685 1.00 95.50 366 CYS A O 1
ATOM 2942 N N . LEU A 1 367 ? 2.950 -7.768 2.943 1.00 96.75 367 LEU A N 1
ATOM 2943 C CA . LEU A 1 367 ? 2.510 -7.141 4.191 1.00 96.75 367 LEU A CA 1
ATOM 2944 C C . LEU A 1 367 ? 3.509 -7.389 5.329 1.00 96.75 367 LEU A C 1
ATOM 2946 O O . LEU A 1 367 ? 3.837 -6.467 6.066 1.00 96.75 367 LEU A O 1
ATOM 2950 N N . GLN A 1 368 ? 4.002 -8.621 5.447 1.00 96.19 368 GLN A N 1
ATOM 2951 C CA . GLN A 1 368 ? 4.966 -9.019 6.467 1.00 96.19 368 GLN A CA 1
ATOM 2952 C C . GLN A 1 368 ? 6.304 -8.308 6.272 1.00 96.19 368 GLN A C 1
ATOM 2954 O O . GLN A 1 368 ? 6.846 -7.783 7.233 1.00 96.19 368 GLN A O 1
ATOM 2959 N N . ASP A 1 369 ? 6.804 -8.233 5.039 1.00 95.56 369 ASP A N 1
ATOM 2960 C CA . ASP A 1 369 ? 8.073 -7.564 4.746 1.00 95.56 369 ASP A CA 1
ATOM 2961 C C . ASP A 1 369 ? 8.002 -6.058 5.053 1.00 95.56 369 ASP A C 1
ATOM 2963 O O . ASP A 1 369 ? 8.943 -5.490 5.604 1.00 95.56 369 ASP A O 1
ATOM 2967 N N . LEU A 1 370 ? 6.863 -5.409 4.776 1.00 97.38 370 LEU A N 1
ATOM 2968 C CA . LEU A 1 370 ? 6.634 -4.011 5.157 1.00 97.38 370 LEU A CA 1
ATOM 2969 C C . LEU A 1 370 ? 6.593 -3.819 6.680 1.00 97.38 370 LEU A C 1
ATOM 2971 O O . LEU A 1 370 ? 7.157 -2.852 7.190 1.00 97.38 370 LEU A O 1
ATOM 2975 N N . LEU A 1 371 ? 5.957 -4.734 7.416 1.00 96.94 371 LEU A N 1
ATOM 2976 C CA . LEU A 1 371 ? 5.925 -4.686 8.881 1.00 96.94 371 LEU A CA 1
ATOM 2977 C C . LEU A 1 371 ? 7.301 -4.960 9.494 1.00 96.94 371 LEU A C 1
ATOM 2979 O O . LEU A 1 371 ? 7.682 -4.270 10.434 1.00 96.94 371 LEU A O 1
ATOM 2983 N N . ASP A 1 372 ? 8.076 -5.886 8.927 1.00 94.38 372 ASP A N 1
ATOM 2984 C CA . ASP A 1 372 ? 9.460 -6.152 9.331 1.00 94.38 372 ASP A CA 1
ATOM 2985 C C . ASP A 1 372 ? 10.326 -4.888 9.173 1.00 94.38 372 ASP A C 1
ATOM 2987 O O . ASP A 1 372 ? 11.112 -4.563 10.064 1.00 94.38 372 ASP A O 1
ATOM 2991 N N . ILE A 1 373 ? 10.172 -4.147 8.068 1.00 93.31 373 ILE A N 1
ATOM 2992 C CA . ILE A 1 373 ? 10.858 -2.861 7.859 1.00 93.31 373 ILE A CA 1
ATOM 2993 C C . ILE A 1 373 ? 10.403 -1.832 8.901 1.00 93.31 373 ILE A C 1
ATOM 2995 O O . ILE A 1 373 ? 11.238 -1.209 9.557 1.00 93.31 373 ILE A O 1
ATOM 2999 N N . ALA A 1 374 ? 9.091 -1.667 9.092 1.00 95.00 374 ALA A N 1
ATOM 3000 C CA . ALA A 1 374 ? 8.548 -0.727 10.071 1.00 95.00 374 ALA A CA 1
ATOM 3001 C C . ALA A 1 374 ? 9.036 -1.032 11.496 1.00 95.00 374 ALA A C 1
ATOM 3003 O O . ALA A 1 374 ? 9.416 -0.121 12.227 1.00 95.00 374 ALA A O 1
ATOM 3004 N N . GLN A 1 375 ? 9.096 -2.309 11.877 1.00 93.69 375 GLN A N 1
ATOM 3005 C CA . GLN A 1 375 ? 9.606 -2.742 13.174 1.00 93.69 375 GLN A CA 1
ATOM 3006 C C . GLN A 1 375 ? 11.097 -2.430 13.335 1.00 93.69 375 GLN A C 1
ATOM 3008 O O . GLN A 1 375 ? 11.510 -1.989 14.407 1.00 93.69 375 GLN A O 1
ATOM 3013 N N . GLN A 1 376 ? 11.906 -2.622 12.287 1.00 89.06 376 GLN A N 1
ATOM 3014 C CA . GLN A 1 376 ? 13.320 -2.243 12.311 1.00 89.06 376 GLN A CA 1
ATOM 3015 C C . GLN A 1 376 ? 13.491 -0.735 12.514 1.00 89.06 376 GLN A C 1
ATOM 3017 O O . GLN A 1 376 ? 14.247 -0.333 13.396 1.00 89.06 376 GLN A O 1
ATOM 3022 N N . ILE A 1 377 ? 12.752 0.093 11.765 1.00 88.56 377 ILE A N 1
ATOM 3023 C CA . ILE A 1 377 ? 12.796 1.554 11.927 1.00 88.56 377 ILE A CA 1
ATOM 3024 C C . ILE A 1 377 ? 12.332 1.946 13.333 1.00 88.56 377 ILE A C 1
ATOM 3026 O O . ILE A 1 377 ? 13.010 2.705 14.011 1.00 88.56 377 ILE A O 1
ATOM 3030 N N . TYR A 1 378 ? 11.224 1.389 13.822 1.00 90.75 378 TYR A N 1
ATOM 3031 C CA . TYR A 1 378 ? 10.729 1.652 15.174 1.00 90.75 378 TYR A CA 1
ATOM 3032 C C . TYR A 1 378 ? 11.768 1.320 16.261 1.00 90.75 378 TYR A C 1
ATOM 3034 O O . TYR A 1 378 ? 12.012 2.129 17.156 1.00 90.75 378 TYR A O 1
ATOM 3042 N N . ASN A 1 379 ? 12.431 0.164 16.164 1.00 87.56 379 ASN A N 1
ATOM 3043 C CA . ASN A 1 379 ? 13.470 -0.234 17.117 1.00 87.56 379 ASN A CA 1
ATOM 3044 C C . ASN A 1 379 ? 14.670 0.725 17.079 1.00 87.56 379 ASN A C 1
ATOM 3046 O O . ASN A 1 379 ? 15.170 1.119 18.131 1.00 87.56 379 ASN A O 1
ATOM 3050 N N . LEU A 1 380 ? 15.094 1.142 15.881 1.00 82.44 380 LEU A N 1
ATOM 3051 C CA . LEU A 1 380 ? 16.145 2.147 15.694 1.00 82.44 380 LEU A CA 1
ATOM 3052 C C . LEU A 1 380 ? 15.797 3.472 16.377 1.00 82.44 380 LEU A C 1
ATOM 3054 O O . LEU A 1 380 ? 16.636 4.046 17.068 1.00 82.44 380 LEU A O 1
ATOM 3058 N N . GLN A 1 381 ? 14.555 3.936 16.232 1.00 82.50 381 GLN A N 1
ATOM 3059 C CA . GLN A 1 381 ? 14.094 5.175 16.863 1.00 82.50 381 GLN A CA 1
ATOM 3060 C C . GLN A 1 381 ? 14.138 5.098 18.391 1.00 82.50 381 GLN A C 1
ATOM 3062 O O . GLN A 1 381 ? 14.564 6.052 19.047 1.00 82.50 381 GLN A O 1
ATOM 3067 N N . ASN A 1 382 ? 13.764 3.955 18.969 1.00 83.38 382 ASN A N 1
ATOM 3068 C CA . ASN A 1 382 ? 13.868 3.747 20.412 1.00 83.38 382 ASN A CA 1
ATOM 3069 C C . ASN A 1 382 ? 15.328 3.789 20.887 1.00 83.38 382 ASN A C 1
ATOM 3071 O O . ASN A 1 382 ? 15.625 4.498 21.847 1.00 83.38 382 ASN A O 1
ATOM 3075 N N . ILE A 1 383 ? 16.244 3.126 20.172 1.00 82.75 383 ILE A N 1
ATOM 3076 C CA . ILE A 1 383 ? 17.684 3.160 20.481 1.00 82.75 383 ILE A CA 1
ATOM 3077 C C . ILE A 1 383 ? 18.220 4.599 20.402 1.00 82.75 383 ILE A C 1
ATOM 3079 O O . ILE A 1 383 ? 18.892 5.058 21.326 1.00 82.75 383 ILE A O 1
ATOM 3083 N N . LYS A 1 384 ? 17.891 5.350 19.338 1.00 79.81 384 LYS A N 1
ATOM 3084 C CA . LYS A 1 384 ? 18.290 6.764 19.190 1.00 79.81 384 LYS A CA 1
ATOM 3085 C C . LYS A 1 384 ? 17.807 7.610 20.369 1.00 79.81 384 LYS A C 1
ATOM 3087 O O . LYS A 1 384 ? 18.569 8.416 20.902 1.00 79.81 384 LYS A O 1
ATOM 3092 N N . LYS A 1 385 ? 16.561 7.403 20.807 1.00 80.06 385 LYS A N 1
ATOM 3093 C CA . LYS A 1 385 ? 15.975 8.119 21.944 1.00 80.06 385 LYS A CA 1
ATOM 3094 C C . LYS A 1 385 ? 16.696 7.798 23.257 1.00 80.06 385 LYS A C 1
ATOM 3096 O O . LYS A 1 385 ? 17.018 8.723 23.999 1.00 80.06 385 LYS A O 1
ATOM 3101 N N . GLU A 1 386 ? 16.998 6.529 23.525 1.00 80.31 386 GLU A N 1
ATOM 3102 C CA . GLU A 1 386 ? 17.748 6.106 24.719 1.00 80.31 386 GLU A CA 1
ATOM 3103 C C . GLU A 1 386 ? 19.157 6.715 24.760 1.00 80.31 386 GLU A C 1
ATOM 3105 O O . GLU A 1 386 ? 19.561 7.271 25.781 1.00 80.31 386 GLU A O 1
ATOM 3110 N N . LEU A 1 387 ? 19.872 6.699 23.631 1.00 79.50 387 LEU A N 1
ATOM 3111 C CA . LEU A 1 387 ? 21.202 7.303 23.515 1.00 79.50 387 LEU A CA 1
ATOM 3112 C C . LEU A 1 387 ? 21.165 8.828 23.705 1.00 79.50 387 LEU A C 1
ATOM 3114 O O . LEU A 1 387 ? 22.048 9.392 24.350 1.00 79.50 387 LEU A O 1
ATOM 3118 N N . SER A 1 388 ? 20.129 9.497 23.187 1.00 73.50 388 SER A N 1
ATOM 3119 C CA . SER A 1 388 ? 19.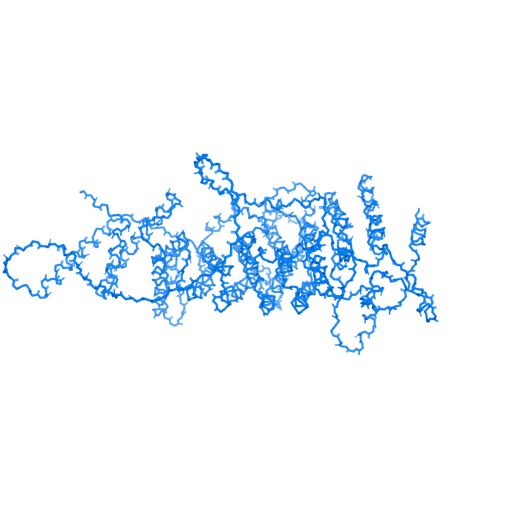951 10.946 23.359 1.00 73.50 388 SER A CA 1
ATOM 3120 C C . SER A 1 388 ? 19.644 11.349 24.805 1.00 73.50 388 SER A C 1
ATOM 3122 O O . SER A 1 388 ? 20.072 12.409 25.247 1.00 73.50 388 SER A O 1
ATOM 3124 N N . ALA A 1 389 ? 18.964 10.493 25.575 1.00 70.19 389 ALA A N 1
ATOM 3125 C CA . ALA A 1 389 ? 18.666 10.754 26.982 1.00 70.19 389 ALA A CA 1
ATOM 3126 C C . ALA A 1 389 ? 19.905 10.625 27.892 1.00 70.19 389 ALA A C 1
ATOM 3128 O O . ALA A 1 389 ? 19.924 11.205 28.975 1.00 70.19 389 ALA A O 1
ATOM 3129 N N . GLY A 1 390 ? 20.934 9.883 27.462 1.00 60.72 390 GLY A N 1
ATOM 3130 C CA . GLY A 1 390 ? 22.197 9.723 28.192 1.00 60.72 390 GLY A CA 1
ATOM 3131 C C . GLY A 1 390 ? 23.239 10.818 27.926 1.00 60.72 390 GLY A C 1
ATOM 3132 O O . GLY A 1 390 ? 24.121 11.030 28.756 1.00 60.72 390 GLY A O 1
ATOM 3133 N N . ASN A 1 391 ? 23.132 11.539 26.804 1.00 57.50 391 ASN A N 1
ATOM 3134 C CA . ASN A 1 391 ? 24.095 12.557 26.382 1.00 57.50 391 ASN A CA 1
ATOM 3135 C C . ASN A 1 391 ? 23.473 13.962 26.456 1.00 57.50 391 ASN A C 1
ATOM 3137 O O . ASN A 1 391 ? 22.799 14.405 25.534 1.00 57.50 391 ASN A O 1
ATOM 3141 N N . HIS A 1 392 ? 23.746 14.702 27.533 1.00 48.66 392 HIS A N 1
ATOM 3142 C CA . HIS A 1 392 ? 23.338 16.108 27.706 1.00 48.66 392 HIS A CA 1
ATOM 3143 C C . HIS A 1 392 ? 24.130 17.121 26.843 1.00 48.66 392 HIS A C 1
ATOM 3145 O O . HIS A 1 392 ? 24.205 18.296 27.196 1.00 48.66 392 HIS A O 1
ATOM 3151 N N . THR A 1 393 ? 24.752 16.712 25.734 1.00 44.59 393 THR A N 1
ATOM 3152 C CA . THR A 1 393 ? 25.610 17.593 24.926 1.00 44.59 393 THR A CA 1
ATOM 3153 C C . THR A 1 393 ? 24.997 17.948 23.573 1.00 44.59 393 THR A C 1
ATOM 3155 O O . THR A 1 393 ? 24.613 17.099 22.772 1.00 44.59 393 THR A O 1
ATOM 3158 N N . GLU A 1 394 ? 24.935 19.257 23.344 1.00 45.12 394 GLU A N 1
ATOM 3159 C CA . GLU A 1 394 ? 24.438 19.973 22.173 1.00 45.12 394 GLU A CA 1
ATOM 3160 C C . GLU A 1 394 ? 25.066 19.474 20.853 1.00 45.12 394 GLU A C 1
ATOM 3162 O O . GLU A 1 394 ? 26.144 19.907 20.451 1.00 45.12 394 GLU A O 1
ATOM 3167 N N . VAL A 1 395 ? 24.373 18.592 20.128 1.00 43.94 395 VAL A N 1
ATOM 3168 C CA . VAL A 1 395 ? 24.610 18.338 18.692 1.00 43.94 395 VAL A CA 1
ATOM 3169 C C . VAL A 1 395 ? 23.252 18.345 17.983 1.00 43.94 395 VAL A C 1
ATOM 3171 O O . VAL A 1 395 ? 22.745 17.321 17.531 1.00 43.94 395 VAL A O 1
ATOM 3174 N N . GLU A 1 396 ? 22.594 19.507 17.975 1.00 45.56 396 GLU A N 1
ATOM 3175 C CA . GLU A 1 396 ? 21.147 19.580 17.724 1.00 45.56 396 GLU A CA 1
ATOM 3176 C C . GLU A 1 396 ? 20.699 19.816 16.273 1.00 45.56 396 GLU A C 1
ATOM 3178 O O . GLU A 1 396 ? 19.524 19.605 15.998 1.00 45.56 396 GLU A O 1
ATOM 3183 N N . AS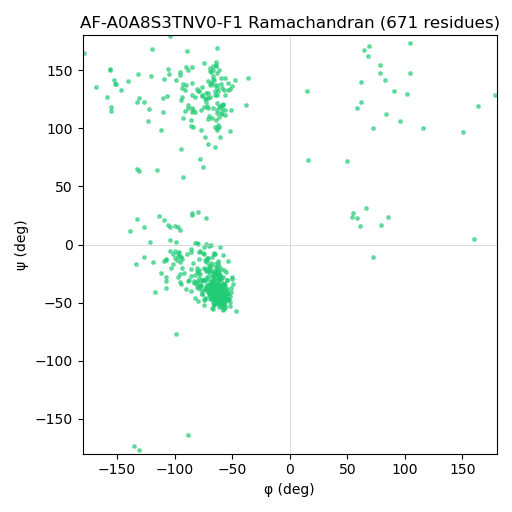N A 1 397 ? 21.557 20.186 15.317 1.00 43.84 397 ASN A N 1
ATOM 3184 C CA . ASN A 1 397 ? 21.040 20.603 13.996 1.00 43.84 397 ASN A CA 1
ATOM 3185 C C . ASN A 1 397 ? 21.164 19.559 12.871 1.00 43.84 397 ASN A C 1
ATOM 3187 O O . ASN A 1 397 ? 20.431 19.643 11.893 1.00 43.84 397 ASN A O 1
ATOM 3191 N N . GLY A 1 398 ? 22.047 18.560 12.992 1.00 43.22 398 GLY A N 1
ATOM 3192 C CA . GLY A 1 398 ? 22.207 17.511 11.969 1.00 43.22 398 GLY A CA 1
ATOM 3193 C C . GLY A 1 398 ? 21.411 16.226 12.237 1.00 43.22 398 GLY A C 1
ATOM 3194 O O . GLY A 1 398 ? 20.970 15.566 11.300 1.00 43.22 398 GLY A O 1
ATOM 3195 N N . SER A 1 399 ? 21.214 15.863 13.511 1.00 49.75 399 SER A N 1
ATOM 3196 C CA . SER A 1 399 ? 20.561 14.605 13.910 1.00 49.75 399 SER A CA 1
ATOM 3197 C C . SER A 1 399 ? 19.031 14.692 13.908 1.00 49.75 399 SER A C 1
ATOM 3199 O O . SER A 1 399 ? 18.381 13.709 13.550 1.00 49.75 399 SER A O 1
ATOM 3201 N N . LYS A 1 400 ? 18.462 15.864 14.237 1.00 51.97 400 LYS A N 1
ATOM 3202 C CA . LYS A 1 400 ? 17.007 16.103 14.249 1.00 51.97 400 LYS A CA 1
ATOM 3203 C C . LYS A 1 400 ? 16.379 15.856 12.871 1.00 51.97 400 LYS A C 1
ATOM 3205 O O . LYS A 1 400 ? 15.419 15.103 12.775 1.00 51.97 400 LYS A O 1
ATOM 3210 N N . ASN A 1 401 ? 17.001 16.351 11.798 1.00 56.38 401 ASN A N 1
ATOM 3211 C CA . ASN A 1 401 ? 16.481 16.172 10.435 1.00 56.38 401 ASN A CA 1
ATOM 3212 C C . ASN A 1 401 ? 16.416 14.695 10.004 1.00 56.38 401 ASN A C 1
ATOM 3214 O O . ASN A 1 401 ? 15.447 14.279 9.375 1.00 56.38 401 ASN A O 1
ATOM 3218 N N . ASN A 1 402 ? 17.416 13.880 10.360 1.00 57.06 402 ASN A N 1
ATOM 3219 C CA . ASN A 1 402 ? 17.401 12.448 10.036 1.00 57.06 402 ASN A CA 1
ATOM 3220 C C . ASN A 1 402 ? 16.385 11.675 10.892 1.00 57.06 402 ASN A C 1
ATOM 3222 O O . ASN A 1 402 ? 15.740 10.755 10.395 1.00 57.06 402 ASN A O 1
ATOM 3226 N N . PHE A 1 403 ? 16.231 12.057 12.164 1.00 59.88 403 PHE A N 1
ATOM 3227 C CA . PHE A 1 403 ? 15.229 11.486 13.066 1.00 59.88 403 PHE A CA 1
ATOM 3228 C C . PHE A 1 403 ? 13.805 11.689 12.518 1.00 59.88 403 PHE A C 1
ATOM 3230 O O . PHE A 1 403 ? 13.021 10.742 12.478 1.00 59.88 403 PHE A O 1
ATOM 3237 N N . ASP A 1 404 ? 13.505 12.881 11.998 1.00 73.06 404 ASP A N 1
ATOM 3238 C CA . ASP A 1 404 ? 12.188 13.210 11.444 1.00 73.06 404 ASP A CA 1
ATOM 3239 C C . ASP A 1 404 ? 11.889 12.478 10.121 1.00 73.06 404 ASP A C 1
ATOM 3241 O O . ASP A 1 404 ? 10.770 12.002 9.918 1.00 73.06 404 ASP A O 1
ATOM 3245 N N . LEU A 1 405 ? 12.881 12.307 9.237 1.00 77.88 405 LEU A N 1
ATOM 3246 C CA . LEU A 1 405 ? 12.703 11.610 7.952 1.00 77.88 405 LEU A CA 1
ATOM 3247 C C . LEU A 1 405 ? 12.424 10.105 8.109 1.00 77.88 405 LEU A C 1
ATOM 3249 O O . LEU A 1 405 ? 11.581 9.547 7.399 1.00 77.88 405 LEU A O 1
ATOM 3253 N N . ASP A 1 406 ? 13.089 9.441 9.054 1.00 80.19 406 ASP A N 1
ATOM 3254 C CA . ASP A 1 406 ? 12.822 8.032 9.360 1.00 80.19 406 ASP A CA 1
ATOM 3255 C C . ASP A 1 406 ? 11.405 7.843 9.922 1.00 80.19 406 ASP A C 1
ATOM 3257 O O . ASP A 1 406 ? 10.709 6.883 9.576 1.00 80.19 406 ASP A O 1
ATOM 3261 N N . LEU A 1 407 ? 10.952 8.775 10.768 1.00 85.56 407 LEU A N 1
ATOM 3262 C CA . LEU A 1 407 ? 9.593 8.776 11.304 1.00 85.56 407 LEU A CA 1
ATOM 3263 C C . LEU A 1 407 ? 8.552 9.036 10.208 1.00 85.56 407 LEU A C 1
ATOM 3265 O O . LEU A 1 407 ? 7.509 8.367 10.211 1.00 85.56 407 LEU A O 1
ATOM 3269 N N . CYS A 1 408 ? 8.836 9.934 9.251 1.00 86.06 408 CYS A N 1
ATOM 3270 C CA . CYS A 1 408 ? 8.034 10.129 8.032 1.00 86.06 408 CYS A CA 1
ATOM 3271 C C . CYS A 1 408 ? 7.809 8.803 7.316 1.00 86.06 408 CYS A C 1
ATOM 3273 O O . CYS A 1 408 ? 6.667 8.413 7.055 1.00 86.06 408 CYS A O 1
ATOM 3275 N N . PHE A 1 409 ? 8.890 8.079 7.040 1.00 88.69 409 PHE A N 1
ATOM 3276 C CA . PHE A 1 409 ? 8.795 6.828 6.308 1.00 88.69 409 PHE A CA 1
ATOM 3277 C C . PHE A 1 409 ? 8.110 5.716 7.113 1.00 88.69 409 PHE A C 1
ATOM 3279 O O . PHE A 1 409 ? 7.221 5.048 6.584 1.00 88.69 409 PHE A O 1
ATOM 3286 N N . LEU A 1 410 ? 8.428 5.572 8.406 1.00 92.19 410 LEU A N 1
ATOM 3287 C CA . LEU A 1 410 ? 7.743 4.640 9.309 1.00 92.19 410 LEU A CA 1
ATOM 3288 C C . LEU A 1 410 ? 6.231 4.874 9.315 1.00 92.19 410 LEU A C 1
ATOM 3290 O O . LEU A 1 410 ? 5.444 3.938 9.159 1.00 92.19 410 LEU A O 1
ATOM 3294 N N . THR A 1 411 ? 5.818 6.131 9.458 1.00 91.94 411 THR A N 1
ATOM 3295 C CA . THR A 1 411 ? 4.403 6.494 9.442 1.00 91.94 411 THR A CA 1
ATOM 3296 C C . THR A 1 411 ? 3.761 6.138 8.110 1.00 91.94 411 THR A C 1
ATOM 3298 O O . THR A 1 411 ? 2.670 5.568 8.086 1.00 91.94 411 THR A O 1
ATOM 3301 N N . GLU A 1 412 ? 4.429 6.417 6.994 1.00 92.38 412 GLU A N 1
ATOM 3302 C CA . GLU A 1 412 ? 3.903 6.087 5.675 1.00 92.38 412 GLU A CA 1
ATOM 3303 C C . GLU A 1 412 ? 3.724 4.573 5.484 1.00 92.38 412 GLU A C 1
ATOM 3305 O O . GLU A 1 412 ? 2.677 4.143 4.992 1.00 92.38 412 GLU A O 1
ATOM 3310 N N . ILE A 1 413 ? 4.662 3.743 5.957 1.00 95.81 413 ILE A N 1
ATOM 3311 C CA . ILE A 1 413 ? 4.516 2.278 5.946 1.00 95.81 413 ILE A CA 1
ATOM 3312 C C . ILE A 1 413 ? 3.293 1.849 6.770 1.00 95.81 413 ILE A C 1
ATOM 3314 O O . ILE A 1 413 ? 2.421 1.131 6.276 1.00 95.81 413 ILE A O 1
ATOM 3318 N N . VAL A 1 414 ? 3.181 2.306 8.016 1.00 96.38 414 VAL A N 1
ATOM 3319 C CA . VAL A 1 414 ? 2.109 1.881 8.933 1.00 96.38 414 VAL A CA 1
ATOM 3320 C C . VAL A 1 414 ? 0.726 2.321 8.438 1.00 96.38 414 VAL A C 1
ATOM 3322 O O . VAL A 1 414 ? -0.236 1.546 8.462 1.00 96.38 414 VAL A O 1
ATOM 3325 N N . LEU A 1 415 ? 0.605 3.546 7.924 1.00 95.25 415 LEU A N 1
ATOM 3326 C CA . LEU A 1 415 ? -0.658 4.010 7.355 1.00 95.25 415 LEU A CA 1
ATOM 3327 C C . LEU A 1 415 ? -0.974 3.286 6.044 1.00 95.25 415 LEU A C 1
ATOM 3329 O O . LEU A 1 415 ? -2.120 2.884 5.838 1.00 95.25 415 LEU A O 1
ATOM 3333 N N . SER A 1 416 ? 0.017 3.062 5.177 1.00 95.81 416 SER A N 1
ATOM 3334 C CA . SER A 1 416 ? -0.196 2.378 3.897 1.00 95.81 416 SER A CA 1
ATOM 3335 C C . SER A 1 416 ? -0.628 0.920 4.057 1.00 95.81 416 SER A C 1
ATOM 3337 O O . SER A 1 416 ? -1.515 0.481 3.327 1.00 95.81 416 SER A O 1
ATOM 3339 N N . THR A 1 417 ? -0.100 0.192 5.047 1.00 97.31 417 THR A N 1
ATOM 3340 C CA . THR A 1 417 ? -0.556 -1.172 5.368 1.00 97.31 417 THR A CA 1
ATOM 3341 C C . THR A 1 417 ? -2.010 -1.179 5.847 1.00 97.31 417 THR A C 1
ATOM 3343 O O . THR A 1 417 ? -2.795 -2.016 5.402 1.00 97.31 417 THR A O 1
ATOM 3346 N N . THR A 1 418 ? -2.421 -0.193 6.653 1.00 96.12 418 THR A N 1
ATOM 3347 C CA . THR A 1 418 ? -3.824 -0.026 7.076 1.00 96.12 418 THR A CA 1
ATOM 3348 C C . THR A 1 418 ? -4.746 0.256 5.883 1.00 96.12 418 THR A C 1
ATOM 3350 O O . THR A 1 418 ? -5.788 -0.387 5.737 1.00 96.12 418 THR A O 1
ATOM 3353 N N . VAL A 1 419 ? -4.359 1.174 4.985 1.00 95.81 419 VAL A N 1
ATOM 3354 C CA . VAL A 1 419 ? -5.141 1.461 3.767 1.00 95.81 419 VAL A CA 1
ATOM 3355 C C . VAL A 1 419 ? -5.179 0.256 2.835 1.00 95.81 419 VAL A C 1
ATOM 3357 O O . VAL A 1 419 ? -6.221 -0.030 2.251 1.00 95.81 419 VAL A O 1
ATOM 3360 N N . LEU A 1 420 ? -4.078 -0.485 2.708 1.00 96.94 420 LEU A N 1
ATOM 3361 C CA . LEU A 1 420 ? -4.028 -1.693 1.894 1.00 96.94 420 LEU A CA 1
ATOM 3362 C C . LEU A 1 420 ? -5.026 -2.745 2.391 1.00 96.94 420 LEU A C 1
ATOM 3364 O O . LEU A 1 420 ? -5.751 -3.317 1.577 1.00 96.94 420 LEU A O 1
ATOM 3368 N N . LEU A 1 421 ? -5.107 -2.977 3.707 1.00 97.81 421 LEU A N 1
ATOM 3369 C CA . LEU A 1 421 ? -6.106 -3.881 4.285 1.00 97.81 421 LEU A CA 1
ATOM 3370 C C . LEU A 1 421 ? -7.531 -3.420 3.959 1.00 97.81 421 LEU A C 1
ATOM 3372 O O . LEU A 1 421 ? -8.354 -4.243 3.553 1.00 97.81 421 LEU A O 1
ATOM 3376 N N . ASP A 1 422 ? -7.814 -2.118 4.056 1.00 96.50 422 ASP A N 1
ATOM 3377 C CA . ASP A 1 422 ? -9.102 -1.570 3.628 1.00 96.50 422 ASP A CA 1
ATOM 3378 C C . ASP A 1 422 ? -9.360 -1.881 2.149 1.00 96.50 422 ASP A C 1
ATOM 3380 O O . ASP A 1 422 ? -10.316 -2.589 1.832 1.00 96.50 422 ASP A O 1
ATOM 3384 N N . ILE A 1 423 ? -8.462 -1.479 1.245 1.00 95.69 423 ILE A N 1
ATOM 3385 C CA . ILE A 1 423 ? -8.575 -1.716 -0.203 1.00 95.69 423 ILE A CA 1
ATOM 3386 C C . ILE A 1 423 ? -8.785 -3.196 -0.542 1.00 95.69 423 ILE A C 1
ATOM 3388 O O . ILE A 1 423 ? -9.636 -3.508 -1.381 1.00 95.69 423 ILE A O 1
ATOM 3392 N N . ILE A 1 424 ? -8.079 -4.113 0.124 1.00 95.75 424 ILE A N 1
ATOM 3393 C CA . ILE A 1 424 ? -8.267 -5.557 -0.049 1.00 95.75 424 ILE A CA 1
ATOM 3394 C C . ILE A 1 424 ? -9.712 -5.941 0.256 1.00 95.75 424 ILE A C 1
ATOM 3396 O O . ILE A 1 424 ? -10.389 -6.495 -0.613 1.00 95.75 424 ILE A O 1
ATOM 3400 N N . PHE A 1 425 ? -10.223 -5.598 1.442 1.00 95.31 425 PHE A N 1
ATOM 3401 C CA . PHE A 1 425 ? -11.607 -5.909 1.805 1.00 95.31 425 PHE A CA 1
ATOM 3402 C C . PHE A 1 425 ? -12.618 -5.193 0.908 1.00 95.31 425 PHE A C 1
ATOM 3404 O O . PHE A 1 425 ? -13.709 -5.710 0.651 1.00 95.31 425 PHE A O 1
ATOM 3411 N N . GLN A 1 426 ? -12.249 -4.032 0.373 1.00 92.75 426 GLN A N 1
ATOM 3412 C CA . GLN A 1 426 ? -13.057 -3.316 -0.593 1.00 92.75 426 GLN A CA 1
ATOM 3413 C C . GLN A 1 426 ? -13.138 -4.002 -1.967 1.00 92.75 426 GLN A C 1
ATOM 3415 O O . GLN A 1 426 ? -14.110 -3.807 -2.703 1.00 92.75 426 GLN A O 1
ATOM 3420 N N . CYS A 1 427 ? -12.168 -4.841 -2.316 1.00 90.94 427 CYS A N 1
ATOM 3421 C CA . CYS A 1 427 ? -12.138 -5.580 -3.578 1.00 90.94 427 CYS A CA 1
ATOM 3422 C C . CYS A 1 427 ? -12.673 -7.017 -3.464 1.00 90.94 427 CYS A C 1
ATOM 3424 O O . CYS A 1 427 ? -12.837 -7.686 -4.485 1.00 90.94 427 CYS A O 1
ATOM 3426 N N . LEU A 1 428 ? -12.965 -7.493 -2.248 1.00 90.44 428 LEU A N 1
ATOM 3427 C CA . LEU A 1 428 ? -13.289 -8.896 -2.003 1.00 90.44 428 LEU A CA 1
ATOM 3428 C C . LEU A 1 428 ? -14.551 -9.379 -2.737 1.00 90.44 428 LEU A C 1
ATOM 3430 O O . LEU A 1 428 ? -15.630 -8.786 -2.608 1.00 90.44 428 LEU A O 1
ATOM 3434 N N . PRO A 1 429 ? -14.478 -10.541 -3.411 1.00 87.94 429 PRO A N 1
ATOM 3435 C CA . PRO A 1 429 ? -15.665 -11.322 -3.719 1.00 87.94 429 PRO A CA 1
ATOM 3436 C C . PRO A 1 429 ? -16.387 -11.722 -2.421 1.00 87.94 429 PRO A C 1
ATOM 3438 O O . PRO A 1 429 ? -15.751 -12.141 -1.456 1.00 87.94 429 PRO A O 1
ATOM 3441 N N . LEU A 1 430 ? -17.723 -11.648 -2.406 1.00 87.31 430 LEU A N 1
ATOM 3442 C CA . LEU A 1 430 ? -18.551 -12.075 -1.266 1.00 87.31 430 LEU A CA 1
ATOM 3443 C C . LEU A 1 430 ? -18.639 -13.609 -1.189 1.00 87.31 430 LEU A C 1
ATOM 3445 O O . LEU A 1 430 ? -19.691 -14.201 -1.416 1.00 87.31 430 LEU A O 1
ATOM 3449 N N . ASN A 1 431 ? -17.513 -14.255 -0.908 1.00 89.12 431 ASN A N 1
ATOM 3450 C CA . ASN A 1 431 ? -17.392 -15.696 -0.736 1.00 89.12 431 ASN A CA 1
ATOM 3451 C C . ASN A 1 431 ? -16.433 -15.988 0.426 1.00 89.12 431 ASN A C 1
ATOM 3453 O O . ASN A 1 431 ? -15.423 -15.305 0.599 1.00 89.12 431 ASN A O 1
ATOM 3457 N N . LEU A 1 432 ? -16.784 -17.000 1.225 1.00 91.31 432 LEU A N 1
ATOM 3458 C CA . LEU A 1 432 ? -16.126 -17.302 2.492 1.00 91.31 432 LEU A CA 1
ATOM 3459 C C . LEU A 1 432 ? -14.621 -17.541 2.343 1.00 91.31 432 LEU A C 1
ATOM 3461 O O . LEU A 1 432 ? -13.867 -17.027 3.153 1.00 91.31 432 LEU A O 1
ATOM 3465 N N . VAL A 1 433 ? -14.178 -18.244 1.297 1.00 91.69 433 VAL A N 1
ATOM 3466 C CA . VAL A 1 433 ? -12.755 -18.570 1.096 1.00 91.69 433 VAL A CA 1
ATOM 3467 C C . VAL A 1 433 ? -11.923 -17.296 0.940 1.00 91.69 433 VAL A C 1
ATOM 3469 O O . VAL A 1 433 ? -10.898 -17.138 1.599 1.00 91.69 433 VAL A O 1
ATOM 3472 N N . PHE A 1 434 ? -12.385 -16.349 0.118 1.00 92.50 434 PHE A N 1
ATOM 3473 C CA . PHE A 1 434 ? -11.672 -15.084 -0.079 1.00 92.50 434 PHE A CA 1
ATOM 3474 C C . PHE A 1 434 ? -11.701 -14.209 1.177 1.00 92.50 434 PHE A C 1
ATOM 3476 O O . PHE A 1 434 ? -10.694 -13.582 1.503 1.00 92.50 434 PHE A O 1
ATOM 3483 N N . ILE A 1 435 ? -12.825 -14.197 1.904 1.00 94.19 435 ILE A N 1
ATOM 3484 C CA . ILE A 1 435 ? -12.943 -13.476 3.178 1.00 94.19 435 ILE A CA 1
ATOM 3485 C C . ILE A 1 435 ? -11.978 -14.066 4.210 1.00 94.19 435 ILE A C 1
ATOM 3487 O O . ILE A 1 435 ? -11.223 -13.314 4.816 1.00 94.19 435 ILE A O 1
ATOM 3491 N N . SER A 1 436 ? -11.937 -15.389 4.373 1.00 94.00 436 SER A N 1
ATOM 3492 C CA . SER A 1 436 ? -11.028 -16.067 5.304 1.00 94.00 436 SER A CA 1
ATOM 3493 C C . SER A 1 436 ? -9.559 -15.788 4.982 1.00 94.00 436 SER A C 1
ATOM 3495 O O . SER A 1 436 ? -8.778 -15.509 5.891 1.00 94.00 436 SER A O 1
ATOM 3497 N N . ASN A 1 437 ? -9.180 -15.779 3.700 1.00 94.25 437 ASN A N 1
ATOM 3498 C CA . ASN A 1 437 ? -7.810 -15.450 3.297 1.00 94.25 437 ASN A CA 1
ATOM 3499 C C . ASN A 1 437 ? -7.452 -13.988 3.610 1.00 94.25 437 ASN A C 1
ATOM 3501 O O . ASN A 1 437 ? -6.344 -13.712 4.064 1.00 94.25 437 ASN A O 1
ATOM 3505 N N . ALA A 1 438 ? -8.386 -13.051 3.430 1.00 96.56 438 ALA A N 1
ATOM 3506 C CA . ALA A 1 438 ? -8.162 -11.652 3.792 1.00 96.56 438 ALA A CA 1
ATOM 3507 C C . ALA A 1 438 ? -8.146 -11.430 5.311 1.00 96.56 438 ALA A C 1
ATOM 3509 O O . ALA A 1 438 ? -7.346 -10.642 5.804 1.00 96.56 438 ALA A O 1
ATOM 3510 N N . VAL A 1 439 ? -8.971 -12.157 6.071 1.00 96.62 439 VAL A N 1
ATOM 3511 C CA . VAL A 1 439 ? -8.917 -12.164 7.542 1.00 96.62 439 VAL A CA 1
ATOM 3512 C C . VAL A 1 439 ? -7.552 -12.643 8.023 1.00 96.62 439 VAL A C 1
ATOM 3514 O O . VAL A 1 439 ? -6.998 -12.034 8.934 1.00 96.62 439 VAL A O 1
ATOM 3517 N N . LYS A 1 440 ? -6.973 -13.667 7.383 1.00 95.00 440 LYS A N 1
ATOM 3518 C CA . LYS A 1 440 ? -5.613 -14.120 7.688 1.00 95.00 440 LYS A CA 1
ATOM 3519 C C . LYS A 1 440 ? -4.572 -13.015 7.476 1.00 95.00 440 LYS A C 1
ATOM 3521 O O . LYS A 1 440 ? -3.740 -12.835 8.348 1.00 95.00 440 LYS A O 1
ATOM 3526 N N . LEU A 1 441 ? -4.662 -12.216 6.410 1.00 96.44 441 LEU A N 1
ATOM 3527 C CA . LEU A 1 441 ? -3.762 -11.063 6.236 1.00 96.44 441 LEU A CA 1
ATOM 3528 C C . LEU A 1 441 ? -3.894 -10.026 7.363 1.00 96.44 441 LEU A C 1
ATOM 3530 O O . LEU A 1 441 ? -2.896 -9.460 7.795 1.00 96.44 441 LEU A O 1
ATOM 3534 N N . VAL A 1 442 ? -5.102 -9.784 7.885 1.00 97.81 442 VAL A N 1
ATOM 3535 C CA . VAL A 1 442 ? -5.270 -8.900 9.057 1.00 97.81 442 VAL A CA 1
ATOM 3536 C C . VAL A 1 442 ? -4.645 -9.523 10.308 1.00 97.81 442 VAL A C 1
ATOM 3538 O O . VAL A 1 442 ? -4.130 -8.797 11.150 1.00 97.81 442 VAL A O 1
ATOM 3541 N N . ARG A 1 443 ? -4.658 -10.856 10.441 1.00 95.25 443 ARG A N 1
ATOM 3542 C CA . ARG A 1 443 ? -3.922 -11.546 11.513 1.00 95.25 443 ARG A CA 1
ATOM 3543 C C . ARG A 1 443 ? -2.426 -11.393 11.347 1.00 95.25 443 ARG A C 1
ATOM 3545 O O . ARG A 1 443 ? -1.787 -10.997 12.303 1.00 95.25 443 ARG A O 1
ATOM 3552 N N . ASP A 1 444 ? -1.910 -11.582 10.137 1.00 95.31 444 ASP A N 1
ATOM 3553 C CA . ASP A 1 444 ? -0.495 -11.364 9.846 1.00 95.31 444 ASP A CA 1
ATOM 3554 C C . ASP A 1 444 ? -0.073 -9.921 10.205 1.00 95.31 444 ASP A C 1
ATOM 3556 O O . ASP A 1 444 ? 1.021 -9.713 10.721 1.00 95.31 444 ASP A O 1
ATOM 3560 N N . PHE A 1 445 ? -0.959 -8.930 10.016 1.00 97.75 445 PHE A N 1
ATOM 3561 C CA . PHE A 1 445 ? -0.745 -7.562 10.507 1.00 97.75 445 PHE A CA 1
ATOM 3562 C C . PHE A 1 445 ? -0.679 -7.471 12.034 1.00 97.75 445 PHE A C 1
ATOM 3564 O O . PHE A 1 445 ? 0.223 -6.835 12.572 1.00 97.75 445 PHE A O 1
ATOM 3571 N N . ILE A 1 446 ? -1.631 -8.083 12.740 1.00 95.94 446 ILE A N 1
ATOM 3572 C CA . ILE A 1 446 ? -1.681 -8.059 14.208 1.00 95.94 446 ILE A CA 1
ATOM 3573 C C . ILE A 1 446 ? -0.463 -8.780 14.805 1.00 95.94 446 ILE A C 1
ATOM 3575 O O . ILE A 1 446 ? 0.193 -8.226 15.684 1.00 95.94 446 ILE A O 1
ATOM 3579 N N . ASP A 1 447 ? -0.152 -9.974 14.301 1.00 93.81 447 ASP A N 1
ATOM 3580 C CA . ASP A 1 447 ? 0.952 -10.826 14.750 1.00 93.81 447 ASP A CA 1
ATOM 3581 C C . ASP A 1 447 ? 2.316 -10.190 14.433 1.00 93.81 447 ASP A C 1
ATOM 3583 O O . ASP A 1 447 ? 3.267 -10.345 15.195 1.00 93.81 447 ASP A O 1
ATOM 3587 N N . GLY A 1 448 ? 2.404 -9.410 13.350 1.00 94.38 448 GLY A N 1
ATOM 3588 C CA . GLY A 1 448 ? 3.555 -8.575 12.998 1.00 94.38 448 GLY A CA 1
ATOM 3589 C C . GLY A 1 448 ? 3.633 -7.247 13.762 1.00 94.38 448 GLY A C 1
ATOM 3590 O O . GLY A 1 448 ? 4.149 -6.272 13.222 1.00 94.38 448 GLY A O 1
ATOM 3591 N N . ASN A 1 449 ? 3.089 -7.173 14.983 1.00 96.06 449 ASN A N 1
ATOM 3592 C CA . ASN A 1 449 ? 3.065 -5.978 15.840 1.00 96.06 449 ASN A CA 1
ATOM 3593 C C . ASN A 1 449 ? 2.370 -4.744 15.234 1.00 96.06 449 ASN A C 1
ATOM 3595 O O . ASN A 1 449 ? 2.595 -3.617 15.684 1.00 96.06 449 ASN A O 1
ATOM 3599 N N . GLY A 1 450 ? 1.474 -4.920 14.260 1.00 97.44 450 GLY A N 1
ATOM 3600 C CA . GLY A 1 450 ? 0.825 -3.813 13.556 1.00 97.44 450 GLY A CA 1
ATOM 3601 C C . GLY A 1 450 ? 0.088 -2.833 14.477 1.00 97.44 450 GLY A C 1
ATOM 3602 O O . GLY A 1 450 ? 0.155 -1.626 14.258 1.00 97.44 450 GLY A O 1
ATOM 3603 N N . PHE A 1 451 ? -0.548 -3.309 15.558 1.00 97.75 451 PHE A N 1
ATOM 3604 C CA . PHE A 1 451 ? -1.161 -2.414 16.551 1.00 97.75 451 PHE A CA 1
ATOM 3605 C C . PHE A 1 451 ? -0.139 -1.626 17.375 1.00 97.75 451 PHE A C 1
ATOM 3607 O O . PHE A 1 451 ? -0.405 -0.472 17.684 1.00 97.75 451 PHE A O 1
ATOM 3614 N N . ILE A 1 452 ? 1.022 -2.198 17.703 1.00 97.06 452 ILE A N 1
ATOM 3615 C CA . ILE A 1 452 ? 2.084 -1.486 18.435 1.00 97.06 452 ILE A CA 1
ATOM 3616 C C . ILE A 1 452 ? 2.654 -0.367 17.556 1.00 97.06 452 ILE A C 1
ATOM 3618 O O . ILE A 1 452 ? 2.822 0.764 18.006 1.00 97.06 452 ILE A O 1
ATOM 3622 N N . LEU A 1 453 ? 2.897 -0.664 16.280 1.00 97.75 453 LEU A N 1
ATOM 3623 C CA . LEU A 1 453 ? 3.387 0.320 15.318 1.00 97.75 453 LEU A CA 1
ATOM 3624 C C . LEU A 1 453 ? 2.352 1.429 15.068 1.00 97.75 453 LEU A C 1
ATOM 3626 O O . LEU A 1 453 ? 2.701 2.609 15.035 1.00 97.75 453 LEU A O 1
ATOM 3630 N N . LEU A 1 454 ? 1.069 1.072 14.944 1.00 97.38 454 LEU A N 1
ATOM 3631 C CA . LEU A 1 454 ? -0.019 2.037 14.784 1.00 97.38 454 LEU A CA 1
ATOM 3632 C C . LEU A 1 454 ? -0.230 2.893 16.042 1.00 97.38 454 LEU A C 1
ATOM 3634 O O . LEU A 1 454 ? -0.490 4.085 15.912 1.00 97.38 454 LEU A O 1
ATOM 3638 N N . ASP A 1 455 ? -0.079 2.319 17.239 1.00 96.94 455 ASP A N 1
ATOM 3639 C CA . ASP A 1 455 ? -0.091 3.043 18.519 1.00 96.94 455 ASP A CA 1
ATOM 3640 C C . ASP A 1 455 ? 0.979 4.131 18.545 1.00 96.94 455 ASP A C 1
ATOM 3642 O O . ASP A 1 455 ? 0.671 5.301 18.782 1.00 96.94 455 ASP A O 1
ATOM 3646 N N . PHE A 1 456 ? 2.215 3.755 18.208 1.00 95.50 456 PHE A N 1
ATOM 3647 C CA . PHE A 1 456 ? 3.342 4.675 18.145 1.00 95.50 456 PHE A CA 1
ATOM 3648 C C . PHE A 1 456 ? 3.106 5.812 17.144 1.00 95.50 456 PHE A C 1
ATOM 3650 O O . PHE A 1 456 ? 3.240 6.984 17.498 1.00 95.50 456 PHE A O 1
ATOM 3657 N N . VAL A 1 457 ? 2.696 5.482 15.914 1.00 94.81 457 VAL A N 1
ATOM 3658 C CA . VAL A 1 457 ? 2.433 6.471 14.856 1.00 94.81 457 VAL A CA 1
ATOM 3659 C C . VAL A 1 457 ? 1.296 7.420 15.236 1.00 94.81 457 VAL A C 1
ATOM 3661 O O . VAL A 1 457 ? 1.410 8.627 15.032 1.00 94.81 457 VAL A O 1
ATOM 3664 N N . LEU A 1 458 ? 0.207 6.911 15.821 1.00 95.00 458 LEU A N 1
ATOM 3665 C CA . LEU A 1 458 ? -0.904 7.750 16.274 1.00 95.00 458 LEU A CA 1
ATOM 3666 C C . LEU A 1 458 ? -0.473 8.710 17.384 1.00 95.00 458 LEU A C 1
ATOM 3668 O O . LEU A 1 458 ? -0.811 9.889 17.311 1.00 95.00 458 LEU A O 1
ATOM 3672 N N . CYS A 1 459 ? 0.291 8.237 18.371 1.00 93.56 459 CYS A N 1
ATOM 3673 C CA . CYS A 1 459 ? 0.809 9.093 19.440 1.00 93.56 459 CYS A CA 1
ATOM 3674 C C . CYS A 1 459 ? 1.782 10.152 18.901 1.00 93.56 459 CYS A C 1
ATOM 3676 O O . CYS A 1 459 ? 1.733 11.303 19.329 1.00 93.56 459 CYS A O 1
ATOM 3678 N N . HIS A 1 460 ? 2.631 9.792 17.935 1.00 90.06 460 HIS A N 1
ATOM 3679 C CA . HIS A 1 460 ? 3.555 10.730 17.302 1.00 90.06 460 HIS A CA 1
ATOM 3680 C C . HIS A 1 460 ? 2.819 11.832 16.523 1.00 90.06 460 HIS A C 1
ATOM 3682 O O . HIS A 1 460 ? 3.064 13.016 16.749 1.00 90.06 460 HIS A O 1
ATOM 3688 N N . LEU A 1 461 ? 1.860 11.469 15.665 1.00 89.69 461 LEU A N 1
ATOM 3689 C CA . LEU A 1 461 ? 1.049 12.443 14.924 1.00 89.69 461 LEU A CA 1
ATOM 3690 C C . LEU A 1 461 ? 0.204 13.321 15.857 1.00 89.69 461 LEU A C 1
ATOM 3692 O O . LEU A 1 461 ? -0.004 14.502 15.581 1.00 89.69 461 LEU A O 1
ATOM 3696 N N . ASP A 1 462 ? -0.279 12.763 16.967 1.00 91.12 462 ASP A N 1
ATOM 3697 C CA . ASP A 1 462 ? -0.999 13.513 17.993 1.00 91.12 462 ASP A CA 1
ATOM 3698 C C . ASP A 1 462 ? -0.112 14.561 18.674 1.00 91.12 462 ASP A C 1
ATOM 3700 O O . ASP A 1 462 ? -0.520 15.717 18.790 1.00 91.12 462 ASP A O 1
ATOM 3704 N N . PHE A 1 463 ? 1.121 14.188 19.026 1.00 88.44 463 PHE A N 1
ATOM 3705 C CA . PHE A 1 463 ? 2.124 15.107 19.562 1.00 88.44 463 PHE A CA 1
ATOM 3706 C C . PHE A 1 463 ? 2.462 16.232 18.572 1.00 88.44 463 PHE A C 1
ATOM 3708 O O . PHE A 1 463 ? 2.495 17.401 18.945 1.00 88.44 463 PHE A O 1
ATOM 3715 N N . LEU A 1 464 ? 2.641 15.931 17.282 1.00 84.88 464 LEU A N 1
ATOM 3716 C CA . LEU A 1 464 ? 2.877 16.979 16.279 1.00 84.88 464 LEU A CA 1
ATOM 3717 C C . LEU A 1 464 ? 1.700 17.968 16.190 1.00 84.88 464 LEU A C 1
ATOM 3719 O O . LEU A 1 464 ? 1.906 19.177 16.060 1.00 84.88 464 LEU A O 1
ATOM 3723 N N . ARG A 1 465 ? 0.460 17.470 16.325 1.00 84.75 465 ARG A N 1
ATOM 3724 C CA . ARG A 1 465 ? -0.756 18.300 16.348 1.00 84.75 465 ARG A CA 1
ATOM 3725 C C . ARG A 1 465 ? -0.847 19.190 17.590 1.00 84.75 465 ARG A C 1
ATOM 3727 O O . ARG A 1 465 ? -1.388 20.288 17.478 1.00 84.75 465 ARG A O 1
ATOM 3734 N N . THR A 1 466 ? -0.368 18.757 18.760 1.00 82.56 466 THR A N 1
ATOM 3735 C CA . THR A 1 466 ? -0.384 19.601 19.973 1.00 82.56 466 THR A CA 1
ATOM 3736 C C . THR A 1 466 ? 0.628 20.738 19.889 1.00 82.56 466 THR A C 1
ATOM 3738 O O . THR A 1 466 ? 0.331 21.849 20.323 1.00 82.56 466 THR A O 1
ATOM 3741 N N . GLN A 1 467 ? 1.773 20.497 19.253 1.00 77.94 467 GLN A N 1
ATOM 3742 C CA . GLN A 1 467 ? 2.836 21.489 19.075 1.00 77.94 467 GLN A CA 1
ATOM 3743 C C . GLN A 1 467 ? 2.578 22.489 17.935 1.00 77.94 467 GLN A C 1
ATOM 3745 O O . GLN A 1 467 ? 3.391 23.374 17.690 1.00 77.94 467 GLN A O 1
ATOM 3750 N N . SER A 1 468 ? 1.445 22.373 17.229 1.00 66.75 468 SER A N 1
ATOM 3751 C CA . SER A 1 468 ? 1.124 23.181 16.040 1.00 66.75 468 SER A CA 1
ATOM 3752 C C . SER A 1 468 ? 2.199 23.117 14.943 1.00 66.75 468 SER A C 1
ATOM 3754 O O . SER A 1 468 ? 2.322 24.049 14.148 1.00 66.75 468 SER A O 1
ATOM 3756 N N . TYR A 1 469 ? 2.963 22.018 14.866 1.00 60.94 469 TYR A N 1
ATOM 3757 C CA . TYR A 1 469 ? 3.913 21.811 13.775 1.00 60.94 469 TYR A CA 1
ATOM 3758 C C . TYR A 1 469 ? 3.146 21.616 12.467 1.00 60.94 469 TYR A C 1
ATOM 3760 O O . TYR A 1 469 ? 2.528 20.578 12.233 1.00 60.94 469 TYR A O 1
ATOM 3768 N N . THR A 1 470 ? 3.208 22.606 11.581 1.00 52.06 470 THR A N 1
ATOM 3769 C CA . THR A 1 470 ? 2.726 22.495 10.201 1.00 52.06 470 THR A CA 1
ATOM 3770 C C . THR A 1 470 ? 3.875 22.077 9.290 1.00 52.06 470 THR A C 1
ATOM 3772 O O . THR A 1 470 ? 4.231 22.801 8.363 1.00 52.06 470 THR A O 1
ATOM 3775 N N . HIS A 1 471 ? 4.502 20.930 9.564 1.00 54.41 471 HIS A N 1
ATOM 3776 C CA . HIS A 1 471 ? 5.352 20.316 8.546 1.00 54.41 471 HIS A CA 1
ATOM 3777 C C . HIS A 1 471 ? 4.445 19.758 7.440 1.00 54.41 471 HIS A C 1
ATOM 3779 O O . HIS A 1 471 ? 3.439 19.084 7.697 1.00 54.41 471 HIS A O 1
ATOM 3785 N N . SER A 1 472 ? 4.773 20.090 6.196 1.00 57.59 472 SER A N 1
ATOM 3786 C CA . SER A 1 472 ? 3.966 19.781 5.017 1.00 57.59 472 SER A CA 1
ATOM 3787 C C . SER A 1 472 ? 3.749 18.275 4.816 1.00 57.59 472 SER A C 1
ATOM 3789 O O . SER A 1 472 ? 2.633 17.868 4.493 1.00 57.59 472 SER A O 1
ATOM 3791 N N . ASP A 1 473 ? 4.751 17.444 5.123 1.00 60.50 473 ASP A N 1
ATOM 3792 C CA . ASP A 1 473 ? 4.696 15.977 5.000 1.00 60.50 473 ASP A CA 1
ATOM 3793 C C . ASP A 1 473 ? 3.573 15.314 5.820 1.00 60.50 473 ASP A C 1
ATOM 3795 O O . ASP A 1 473 ? 3.040 14.269 5.439 1.00 60.50 473 ASP A O 1
ATOM 3799 N N . TRP A 1 474 ? 3.165 15.930 6.931 1.00 63.72 474 TRP A N 1
ATOM 3800 C CA . TRP A 1 474 ? 2.211 15.350 7.885 1.00 63.72 474 TRP A CA 1
ATOM 3801 C C . TRP A 1 474 ? 0.792 15.891 7.745 1.00 63.72 474 TRP A C 1
ATOM 3803 O O . TRP A 1 474 ? -0.166 15.283 8.235 1.00 63.72 474 TRP A O 1
ATOM 3813 N N . SER A 1 475 ? 0.650 17.021 7.050 1.00 58.09 475 SER A N 1
ATOM 3814 C CA . SER A 1 475 ? -0.569 17.836 7.001 1.00 58.09 475 SER A CA 1
ATOM 3815 C C . SER A 1 475 ? -1.766 17.115 6.365 1.00 58.09 475 SER A C 1
ATOM 3817 O O . SER A 1 475 ? -2.916 17.490 6.588 1.00 58.09 475 SER A O 1
ATOM 3819 N N . HIS A 1 476 ? -1.516 16.049 5.600 1.00 64.44 476 HIS A N 1
ATOM 3820 C CA . HIS A 1 476 ? -2.543 15.260 4.913 1.00 64.44 476 HIS A CA 1
ATOM 3821 C C . HIS A 1 476 ? -2.850 13.907 5.579 1.00 64.44 476 HIS A C 1
ATOM 3823 O O . HIS A 1 476 ? -3.638 13.122 5.038 1.00 64.44 476 HIS A O 1
ATOM 3829 N N . SER A 1 477 ? -2.235 13.608 6.729 1.00 70.56 477 SER A N 1
ATOM 3830 C CA . SER A 1 477 ? -2.456 12.352 7.450 1.00 70.56 477 SER A CA 1
ATOM 3831 C C . SER A 1 477 ? -3.722 12.421 8.324 1.00 70.56 477 SER A C 1
ATOM 3833 O O . SER A 1 477 ? -3.820 13.164 9.303 1.00 70.56 477 SER A O 1
ATOM 3835 N N . GLU A 1 478 ? -4.730 11.617 7.971 1.00 83.50 478 GLU A N 1
ATOM 3836 C CA . GLU A 1 478 ? -5.972 11.449 8.744 1.00 83.50 478 GLU A CA 1
ATOM 3837 C C . GLU A 1 478 ? -6.071 10.000 9.268 1.00 83.50 478 GLU A C 1
ATOM 3839 O O . GLU A 1 478 ? -6.963 9.250 8.863 1.00 83.50 478 GLU A O 1
ATOM 3844 N N . PRO A 1 479 ? -5.149 9.557 10.146 1.00 89.31 479 PRO A N 1
ATOM 3845 C CA . PRO A 1 479 ? -4.965 8.138 10.461 1.00 89.31 479 PRO A CA 1
ATOM 3846 C C . PRO A 1 479 ? -6.206 7.504 11.106 1.00 89.31 479 PRO A C 1
ATOM 3848 O O . PRO A 1 479 ? -6.596 6.397 10.743 1.00 89.31 479 PRO A O 1
ATOM 3851 N N . ILE A 1 480 ? -6.912 8.236 11.974 1.00 92.88 480 ILE A N 1
ATOM 3852 C CA . ILE A 1 480 ? -8.156 7.765 12.603 1.00 92.88 480 ILE A CA 1
ATOM 3853 C C . ILE A 1 480 ? -9.260 7.546 11.555 1.00 92.88 480 ILE A C 1
ATOM 3855 O O . ILE A 1 480 ? -10.049 6.611 11.675 1.00 92.88 480 ILE A O 1
ATOM 3859 N N . ARG A 1 481 ? -9.295 8.343 10.478 1.00 92.00 481 ARG A N 1
ATOM 3860 C CA . ARG A 1 481 ? -10.268 8.150 9.392 1.00 92.00 481 ARG A CA 1
ATOM 3861 C C . ARG A 1 481 ? -9.961 6.939 8.524 1.00 92.00 481 ARG A C 1
ATOM 3863 O O . ARG A 1 481 ? -10.889 6.345 7.983 1.00 92.00 481 ARG A O 1
ATOM 3870 N N . LEU A 1 482 ? -8.691 6.554 8.401 1.00 93.44 482 LEU A N 1
ATOM 3871 C CA . LEU A 1 482 ? -8.322 5.298 7.745 1.00 93.44 482 LEU A CA 1
ATOM 3872 C C . LEU A 1 482 ? -8.870 4.104 8.540 1.00 93.44 482 LEU A C 1
ATOM 3874 O O . LEU A 1 482 ? -9.453 3.193 7.952 1.00 93.44 482 LEU A O 1
ATOM 3878 N N . ILE A 1 483 ? -8.782 4.158 9.874 1.00 95.88 483 ILE A N 1
ATOM 3879 C CA . ILE A 1 483 ? -9.368 3.146 10.767 1.00 95.88 483 ILE A CA 1
ATOM 3880 C C . ILE A 1 483 ? -10.900 3.136 10.663 1.00 95.88 483 ILE A C 1
ATOM 3882 O O . ILE A 1 483 ? -11.497 2.067 10.541 1.00 95.88 483 ILE A O 1
ATOM 3886 N N . ASP A 1 484 ? -11.545 4.308 10.661 1.00 94.75 484 ASP A N 1
ATOM 3887 C CA . ASP A 1 484 ? -12.998 4.434 10.460 1.00 94.75 484 ASP A CA 1
ATOM 3888 C C . ASP A 1 484 ? -13.447 3.826 9.119 1.00 94.75 484 ASP A C 1
ATOM 3890 O O . ASP A 1 484 ? -14.419 3.065 9.068 1.00 94.75 484 ASP A O 1
ATOM 3894 N N . SER A 1 485 ? -12.716 4.105 8.033 1.00 94.69 485 SER A N 1
ATOM 3895 C CA . SER A 1 485 ? -12.966 3.504 6.716 1.00 94.69 485 SER A CA 1
ATOM 3896 C C . SER A 1 485 ? -12.880 1.982 6.789 1.00 94.69 485 SER A C 1
ATOM 3898 O O . SER A 1 485 ? -13.823 1.289 6.393 1.00 94.69 485 SER A O 1
ATOM 3900 N N . PHE A 1 486 ? -11.806 1.455 7.383 1.00 96.62 486 PHE A N 1
ATOM 3901 C CA . PHE A 1 486 ? -11.595 0.017 7.474 1.00 96.62 486 PHE A CA 1
ATOM 3902 C C . PHE A 1 486 ? -12.661 -0.692 8.324 1.00 96.62 486 PHE A C 1
ATOM 3904 O O . PHE A 1 486 ? -13.218 -1.707 7.896 1.00 96.62 486 PHE A O 1
ATOM 3911 N N . LEU A 1 487 ? -13.031 -0.137 9.484 1.00 96.56 487 LEU A N 1
ATOM 3912 C CA . LEU A 1 487 ? -14.110 -0.661 10.333 1.00 96.56 487 LEU A CA 1
ATOM 3913 C C . LEU A 1 487 ? -15.445 -0.733 9.581 1.00 96.56 487 LEU A C 1
ATOM 3915 O O . LEU A 1 487 ? -16.143 -1.756 9.626 1.00 96.56 487 LEU A O 1
ATOM 3919 N N . ASN A 1 488 ? -15.790 0.328 8.849 1.00 93.94 488 ASN A N 1
ATOM 3920 C CA . ASN A 1 488 ? -16.987 0.359 8.016 1.00 93.94 488 ASN A CA 1
ATOM 3921 C C . ASN A 1 488 ? -16.928 -0.673 6.885 1.00 93.94 488 ASN A C 1
ATOM 3923 O O . ASN A 1 488 ? -17.935 -1.329 6.597 1.00 93.94 488 ASN A O 1
ATOM 3927 N N . THR A 1 489 ? -15.766 -0.850 6.257 1.00 95.06 489 THR A N 1
ATOM 3928 C CA . THR A 1 489 ? -15.552 -1.870 5.229 1.00 95.06 489 THR A CA 1
ATOM 3929 C C . THR A 1 489 ? -15.730 -3.278 5.796 1.00 95.06 489 THR A C 1
ATOM 3931 O O . THR A 1 489 ? -16.484 -4.057 5.213 1.00 95.06 489 THR A O 1
ATOM 3934 N N . LEU A 1 490 ? -15.145 -3.600 6.956 1.00 95.81 490 LEU A N 1
ATOM 3935 C CA . LEU A 1 490 ? -15.319 -4.895 7.629 1.00 95.81 490 LEU A CA 1
ATOM 3936 C C . LEU A 1 490 ? -16.799 -5.190 7.906 1.00 95.81 490 LEU A C 1
ATOM 3938 O O . LEU A 1 490 ? -17.318 -6.253 7.546 1.00 95.81 490 LEU A O 1
ATOM 3942 N N . LYS A 1 491 ? -17.516 -4.227 8.497 1.00 93.19 491 LYS A N 1
ATOM 3943 C CA . LYS A 1 491 ? -18.956 -4.357 8.773 1.00 93.19 491 LYS A CA 1
ATOM 3944 C C . LYS A 1 491 ? -19.776 -4.513 7.499 1.00 93.19 491 LYS A C 1
ATOM 3946 O O . LYS A 1 491 ? -20.674 -5.356 7.453 1.00 93.19 491 LYS A O 1
ATOM 3951 N N . SER A 1 492 ? -19.446 -3.745 6.464 1.00 92.00 492 SER A N 1
ATOM 3952 C CA . SER A 1 492 ? -20.085 -3.832 5.154 1.00 92.00 492 SER A CA 1
ATOM 3953 C C . SER A 1 492 ? -19.880 -5.211 4.526 1.00 92.00 492 SER A C 1
ATOM 3955 O O . SER A 1 492 ? -20.861 -5.856 4.159 1.00 92.00 492 SER A O 1
ATOM 3957 N N . VAL A 1 493 ? -18.646 -5.719 4.454 1.00 92.38 493 VAL A N 1
ATOM 3958 C CA . VAL A 1 493 ? -18.348 -7.056 3.909 1.00 92.38 493 VAL A CA 1
ATOM 3959 C C . VAL A 1 493 ? -19.131 -8.126 4.663 1.00 92.38 493 VAL A C 1
ATOM 3961 O O . VAL A 1 493 ? -19.811 -8.936 4.034 1.00 92.38 493 VAL A O 1
ATOM 3964 N N . LYS A 1 494 ? -19.133 -8.074 6.001 1.00 92.25 494 LYS A N 1
ATOM 3965 C CA . LYS A 1 494 ? -19.895 -9.004 6.843 1.00 92.25 494 LYS A CA 1
ATOM 3966 C C . LYS A 1 494 ? -21.383 -9.013 6.503 1.00 92.25 494 LYS A C 1
ATOM 3968 O O . LYS A 1 494 ? -21.956 -10.067 6.234 1.00 92.25 494 LYS A O 1
ATOM 3973 N N . VAL A 1 495 ? -22.021 -7.845 6.513 1.00 90.31 495 VAL A N 1
ATOM 3974 C CA . VAL A 1 495 ? -23.467 -7.736 6.284 1.00 90.31 495 VAL A CA 1
ATOM 3975 C C . VAL A 1 495 ? -23.841 -8.135 4.858 1.00 90.31 495 VAL A C 1
ATOM 3977 O O . VAL A 1 495 ? -24.828 -8.843 4.657 1.00 90.31 495 VAL A O 1
ATOM 3980 N N . ASN A 1 496 ? -23.047 -7.736 3.865 1.00 89.62 496 ASN A N 1
ATOM 3981 C CA . ASN A 1 496 ? -23.305 -8.101 2.476 1.00 89.62 496 ASN A CA 1
ATOM 3982 C C . ASN A 1 496 ? -23.074 -9.585 2.206 1.00 89.62 496 ASN A C 1
ATOM 3984 O O . ASN A 1 496 ? -23.823 -10.164 1.422 1.00 89.62 496 ASN A O 1
ATOM 3988 N N . TYR A 1 497 ? -22.103 -10.213 2.872 1.00 90.75 497 TYR A N 1
ATOM 3989 C CA . TYR A 1 497 ? -21.925 -11.659 2.824 1.00 90.75 497 TYR A CA 1
ATOM 3990 C C . TYR A 1 497 ? -23.164 -12.376 3.374 1.00 90.75 497 TYR A C 1
ATOM 3992 O O . TYR A 1 497 ? -23.780 -13.157 2.649 1.00 90.75 497 TYR A O 1
ATOM 4000 N N . ILE A 1 498 ? -23.602 -12.039 4.596 1.00 87.94 498 ILE A N 1
ATOM 4001 C CA . ILE A 1 498 ? -24.810 -12.619 5.217 1.00 87.94 498 ILE A CA 1
ATOM 4002 C C . ILE A 1 498 ? -26.014 -12.465 4.287 1.00 87.94 498 ILE A C 1
ATOM 4004 O O . ILE A 1 498 ? -26.746 -13.421 4.037 1.00 87.94 498 ILE A O 1
ATOM 4008 N N . HIS A 1 499 ? -26.195 -11.265 3.740 1.00 87.25 499 HIS A N 1
ATOM 4009 C CA . HIS A 1 499 ? -27.259 -10.979 2.796 1.00 87.25 499 HIS A CA 1
ATOM 4010 C C . HIS A 1 499 ? -27.160 -11.826 1.524 1.00 87.25 499 HIS A C 1
ATOM 4012 O O . HIS A 1 499 ? -28.157 -12.413 1.122 1.00 87.25 499 HIS A O 1
ATOM 4018 N N . SER A 1 500 ? -25.979 -11.923 0.908 1.00 86.25 500 SER A N 1
ATOM 4019 C CA . SER A 1 500 ? -25.784 -12.717 -0.310 1.00 86.25 500 SER A CA 1
ATOM 4020 C C . SER A 1 500 ? -26.069 -14.206 -0.107 1.00 86.25 500 SER A C 1
ATOM 4022 O O . SER A 1 500 ? -26.475 -14.871 -1.053 1.00 86.25 500 SER A O 1
ATOM 4024 N N . MET A 1 501 ? -25.889 -14.710 1.118 1.00 85.69 501 MET A N 1
ATOM 4025 C CA . MET A 1 501 ? -26.117 -16.114 1.461 1.00 85.69 501 MET A CA 1
ATOM 4026 C C . MET A 1 501 ? -27.559 -16.410 1.892 1.00 85.69 501 MET A C 1
ATOM 4028 O O . MET A 1 501 ? -28.030 -17.523 1.689 1.00 85.69 501 MET A O 1
ATOM 4032 N N . LYS A 1 502 ? -28.259 -15.450 2.517 1.00 84.50 502 LYS A N 1
ATOM 4033 C CA . LYS A 1 502 ? -29.577 -15.689 3.143 1.00 84.50 502 LYS A CA 1
ATOM 4034 C C . LYS A 1 502 ? -30.752 -14.993 2.452 1.00 84.50 502 LYS A C 1
ATOM 4036 O O . LYS A 1 502 ? -31.889 -15.422 2.615 1.00 84.50 502 LYS A O 1
ATOM 4041 N N . CYS A 1 503 ? -30.524 -13.905 1.721 1.00 82.88 503 CYS A N 1
ATOM 4042 C CA . CYS A 1 503 ? -31.606 -13.105 1.155 1.00 82.88 503 CYS A CA 1
ATOM 4043 C C . CYS A 1 503 ? -32.023 -13.605 -0.227 1.00 82.88 503 CYS A C 1
ATOM 4045 O O . CYS A 1 503 ? -31.250 -13.557 -1.179 1.00 82.88 503 CYS A O 1
ATOM 4047 N N . LEU A 1 504 ? -33.293 -13.989 -0.356 1.00 80.88 504 LEU A N 1
ATOM 4048 C CA . LEU A 1 504 ? -33.880 -14.450 -1.618 1.00 80.88 504 LEU A CA 1
ATOM 4049 C C . LEU A 1 504 ? -34.410 -13.299 -2.499 1.00 80.88 504 LEU A C 1
ATOM 4051 O O . LEU A 1 504 ? -34.894 -13.528 -3.606 1.00 80.88 504 LEU A O 1
ATOM 4055 N N . LYS A 1 505 ? -34.364 -12.044 -2.023 1.00 77.38 505 LYS A N 1
ATOM 4056 C CA . LYS A 1 505 ? -34.919 -10.884 -2.742 1.00 77.38 505 LYS A CA 1
ATOM 4057 C C . LYS A 1 505 ? -33.893 -10.268 -3.692 1.00 77.38 505 LYS A C 1
ATOM 4059 O O . LYS A 1 505 ? -32.931 -9.642 -3.255 1.00 77.38 505 LYS A O 1
ATOM 4064 N N . ASN A 1 506 ? -34.197 -10.287 -4.989 1.00 65.62 506 ASN A N 1
ATOM 4065 C CA . ASN A 1 506 ? -33.348 -9.681 -6.024 1.00 65.62 506 ASN A CA 1
ATOM 4066 C C . ASN A 1 506 ? -33.277 -8.142 -5.958 1.00 65.62 506 ASN A C 1
ATOM 4068 O O . ASN A 1 506 ? -32.282 -7.555 -6.385 1.00 65.62 506 ASN A O 1
ATOM 4072 N N . LYS A 1 507 ? -34.318 -7.474 -5.435 1.00 68.25 507 LYS A N 1
ATOM 4073 C CA . LYS A 1 507 ? -34.376 -6.013 -5.241 1.00 68.25 507 LYS A CA 1
ATOM 4074 C C . LYS A 1 507 ? -35.186 -5.668 -3.989 1.00 68.25 507 LYS A C 1
ATOM 4076 O O . LYS A 1 507 ? -36.291 -6.172 -3.814 1.00 68.25 507 LYS A O 1
ATOM 4081 N N . HIS A 1 508 ? -34.665 -4.789 -3.140 1.00 72.25 508 HIS A N 1
ATOM 4082 C CA . HIS A 1 508 ? -35.391 -4.185 -2.017 1.00 72.25 508 HIS A CA 1
ATOM 4083 C C . HIS A 1 508 ? -34.730 -2.849 -1.646 1.00 72.25 508 HIS A C 1
ATOM 4085 O O . HIS A 1 508 ? -33.532 -2.672 -1.849 1.00 72.25 508 HIS A O 1
ATOM 4091 N N . GLN A 1 509 ? -35.506 -1.893 -1.124 1.00 65.62 509 GLN A N 1
ATOM 4092 C CA . GLN A 1 509 ? -34.968 -0.592 -0.692 1.00 65.62 509 GLN A CA 1
ATOM 4093 C C . GLN A 1 509 ? -34.425 -0.601 0.743 1.00 65.62 509 GLN A C 1
ATOM 4095 O O . GLN A 1 509 ? -33.556 0.204 1.076 1.00 65.62 509 GLN A O 1
ATOM 4100 N N . ARG A 1 510 ? -34.951 -1.487 1.596 1.00 71.50 510 ARG A N 1
ATOM 4101 C CA . ARG A 1 510 ? -34.474 -1.736 2.959 1.00 71.50 510 ARG A CA 1
ATOM 4102 C C . ARG A 1 510 ? -34.356 -3.234 3.149 1.00 71.50 510 ARG A C 1
ATOM 4104 O O . ARG A 1 510 ? -35.314 -3.968 2.911 1.00 71.50 510 ARG A O 1
ATOM 4111 N N . CYS A 1 511 ? -33.161 -3.667 3.504 1.00 79.38 511 CYS A N 1
ATOM 4112 C CA . CYS A 1 511 ? -32.862 -5.062 3.739 1.00 79.38 511 CYS A CA 1
ATOM 4113 C C . CYS A 1 511 ? -33.082 -5.376 5.212 1.00 79.38 511 CYS A C 1
ATOM 4115 O O . CYS A 1 511 ? -32.561 -4.657 6.059 1.00 79.38 511 CYS A O 1
ATOM 4117 N N . GLU A 1 512 ? -33.772 -6.465 5.535 1.00 79.19 512 GLU A N 1
ATOM 4118 C CA . GLU A 1 512 ? -33.897 -6.916 6.930 1.00 79.19 512 GLU A CA 1
ATOM 4119 C C . GLU A 1 512 ? -32.540 -7.281 7.554 1.00 79.19 512 GLU A C 1
ATOM 4121 O O . GLU A 1 512 ? -32.367 -7.227 8.770 1.00 79.19 512 GLU A O 1
ATOM 4126 N N . PHE A 1 513 ? -31.541 -7.587 6.718 1.00 82.56 513 PHE A N 1
ATOM 4127 C CA . PHE A 1 513 ? -30.195 -7.915 7.169 1.00 82.56 513 PHE A CA 1
ATOM 4128 C C . PHE A 1 513 ? -29.361 -6.687 7.572 1.00 82.56 513 PHE A C 1
ATOM 4130 O O . PHE A 1 513 ? -28.270 -6.860 8.113 1.00 82.56 513 PHE A O 1
ATOM 4137 N N . SER A 1 514 ? -29.854 -5.451 7.392 1.00 82.19 514 SER A N 1
ATOM 4138 C CA . SER A 1 514 ? -29.142 -4.254 7.873 1.00 82.19 514 SER A CA 1
ATOM 4139 C C . SER A 1 514 ? -28.992 -4.231 9.397 1.00 82.19 514 SER A C 1
ATOM 4141 O O . SER A 1 514 ? -28.065 -3.612 9.909 1.00 82.19 514 SER A O 1
ATOM 4143 N N . VAL A 1 515 ? -29.865 -4.942 10.123 1.00 80.38 515 VAL A N 1
ATOM 4144 C CA . VAL A 1 515 ? -29.792 -5.095 11.586 1.00 80.38 515 VAL A CA 1
ATOM 4145 C C . VAL A 1 515 ? -28.473 -5.754 12.012 1.00 80.38 515 VAL A C 1
ATOM 4147 O O . VAL A 1 515 ? -27.934 -5.418 13.056 1.00 80.38 515 VAL A O 1
ATOM 4150 N N . TYR A 1 516 ? -27.865 -6.608 11.177 1.00 81.75 516 TYR A N 1
ATOM 4151 C CA . TYR A 1 516 ? -26.606 -7.299 11.499 1.00 81.75 516 TYR A CA 1
ATOM 4152 C C . TYR A 1 516 ? -25.357 -6.405 11.485 1.00 81.75 516 TYR A C 1
ATOM 4154 O O . TYR A 1 516 ? -24.253 -6.894 11.736 1.00 81.75 516 TYR A O 1
ATOM 4162 N N . PHE A 1 517 ? -25.490 -5.108 11.198 1.00 85.62 517 PHE A N 1
ATOM 4163 C CA . PHE A 1 517 ? -24.348 -4.204 11.059 1.00 85.62 517 PHE A CA 1
ATOM 4164 C C . PHE A 1 517 ? -23.454 -4.175 12.305 1.00 85.62 517 PHE A C 1
ATOM 4166 O O . PHE A 1 517 ? -22.240 -4.364 12.186 1.00 85.62 517 PHE A O 1
ATOM 4173 N N . ASN A 1 518 ? -24.045 -4.102 13.500 1.00 85.44 518 ASN A N 1
ATOM 4174 C CA . ASN A 1 518 ? -23.314 -4.092 14.775 1.00 85.44 518 ASN A CA 1
ATOM 4175 C C . ASN A 1 518 ? -23.264 -5.465 15.473 1.00 85.44 518 ASN A C 1
ATOM 4177 O O . ASN A 1 518 ? -22.661 -5.601 16.536 1.00 85.44 518 ASN A O 1
ATOM 4181 N N . HIS A 1 519 ? -23.828 -6.510 14.858 1.00 85.12 519 HIS A N 1
ATOM 4182 C CA . HIS A 1 519 ? -23.866 -7.858 15.433 1.00 85.12 519 HIS A CA 1
ATOM 4183 C C . HIS A 1 519 ? -22.723 -8.752 14.959 1.00 85.12 519 HIS A C 1
ATOM 4185 O O . HIS A 1 519 ? -22.230 -8.622 13.838 1.00 85.12 519 HIS A O 1
ATOM 4191 N N . HIS A 1 520 ? -22.289 -9.660 15.825 1.00 87.12 520 HIS A N 1
ATOM 4192 C CA . HIS A 1 520 ? -21.168 -10.553 15.563 1.00 87.12 520 HIS A CA 1
ATOM 4193 C C . HIS A 1 520 ? -21.486 -11.587 14.476 1.00 87.12 520 HIS A C 1
ATOM 4195 O O . HIS A 1 520 ? -22.622 -12.036 14.335 1.00 87.12 520 HIS A O 1
ATOM 4201 N N . HIS A 1 521 ? -20.461 -11.979 13.720 1.00 87.31 521 HIS A N 1
ATOM 4202 C CA . HIS A 1 521 ? -20.501 -13.142 12.840 1.00 87.31 521 HIS A CA 1
ATOM 4203 C C . HIS A 1 521 ? -19.092 -13.720 12.700 1.00 87.31 521 HIS A C 1
ATOM 4205 O O . HIS A 1 521 ? -18.145 -12.972 12.454 1.00 87.31 521 HIS A O 1
ATOM 4211 N N . ASN A 1 522 ? -18.969 -15.048 12.740 1.00 87.19 522 ASN A N 1
ATOM 4212 C CA . ASN A 1 522 ? -17.676 -15.746 12.774 1.00 87.19 522 ASN A CA 1
ATOM 4213 C C . ASN A 1 522 ? -16.808 -15.580 11.514 1.00 87.19 522 ASN A C 1
ATOM 4215 O O . ASN A 1 522 ? -15.637 -15.933 11.525 1.00 87.19 522 ASN A O 1
ATOM 4219 N N . ILE A 1 523 ? -17.333 -14.982 10.435 1.00 91.12 523 ILE A N 1
ATOM 4220 C CA . ILE A 1 523 ? -16.540 -14.775 9.212 1.00 91.12 523 ILE A CA 1
ATOM 4221 C C . ILE A 1 523 ? -15.420 -13.748 9.405 1.00 91.12 523 ILE A C 1
ATOM 4223 O O . ILE A 1 523 ? -14.534 -13.668 8.567 1.00 91.12 523 ILE A O 1
ATOM 4227 N N . LEU A 1 524 ? -15.479 -12.944 10.473 1.00 93.19 524 LEU A N 1
ATOM 4228 C CA . LEU A 1 524 ? -14.435 -11.991 10.851 1.00 93.19 524 LEU A CA 1
ATOM 4229 C C . LEU A 1 524 ? -13.678 -12.441 12.114 1.00 93.19 524 LEU A C 1
ATOM 4231 O O . LEU A 1 524 ? -13.098 -11.602 12.801 1.00 93.19 524 LEU A O 1
ATOM 4235 N N . GLY A 1 525 ? -13.707 -13.734 12.447 1.00 89.94 525 GLY A N 1
ATOM 4236 C CA . GLY A 1 525 ? -13.087 -14.310 13.644 1.00 89.94 525 GLY A CA 1
ATOM 4237 C C . GLY A 1 525 ? -14.090 -14.670 14.741 1.00 89.94 525 GLY A C 1
ATOM 4238 O O . GLY A 1 525 ? -15.280 -14.363 14.653 1.00 89.94 525 GLY A O 1
ATOM 4239 N N . SER A 1 526 ? -13.597 -15.316 15.793 1.00 85.06 526 SER A N 1
ATOM 4240 C CA . SER A 1 526 ? -14.391 -15.791 16.929 1.00 85.06 526 SER A CA 1
ATOM 4241 C C . SER A 1 526 ? -14.925 -14.648 17.794 1.00 85.06 526 SER A C 1
ATOM 4243 O O . SER A 1 526 ? -14.332 -13.573 17.876 1.00 85.06 526 SER A O 1
ATOM 4245 N N . SER A 1 527 ? -16.059 -14.857 18.468 1.00 79.75 527 SER A N 1
ATOM 4246 C CA . SER A 1 527 ? -16.541 -13.898 19.475 1.00 79.75 527 SER A CA 1
ATOM 4247 C C . SER A 1 527 ? -15.461 -13.676 20.540 1.00 79.75 527 SER A C 1
ATOM 4249 O O . SER A 1 527 ? -14.781 -14.625 20.921 1.00 79.75 527 SER A O 1
ATOM 4251 N N . TYR A 1 528 ? -15.321 -12.446 21.042 1.00 71.38 528 TYR A N 1
ATOM 4252 C CA . TYR A 1 528 ? -14.337 -12.106 22.080 1.00 71.38 528 TYR A CA 1
ATOM 4253 C C . TYR A 1 528 ? -14.451 -13.021 23.312 1.00 71.38 528 TYR A C 1
ATOM 4255 O O . TYR A 1 528 ? -13.443 -13.512 23.806 1.00 71.38 528 TYR A O 1
ATOM 4263 N N . THR A 1 529 ? -15.680 -13.304 23.751 1.00 64.00 529 THR A N 1
ATOM 4264 C CA . THR A 1 529 ? -15.971 -14.189 24.892 1.00 64.00 529 THR A CA 1
ATOM 4265 C C . THR A 1 529 ? -15.518 -15.629 24.645 1.00 64.00 529 THR A C 1
ATOM 4267 O O . THR A 1 529 ? -14.778 -16.192 25.438 1.00 64.00 529 THR A O 1
ATOM 4270 N N . VAL A 1 530 ? -15.884 -16.187 23.487 1.00 63.62 530 VAL A N 1
ATOM 4271 C CA . VAL A 1 530 ? -15.533 -17.560 23.093 1.00 63.62 530 VAL A CA 1
ATOM 4272 C C . VAL A 1 530 ? -14.017 -17.713 22.959 1.00 63.62 530 VAL A C 1
ATOM 4274 O O . VAL A 1 530 ? -13.453 -18.710 23.392 1.00 63.62 530 VAL A O 1
ATOM 4277 N N . PHE A 1 531 ? -13.332 -16.706 22.412 1.00 61.06 531 PHE A N 1
ATOM 4278 C CA . PHE A 1 531 ? -11.878 -16.739 22.287 1.00 61.06 531 PHE A CA 1
ATOM 4279 C C . PHE A 1 531 ? -11.162 -16.716 23.645 1.00 61.06 531 PHE A C 1
ATOM 4281 O O . PHE A 1 531 ? -10.181 -17.436 23.814 1.00 61.06 531 PHE A O 1
ATOM 4288 N N . GLN A 1 532 ? -11.630 -15.920 24.616 1.00 62.25 532 GLN A N 1
ATOM 4289 C CA . GLN A 1 532 ? -11.028 -15.898 25.955 1.00 62.25 532 GLN A CA 1
ATOM 4290 C C . GLN A 1 532 ? -11.079 -17.282 26.616 1.00 62.25 532 GLN A C 1
ATOM 4292 O O . GLN A 1 532 ? -10.070 -17.721 27.157 1.00 62.25 532 GLN A O 1
ATOM 4297 N N . GLU A 1 533 ? -12.192 -18.002 26.485 1.00 58.88 533 GLU A N 1
ATOM 4298 C CA . GLU A 1 533 ? -12.356 -19.358 27.027 1.00 58.88 533 GLU A CA 1
ATOM 4299 C C . GLU A 1 533 ? -11.571 -20.427 26.247 1.00 58.88 533 GLU A C 1
ATOM 4301 O O . GLU A 1 533 ? -10.975 -21.333 26.834 1.00 58.88 533 GLU A O 1
ATOM 4306 N N . MET A 1 534 ? -11.512 -20.313 24.916 1.00 57.59 534 MET A N 1
ATOM 4307 C CA . MET A 1 534 ? -10.696 -21.208 24.092 1.00 57.59 534 MET A CA 1
ATOM 4308 C C . MET A 1 534 ? -9.204 -21.007 24.365 1.00 57.59 534 MET A C 1
ATOM 4310 O O . MET A 1 534 ? -8.477 -21.986 24.435 1.00 57.59 534 MET A O 1
ATOM 4314 N N . SER A 1 535 ? -8.737 -19.785 24.633 1.00 54.06 535 SER A N 1
ATOM 4315 C CA . SER A 1 535 ? -7.327 -19.527 24.962 1.00 54.06 535 SER A CA 1
ATOM 4316 C C . SER A 1 535 ? -6.869 -20.166 26.285 1.00 54.06 535 SER A C 1
ATOM 4318 O O . SER A 1 535 ? -5.687 -20.484 26.450 1.00 54.06 535 SER A O 1
ATOM 4320 N N . SER A 1 536 ? -7.797 -20.419 27.214 1.00 50.94 536 SER A N 1
ATOM 4321 C CA . SER A 1 536 ? -7.550 -21.185 28.440 1.00 50.94 536 SER A CA 1
ATOM 4322 C C . SER A 1 536 ? -7.542 -22.703 28.203 1.00 50.94 536 SER A C 1
ATOM 4324 O O . SER A 1 536 ? -6.811 -23.405 28.901 1.00 50.94 536 SER A O 1
ATOM 4326 N N . ALA A 1 537 ? -8.282 -23.212 27.209 1.00 48.50 537 ALA A N 1
ATOM 4327 C CA . ALA A 1 537 ? -8.383 -24.643 26.884 1.00 48.50 537 ALA A CA 1
ATOM 4328 C C . ALA A 1 537 ? -7.402 -25.130 25.785 1.00 48.50 537 ALA A C 1
ATOM 4330 O O . ALA A 1 537 ? -6.894 -26.249 25.843 1.00 48.50 537 ALA A O 1
ATOM 4331 N N . GLU A 1 538 ? -7.079 -24.296 24.792 1.00 50.62 538 GLU A N 1
ATOM 4332 C CA . GLU A 1 538 ? -6.251 -24.616 23.615 1.00 50.62 538 GLU A CA 1
ATOM 4333 C C . GLU A 1 538 ? -4.749 -24.713 23.915 1.00 50.62 538 GLU A C 1
ATOM 4335 O O . GLU A 1 538 ? -3.994 -25.219 23.080 1.00 50.62 538 GLU A O 1
ATOM 4340 N N . LYS A 1 539 ? -4.307 -24.359 25.133 1.00 48.31 539 LYS A N 1
ATOM 4341 C CA . LYS A 1 539 ? -2.944 -24.661 25.613 1.00 48.31 539 LYS A CA 1
ATOM 4342 C C . LYS A 1 539 ? -2.610 -26.163 25.603 1.00 48.31 539 LYS A C 1
ATOM 4344 O O . LYS A 1 539 ? -1.451 -26.507 25.809 1.00 48.31 539 LYS A O 1
ATOM 4349 N N . GLN A 1 540 ? -3.582 -27.049 25.359 1.00 45.66 540 GLN A N 1
ATOM 4350 C CA . GLN A 1 540 ? -3.387 -28.501 25.386 1.00 45.66 540 GLN A CA 1
ATOM 4351 C C . GLN A 1 540 ? -3.426 -29.217 24.023 1.00 45.66 540 GLN A C 1
ATOM 4353 O O . GLN A 1 540 ? -2.977 -30.354 23.981 1.00 45.66 540 GLN A O 1
ATOM 4358 N N . ASN A 1 541 ? -3.899 -28.616 22.916 1.00 40.31 541 ASN A N 1
ATOM 4359 C CA . ASN A 1 541 ? -4.173 -29.401 21.689 1.00 40.31 541 ASN A CA 1
ATOM 4360 C C . ASN A 1 541 ? -3.769 -28.790 20.330 1.00 40.31 541 ASN A C 1
ATOM 4362 O O . ASN A 1 541 ? -4.135 -29.337 19.293 1.00 40.31 541 ASN A O 1
ATOM 4366 N N . GLY A 1 542 ? -2.988 -27.706 20.285 1.00 40.62 542 GLY A N 1
ATOM 4367 C CA . GLY A 1 542 ? -2.295 -27.281 19.052 1.00 40.62 542 GLY A CA 1
ATOM 4368 C C . GLY A 1 542 ? -3.184 -26.920 17.845 1.00 40.62 542 GLY A C 1
ATOM 4369 O O . GLY A 1 542 ? -2.685 -26.842 16.721 1.00 40.62 542 GLY A O 1
ATOM 4370 N N . GLY A 1 543 ? -4.488 -26.699 18.047 1.00 41.88 543 GLY A N 1
ATOM 4371 C CA . GLY A 1 543 ? -5.396 -26.204 17.014 1.00 41.88 543 GLY A CA 1
ATOM 4372 C C . GLY A 1 543 ? -5.079 -24.750 16.650 1.00 41.88 543 GLY A C 1
ATOM 4373 O O . GLY A 1 543 ? -4.789 -23.936 17.522 1.00 41.88 543 GLY A O 1
ATOM 4374 N N . LYS A 1 544 ? -5.116 -24.406 15.356 1.00 46.12 544 LYS A N 1
ATOM 4375 C CA . LYS A 1 544 ? -4.997 -23.008 14.905 1.00 46.12 544 LYS A CA 1
ATOM 4376 C C . LYS A 1 544 ? -6.279 -22.259 15.274 1.00 46.12 544 LYS A C 1
ATOM 4378 O O . LYS A 1 544 ? -7.309 -22.491 14.647 1.00 46.12 544 LYS A O 1
ATOM 4383 N N . SER A 1 545 ? -6.205 -21.370 16.260 1.00 55.06 545 SER A N 1
ATOM 4384 C CA . SER A 1 545 ? -7.345 -20.564 16.695 1.00 55.06 545 SER A CA 1
ATOM 4385 C C . SER A 1 545 ? -7.752 -19.547 15.615 1.00 55.06 545 SER A C 1
ATOM 4387 O O . SER A 1 545 ? -6.911 -18.913 14.977 1.00 55.06 545 SER A O 1
ATOM 4389 N N . GLU A 1 546 ? -9.057 -19.359 15.388 1.00 62.47 546 GLU A N 1
ATOM 4390 C CA . GLU A 1 546 ? -9.590 -18.401 14.393 1.00 62.47 546 GLU A CA 1
ATOM 4391 C C . GLU A 1 546 ? -9.378 -16.914 14.795 1.00 62.47 546 GLU A C 1
ATOM 4393 O O . GLU A 1 546 ? -9.721 -15.982 14.053 1.00 62.47 546 GLU A O 1
ATOM 4398 N N . GLY A 1 547 ? -8.778 -16.677 15.969 1.00 76.31 547 GLY A N 1
ATOM 4399 C CA . GLY A 1 547 ? -8.523 -15.372 16.576 1.00 76.31 547 GLY A CA 1
ATOM 4400 C C . GLY A 1 547 ? -9.794 -14.584 16.943 1.00 76.31 547 GLY A C 1
ATOM 4401 O O . GLY A 1 547 ? -10.898 -14.876 16.486 1.00 76.31 547 GLY A O 1
ATOM 4402 N N . VAL A 1 548 ? -9.646 -13.514 17.729 1.00 87.62 548 VAL A N 1
ATOM 4403 C CA . VAL A 1 548 ? -10.750 -12.621 18.156 1.00 87.62 548 VAL A CA 1
ATOM 4404 C C . VAL A 1 548 ? -11.357 -11.835 16.990 1.00 87.62 548 VAL A C 1
ATOM 4406 O O . VAL A 1 548 ? -10.628 -11.363 16.124 1.00 87.62 548 VAL A O 1
ATOM 4409 N N . CYS A 1 549 ? -12.672 -11.626 16.987 1.00 91.94 549 CYS A N 1
ATOM 4410 C CA . CYS A 1 549 ? -13.416 -10.785 16.048 1.00 91.94 549 CYS A CA 1
ATOM 4411 C C . CYS A 1 549 ? -12.661 -9.499 15.680 1.00 91.94 549 CYS A C 1
ATOM 4413 O O . CYS A 1 549 ? -12.416 -8.660 16.547 1.00 91.94 549 CYS A O 1
ATOM 4415 N N . LEU A 1 550 ? -12.356 -9.309 14.392 1.00 95.50 550 LEU A N 1
ATOM 4416 C CA . LEU A 1 550 ? -11.553 -8.172 13.932 1.00 95.50 550 LEU A CA 1
ATOM 4417 C C . LEU A 1 550 ? -12.174 -6.826 14.331 1.00 95.50 550 LEU A C 1
ATOM 4419 O O . LEU A 1 550 ? -11.475 -5.959 14.838 1.00 95.50 550 LEU A O 1
ATOM 4423 N N . ILE A 1 551 ? -13.494 -6.659 14.187 1.00 95.25 551 ILE A N 1
ATOM 4424 C CA . ILE A 1 551 ? -14.172 -5.413 14.589 1.00 95.25 551 ILE A CA 1
ATOM 4425 C C . ILE A 1 551 ? -13.955 -5.143 16.085 1.00 95.25 551 ILE A C 1
ATOM 4427 O O . ILE A 1 551 ? -13.690 -4.007 16.463 1.00 95.25 551 ILE A O 1
ATOM 4431 N N . ALA A 1 552 ? -14.046 -6.175 16.931 1.00 92.25 552 ALA A N 1
ATOM 4432 C CA . ALA A 1 552 ? -13.801 -6.023 18.361 1.00 92.25 552 ALA A CA 1
ATOM 4433 C C . ALA A 1 552 ? -12.343 -5.635 18.638 1.00 92.25 552 ALA A C 1
ATOM 4435 O O . ALA A 1 552 ? -12.123 -4.682 19.373 1.00 92.25 552 ALA A O 1
ATOM 4436 N N . SER A 1 553 ? -11.369 -6.299 18.005 1.00 94.31 553 SER A N 1
ATOM 4437 C CA . SER A 1 553 ? -9.943 -5.982 18.163 1.00 94.31 553 SER A CA 1
ATOM 4438 C C . SER A 1 553 ? -9.619 -4.527 17.808 1.00 94.31 553 SER A C 1
ATOM 4440 O O . SER A 1 553 ? -8.980 -3.834 18.593 1.00 94.31 553 SER A O 1
ATOM 4442 N N . TRP A 1 554 ? -10.108 -4.036 16.666 1.00 96.75 554 TRP A N 1
ATOM 4443 C CA . TRP A 1 554 ? -9.878 -2.653 16.232 1.00 96.75 554 TRP A CA 1
ATOM 4444 C C . TRP A 1 554 ? -10.605 -1.624 17.114 1.00 96.75 554 TRP A C 1
ATOM 4446 O O . TRP A 1 554 ? -10.060 -0.558 17.387 1.00 96.75 554 TRP A O 1
ATOM 4456 N N . CYS A 1 555 ? -11.813 -1.92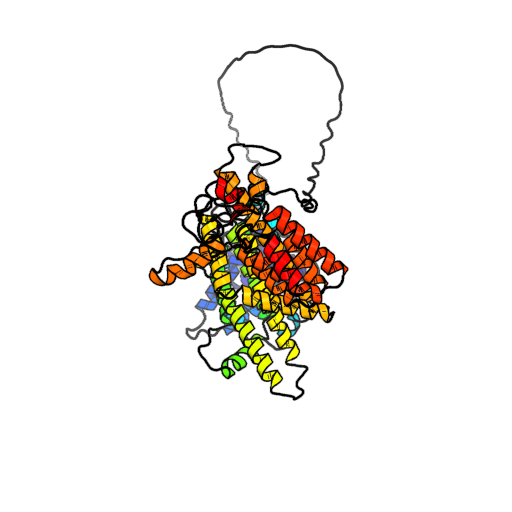6 17.604 1.00 95.50 555 CYS A N 1
ATOM 4457 C CA . CYS A 1 555 ? -12.508 -1.049 18.551 1.00 95.50 555 CYS A CA 1
ATOM 4458 C C . CYS A 1 555 ? -11.841 -1.024 19.936 1.00 95.50 555 CYS A C 1
ATOM 4460 O O . CYS A 1 555 ? -11.787 0.042 20.543 1.00 95.50 555 CYS A O 1
ATOM 4462 N N . THR A 1 556 ? -11.319 -2.154 20.427 1.00 93.75 556 THR A N 1
ATOM 4463 C CA . THR A 1 556 ? -10.517 -2.197 21.663 1.00 93.75 556 THR A CA 1
ATOM 4464 C C . THR A 1 556 ? -9.267 -1.338 21.512 1.00 93.75 556 THR A C 1
ATOM 4466 O O . THR A 1 556 ? -9.040 -0.464 22.339 1.00 93.75 556 THR A O 1
ATOM 4469 N N . PHE A 1 557 ? -8.537 -1.493 20.403 1.00 95.81 557 PHE A N 1
ATOM 4470 C CA . PHE A 1 557 ? -7.384 -0.649 20.090 1.00 95.81 557 PHE A CA 1
ATOM 4471 C C . PHE A 1 557 ? -7.730 0.851 20.132 1.00 95.81 557 PHE A C 1
ATOM 4473 O O . PHE A 1 557 ? -7.031 1.629 20.772 1.00 95.81 557 PHE A O 1
ATOM 4480 N N . LEU A 1 558 ? -8.845 1.271 19.519 1.00 96.69 558 LEU A N 1
ATOM 4481 C CA . LEU A 1 558 ? -9.282 2.673 19.565 1.00 96.69 558 LEU A CA 1
ATOM 4482 C C . LEU A 1 558 ? -9.579 3.174 20.989 1.00 96.69 558 LEU A C 1
ATOM 4484 O O . LEU A 1 558 ? -9.276 4.326 21.296 1.00 96.69 558 LEU A O 1
ATOM 4488 N N . LEU A 1 559 ? -10.172 2.339 21.847 1.00 94.75 559 LEU A N 1
ATOM 4489 C CA . LEU A 1 559 ? -10.437 2.683 23.249 1.00 94.75 559 LEU A CA 1
ATOM 4490 C C . LEU A 1 559 ? -9.139 2.818 24.056 1.00 94.75 559 LEU A C 1
ATOM 4492 O O . LEU A 1 559 ? -9.018 3.752 24.846 1.00 94.75 559 LEU A O 1
ATOM 4496 N N . ASP A 1 560 ? -8.162 1.942 23.822 1.00 94.12 560 ASP A N 1
ATOM 4497 C CA . ASP A 1 560 ? -6.852 2.012 24.478 1.00 94.12 560 ASP A CA 1
ATOM 4498 C C . ASP A 1 560 ? -6.088 3.280 24.060 1.00 94.12 560 ASP A C 1
ATOM 4500 O O . ASP A 1 560 ? -5.531 3.992 24.901 1.00 94.12 560 ASP A O 1
ATOM 4504 N N . ILE A 1 561 ? -6.123 3.616 22.765 1.00 95.31 561 ILE A N 1
ATOM 4505 C CA . ILE A 1 561 ? -5.503 4.831 22.218 1.00 95.31 561 ILE A CA 1
ATOM 4506 C C . ILE A 1 561 ? -6.165 6.099 22.758 1.00 95.31 561 ILE A C 1
ATOM 4508 O O . ILE A 1 561 ? -5.464 7.066 23.055 1.00 95.31 561 ILE A O 1
ATOM 4512 N N . LEU A 1 562 ? -7.494 6.116 22.919 1.00 94.75 562 LEU A N 1
ATOM 4513 C CA . LEU A 1 562 ? -8.237 7.289 23.401 1.00 94.75 562 LEU A CA 1
ATOM 4514 C C . LEU A 1 562 ? -7.649 7.861 24.701 1.00 94.75 562 LEU A C 1
ATOM 4516 O O . LEU A 1 562 ? -7.597 9.081 24.869 1.00 94.75 562 LEU A O 1
ATOM 4520 N N . PHE A 1 563 ? -7.183 6.984 25.595 1.00 90.38 563 PHE A N 1
ATOM 4521 C CA . PHE A 1 563 ? -6.569 7.374 26.862 1.00 90.38 563 PHE A CA 1
ATOM 4522 C C . PHE A 1 563 ? -5.155 7.950 26.707 1.00 90.38 563 PHE A C 1
ATOM 4524 O O . PHE A 1 563 ? -4.756 8.805 27.511 1.00 90.38 563 PHE A O 1
ATOM 4531 N N . LYS A 1 564 ? -4.402 7.481 25.704 1.00 92.94 564 LYS A N 1
ATOM 4532 C CA . LYS A 1 564 ? -3.008 7.863 25.443 1.00 92.94 564 LYS A CA 1
ATOM 4533 C C . LYS A 1 564 ? -2.883 9.209 24.733 1.00 92.94 564 LYS A C 1
ATOM 4535 O O . LYS A 1 564 ? -1.972 9.960 25.056 1.00 92.94 564 LYS A O 1
ATOM 4540 N N . LEU A 1 565 ? -3.790 9.523 23.806 1.00 92.25 565 LEU A N 1
ATOM 4541 C CA . LEU A 1 565 ? -3.724 10.773 23.039 1.00 92.25 565 LEU A CA 1
ATOM 4542 C C . LEU A 1 565 ? -3.950 11.998 23.926 1.00 92.25 565 LEU A C 1
ATOM 4544 O O . LEU A 1 565 ? -4.726 11.944 24.882 1.00 92.25 565 LEU A O 1
ATOM 4548 N N . GLU A 1 566 ? -3.346 13.124 23.568 1.00 90.06 566 GLU A N 1
ATOM 4549 C CA . GLU A 1 566 ? -3.432 14.414 24.253 1.00 90.06 566 GLU A CA 1
ATOM 4550 C C . GLU A 1 566 ? -4.267 15.430 23.467 1.00 90.06 566 GLU A C 1
ATOM 4552 O O . GLU A 1 566 ? -5.054 16.174 24.064 1.00 90.06 566 GLU A O 1
ATOM 4557 N N . CYS A 1 567 ? -4.173 15.437 22.131 1.00 89.31 567 CYS A N 1
ATOM 4558 C CA . CYS A 1 567 ? -4.886 16.406 21.306 1.00 89.31 567 CYS A CA 1
ATOM 4559 C C . CYS A 1 567 ? -6.409 16.224 21.406 1.00 89.31 567 CYS A C 1
ATOM 4561 O O . CYS A 1 567 ? -6.977 15.152 21.161 1.00 89.31 567 CYS A O 1
ATOM 4563 N N . LYS A 1 568 ? -7.110 17.331 21.685 1.00 89.00 568 LYS A N 1
ATOM 4564 C CA . LYS A 1 568 ? -8.579 17.370 21.741 1.00 89.00 568 LYS A CA 1
ATOM 4565 C C . LYS A 1 568 ? -9.221 16.893 20.434 1.00 89.00 568 LYS A C 1
ATOM 4567 O O . LYS A 1 568 ? -10.230 16.192 20.485 1.00 89.00 568 LYS A O 1
ATOM 4572 N N . LEU A 1 569 ? -8.661 17.268 19.280 1.00 89.00 569 LEU A N 1
ATOM 4573 C CA . LEU A 1 569 ? -9.213 16.897 17.973 1.00 89.00 569 LEU A CA 1
ATOM 4574 C C . LEU A 1 569 ? -9.127 15.387 17.740 1.00 89.00 569 LEU A C 1
ATOM 4576 O O . LEU A 1 569 ? -10.142 14.782 17.410 1.00 89.00 569 LEU A O 1
ATOM 4580 N N . SER A 1 570 ? -7.974 14.768 18.000 1.00 91.31 570 SER A N 1
ATOM 4581 C CA . SER A 1 570 ? -7.790 13.324 17.815 1.00 91.31 570 SER A CA 1
ATOM 4582 C C . SER A 1 570 ? -8.721 12.504 18.719 1.00 91.31 570 SER A C 1
ATOM 4584 O O . SER A 1 570 ? -9.350 11.549 18.266 1.00 91.31 570 SER A O 1
ATOM 4586 N N . ARG A 1 571 ? -8.912 12.917 19.980 1.00 91.94 571 ARG A N 1
ATOM 4587 C CA . ARG A 1 571 ? -9.878 12.277 20.897 1.00 91.94 571 ARG A CA 1
ATOM 4588 C C . ARG A 1 571 ? -11.318 12.362 20.382 1.00 91.94 571 ARG A C 1
ATOM 4590 O O . ARG A 1 571 ? -12.052 11.375 20.427 1.00 91.94 571 ARG A O 1
ATOM 4597 N N . ILE A 1 572 ? -11.722 13.523 19.857 1.00 92.44 572 ILE A N 1
ATOM 4598 C CA . ILE A 1 572 ? -13.045 13.701 19.235 1.00 92.44 572 ILE A CA 1
ATOM 4599 C C . ILE A 1 572 ? -13.179 12.822 17.986 1.00 92.44 572 ILE A C 1
ATOM 4601 O O . ILE A 1 572 ? -14.234 12.223 17.785 1.00 92.44 572 ILE A O 1
ATOM 4605 N N . GLU A 1 573 ? -12.134 12.712 17.159 1.00 93.56 573 GLU A N 1
ATOM 4606 C CA . GLU A 1 573 ? -12.126 11.836 15.981 1.00 93.56 573 GLU A CA 1
ATOM 4607 C C . GLU A 1 573 ? -12.334 10.362 16.365 1.00 93.56 573 GLU A C 1
ATOM 4609 O O . GLU A 1 573 ? -13.128 9.680 15.714 1.00 93.56 573 GLU A O 1
ATOM 4614 N N . ILE A 1 574 ? -11.712 9.882 17.450 1.00 95.31 574 ILE A N 1
ATOM 4615 C CA . ILE A 1 574 ? -11.919 8.515 17.959 1.00 95.31 574 ILE A CA 1
ATOM 4616 C C . ILE A 1 574 ? -13.350 8.319 18.465 1.00 95.31 574 ILE A C 1
ATOM 4618 O O . ILE A 1 574 ? -14.022 7.379 18.041 1.00 95.31 574 ILE A O 1
ATOM 4622 N N . LEU A 1 575 ? -13.850 9.209 19.330 1.00 94.44 575 LEU A N 1
ATOM 4623 C CA . LEU A 1 575 ? -15.220 9.118 19.857 1.00 94.44 575 LEU A CA 1
ATOM 4624 C C . LEU A 1 575 ? -16.254 9.139 18.725 1.00 94.44 575 LEU A C 1
ATOM 4626 O O . LEU A 1 575 ? -17.178 8.327 18.694 1.00 94.44 575 LEU A O 1
ATOM 4630 N N . LYS A 1 576 ? -16.052 10.011 17.733 1.00 93.38 576 LYS A N 1
ATOM 4631 C CA . LYS A 1 576 ? -16.888 10.078 16.533 1.00 93.38 576 LYS A CA 1
ATOM 4632 C C . LYS A 1 576 ? -16.815 8.789 15.716 1.00 93.38 576 LYS A C 1
ATOM 4634 O O . LYS A 1 576 ? -17.851 8.329 15.246 1.00 93.38 576 LYS A O 1
ATOM 4639 N N . THR A 1 577 ? -15.631 8.201 15.566 1.00 94.12 577 THR A N 1
ATOM 4640 C CA . THR A 1 577 ? -15.445 6.908 14.890 1.00 94.12 577 THR A CA 1
ATOM 4641 C C . THR A 1 577 ? -16.228 5.807 15.608 1.00 94.12 577 THR A C 1
ATOM 4643 O O . THR A 1 577 ? -17.028 5.117 14.981 1.00 94.12 577 THR A O 1
ATOM 4646 N N . LEU A 1 578 ? -16.093 5.692 16.934 1.00 93.06 578 LEU A N 1
ATOM 4647 C CA . LEU A 1 578 ? -16.817 4.704 17.746 1.00 93.06 578 LEU A CA 1
ATOM 4648 C C . LEU A 1 578 ? -18.341 4.898 17.697 1.00 93.06 578 LEU A C 1
ATOM 4650 O O . LEU A 1 578 ? -19.079 3.915 17.621 1.00 93.06 578 LEU A O 1
ATOM 4654 N N . SER A 1 579 ? -18.807 6.149 17.697 1.00 89.62 579 SER A N 1
ATOM 4655 C CA . SER A 1 579 ? -20.225 6.502 17.571 1.00 89.62 579 SER A CA 1
ATOM 4656 C C . SER A 1 579 ? -20.791 6.148 16.188 1.00 89.62 579 SER A C 1
ATOM 4658 O O . SER A 1 579 ? -21.817 5.476 16.089 1.00 89.62 579 SER A O 1
ATOM 4660 N N . LEU A 1 580 ? -20.114 6.559 15.108 1.00 87.00 580 LEU A N 1
ATOM 4661 C CA . LEU A 1 580 ? -20.623 6.431 13.737 1.00 87.00 580 LEU A CA 1
ATOM 4662 C C . LEU A 1 580 ? -20.460 5.029 13.158 1.00 87.00 580 LEU A C 1
ATOM 4664 O O . LEU A 1 580 ? -21.407 4.489 12.583 1.00 87.00 580 LEU A O 1
ATOM 4668 N N . SER A 1 581 ? -19.265 4.449 13.282 1.00 88.44 581 SER A N 1
ATOM 4669 C CA . SER A 1 581 ? -19.014 3.082 12.827 1.00 88.44 581 SER A CA 1
ATOM 4670 C C . SER A 1 581 ? -19.714 2.073 13.730 1.00 88.44 581 SER A C 1
ATOM 4672 O O . SER A 1 581 ? -20.058 0.982 13.272 1.00 88.44 581 SER A O 1
ATOM 4674 N N . GLY A 1 582 ? -19.948 2.417 15.001 1.00 87.06 582 GLY A N 1
ATOM 4675 C CA . GLY A 1 582 ? -20.441 1.517 16.038 1.00 87.06 582 GLY A CA 1
ATOM 4676 C C . GLY A 1 582 ? -19.404 0.457 16.415 1.00 87.06 582 GLY A C 1
ATOM 4677 O O . GLY A 1 582 ? -18.433 0.219 15.696 1.00 87.06 582 GLY A O 1
ATOM 4678 N N . ILE A 1 583 ? -19.670 -0.298 17.475 1.00 89.31 583 ILE A N 1
ATOM 4679 C CA . ILE A 1 583 ? -18.818 -1.426 17.895 1.00 89.31 583 ILE A CA 1
ATOM 4680 C C . ILE A 1 583 ? -19.442 -2.780 17.523 1.00 89.31 583 ILE A C 1
ATOM 4682 O O . ILE A 1 583 ? -20.507 -2.822 16.902 1.00 89.31 583 ILE A O 1
ATOM 4686 N N . CYS A 1 584 ? -18.774 -3.892 17.842 1.00 89.00 584 CYS A N 1
ATOM 4687 C CA . CYS A 1 584 ? -19.356 -5.231 17.718 1.00 89.00 584 CYS A CA 1
ATOM 4688 C C . CYS A 1 584 ? -20.008 -5.664 19.039 1.00 89.00 584 CYS A C 1
ATOM 4690 O O . CYS A 1 584 ? -19.403 -5.528 20.100 1.00 89.00 584 CYS A O 1
ATOM 4692 N N . CYS A 1 585 ? -21.190 -6.281 18.983 1.00 85.19 585 CYS A N 1
ATOM 4693 C CA . CYS A 1 585 ? -21.912 -6.752 20.173 1.00 85.19 585 CYS A CA 1
ATOM 4694 C C . CYS A 1 585 ? -21.171 -7.828 21.000 1.00 85.19 585 CYS A C 1
ATOM 4696 O O . CYS A 1 585 ? -21.590 -8.142 22.121 1.00 85.19 585 CYS A O 1
ATOM 4698 N N . CYS A 1 586 ? -20.114 -8.437 20.445 1.00 83.75 586 CYS A N 1
ATOM 4699 C CA . CYS A 1 586 ? -19.291 -9.425 21.142 1.00 83.75 586 CYS A CA 1
ATOM 4700 C C . CYS A 1 586 ? -18.280 -8.810 22.114 1.00 83.75 586 CYS A C 1
ATOM 4702 O O . CYS A 1 586 ? -17.696 -9.558 22.887 1.00 83.75 586 CYS A O 1
ATOM 4704 N N . MET A 1 587 ? -18.044 -7.493 22.082 1.00 84.62 587 MET A N 1
ATOM 4705 C CA . MET A 1 587 ? -17.108 -6.852 23.011 1.00 84.62 587 MET A CA 1
ATOM 4706 C C . MET A 1 587 ? -17.561 -7.014 24.469 1.00 84.62 587 MET A C 1
ATOM 4708 O O . MET A 1 587 ? -18.763 -7.084 24.760 1.00 84.62 587 MET A O 1
ATOM 4712 N N . ASN A 1 588 ? -16.598 -7.056 25.393 1.00 79.25 588 ASN A N 1
ATOM 4713 C CA . ASN A 1 588 ? -16.903 -6.939 26.814 1.00 79.25 588 ASN A CA 1
ATOM 4714 C C . ASN A 1 588 ? -17.331 -5.491 27.104 1.00 79.25 588 ASN A C 1
ATOM 4716 O O . ASN A 1 588 ? -16.627 -4.545 26.753 1.00 79.25 588 ASN A O 1
ATOM 4720 N N . LEU A 1 589 ? -18.501 -5.326 27.723 1.00 80.38 589 LEU A N 1
ATOM 4721 C CA . LEU A 1 589 ? -19.032 -4.013 28.068 1.00 80.38 589 LEU A CA 1
ATOM 4722 C C . LEU A 1 589 ? -18.120 -3.277 29.058 1.00 80.38 589 LEU A C 1
ATOM 4724 O O . LEU A 1 589 ? -17.974 -2.066 28.948 1.00 80.38 589 LEU A O 1
ATOM 4728 N N . GLU A 1 590 ? -17.468 -3.997 29.969 1.00 81.88 590 GLU A N 1
ATOM 4729 C CA . GLU A 1 590 ? -16.523 -3.419 30.927 1.00 81.88 590 GLU A CA 1
ATOM 4730 C C . GLU A 1 590 ? -15.352 -2.722 30.223 1.00 81.88 590 GLU A C 1
ATOM 4732 O O . GLU A 1 590 ? -14.972 -1.619 30.604 1.00 81.88 590 GLU A O 1
ATOM 4737 N N . VAL A 1 591 ? -14.828 -3.305 29.139 1.00 84.69 591 VAL A N 1
ATOM 4738 C CA . VAL A 1 591 ? -13.759 -2.694 28.328 1.00 84.69 591 VAL A CA 1
ATOM 4739 C C . VAL A 1 591 ? -14.240 -1.385 27.700 1.00 84.69 591 VAL A C 1
ATOM 4741 O O . VAL A 1 591 ? -13.520 -0.391 27.706 1.00 84.69 591 VAL A O 1
ATOM 4744 N N . VAL A 1 592 ? -15.481 -1.358 27.206 1.00 85.88 592 VAL A N 1
ATOM 4745 C CA . VAL A 1 592 ? -16.081 -0.155 26.609 1.00 85.88 592 VAL A CA 1
ATOM 4746 C C . VAL A 1 592 ? -16.278 0.941 27.657 1.00 85.88 592 VAL A C 1
ATOM 4748 O O . VAL A 1 592 ? -15.845 2.072 27.448 1.00 85.88 592 VAL A O 1
ATOM 4751 N N . VAL A 1 593 ? -16.916 0.606 28.781 1.00 86.75 593 VAL A N 1
ATOM 4752 C CA . VAL A 1 593 ? -17.232 1.563 29.849 1.00 86.75 593 VAL A CA 1
ATOM 4753 C C . VAL A 1 593 ? -15.949 2.084 30.488 1.00 86.75 593 VAL A C 1
ATOM 4755 O O . VAL A 1 593 ? -15.736 3.293 30.527 1.00 86.75 593 VAL A O 1
ATOM 4758 N N . SER A 1 594 ? -15.051 1.194 30.916 1.00 86.56 594 SER A N 1
ATOM 4759 C CA . SER A 1 594 ? -13.790 1.596 31.546 1.00 86.56 594 SER A CA 1
ATOM 4760 C C . SER A 1 594 ? -12.898 2.404 30.600 1.00 86.56 594 SER A C 1
ATOM 4762 O O . SER A 1 594 ? -12.285 3.373 31.043 1.00 86.56 594 SER A O 1
ATOM 4764 N N . GLY A 1 595 ? -12.861 2.072 29.304 1.00 88.00 595 GLY A N 1
ATOM 4765 C CA . GLY A 1 595 ? -12.106 2.828 28.303 1.00 88.00 595 GLY A CA 1
ATOM 4766 C C . GLY A 1 595 ? -12.564 4.285 28.193 1.00 88.00 595 GLY A C 1
ATOM 4767 O O . GLY A 1 595 ? -11.735 5.192 28.166 1.00 88.00 595 GLY A O 1
ATOM 4768 N N . VAL A 1 596 ? -13.878 4.533 28.203 1.00 88.94 596 VAL A N 1
ATOM 4769 C CA . VAL A 1 596 ? -14.426 5.900 28.159 1.00 88.94 596 VAL A CA 1
ATOM 4770 C C . VAL A 1 596 ? -14.262 6.616 29.502 1.00 88.94 596 VAL A C 1
ATOM 4772 O O . VAL A 1 596 ? -13.786 7.753 29.524 1.00 88.94 596 VAL A O 1
ATOM 4775 N N . LEU A 1 597 ? -14.612 5.964 30.618 1.00 88.81 597 LEU A N 1
ATOM 4776 C CA . LEU A 1 597 ? -14.579 6.572 31.955 1.00 88.81 597 LEU A CA 1
ATOM 4777 C C . LEU A 1 597 ? -13.172 7.028 32.352 1.00 88.81 597 LEU A C 1
ATOM 4779 O O . LEU A 1 597 ? -13.007 8.170 32.775 1.00 88.81 597 LEU A O 1
ATOM 4783 N N . LYS A 1 598 ? -12.144 6.204 32.104 1.00 88.38 598 LYS A N 1
ATOM 4784 C CA . LYS A 1 598 ? -10.732 6.556 32.361 1.00 88.38 598 LYS A CA 1
ATOM 4785 C C . LYS A 1 598 ? -10.298 7.852 31.669 1.00 88.38 598 LYS A C 1
ATOM 4787 O O . LYS A 1 598 ? -9.338 8.490 32.097 1.00 88.38 598 LYS A O 1
ATOM 4792 N N . CYS A 1 599 ? -10.975 8.240 30.589 1.00 88.38 599 CYS A N 1
ATOM 4793 C CA . CYS A 1 599 ? -10.645 9.432 29.821 1.00 88.38 599 CYS A CA 1
ATOM 4794 C C . CYS A 1 599 ? -11.423 10.682 30.257 1.00 88.38 599 CYS A C 1
ATOM 4796 O O . CYS A 1 599 ? -10.963 11.789 29.972 1.00 88.38 599 CYS A O 1
ATOM 4798 N N . LEU A 1 600 ? -12.562 10.541 30.952 1.00 89.12 600 LEU A N 1
ATOM 4799 C CA . LEU A 1 600 ? -13.413 11.674 31.341 1.00 89.12 600 LEU A CA 1
ATOM 4800 C C . LEU A 1 600 ? -12.662 12.768 32.117 1.00 89.12 600 LEU A C 1
ATOM 4802 O O . LEU A 1 600 ? -12.843 13.937 31.761 1.00 89.12 600 LEU A O 1
ATOM 4806 N N . PRO A 1 601 ? -11.766 12.456 33.078 1.00 88.69 601 PRO A N 1
ATOM 4807 C CA . PRO A 1 601 ? -11.006 13.489 33.786 1.00 88.69 601 PRO A CA 1
ATOM 4808 C C . PRO A 1 601 ? -10.112 14.334 32.867 1.00 88.69 601 PRO A C 1
ATOM 4810 O O . PRO A 1 601 ? -9.836 15.492 33.164 1.00 88.69 601 PRO A O 1
ATOM 4813 N N . LYS A 1 602 ? -9.675 13.786 31.722 1.00 85.44 602 LYS A N 1
ATOM 4814 C CA . LYS A 1 602 ? -8.824 14.485 30.744 1.00 85.44 602 LYS A CA 1
ATOM 4815 C C . LYS A 1 602 ? -9.625 15.326 29.740 1.00 85.44 602 LYS A C 1
ATOM 4817 O O . LYS A 1 602 ? -9.028 15.989 28.888 1.00 85.44 602 LYS A O 1
ATOM 4822 N N . PHE A 1 603 ? -10.954 15.252 29.755 1.00 90.62 603 PHE A N 1
ATOM 4823 C CA . PHE A 1 603 ? -11.817 15.876 28.756 1.00 90.62 603 PHE A CA 1
ATOM 4824 C C . PHE A 1 603 ? -12.391 17.205 29.247 1.00 90.62 603 PHE A C 1
ATOM 4826 O O . PHE A 1 603 ? -12.823 17.339 30.384 1.00 90.62 603 PHE A O 1
ATOM 4833 N N . SER A 1 604 ? -12.483 18.190 28.348 1.00 88.94 604 SER A N 1
ATOM 4834 C CA . SER A 1 604 ? -13.288 19.393 28.600 1.00 88.94 604 SER A CA 1
ATOM 4835 C C . SER A 1 604 ? -14.776 19.026 28.738 1.00 88.94 604 SER A C 1
ATOM 4837 O O . SER A 1 604 ? -15.196 18.087 28.052 1.00 88.94 604 SER A O 1
ATOM 4839 N N . PRO A 1 605 ? -15.606 19.800 29.464 1.00 91.19 605 PRO A N 1
ATOM 4840 C CA . PRO A 1 605 ? -17.021 19.469 29.675 1.00 91.19 605 PRO A CA 1
ATOM 4841 C C . PRO A 1 605 ? -17.819 19.140 28.393 1.00 91.19 605 PRO A C 1
ATOM 4843 O O . PRO A 1 605 ? -18.547 18.148 28.381 1.00 91.19 605 PRO A O 1
ATOM 4846 N N . PRO A 1 606 ? -17.645 19.853 27.256 1.0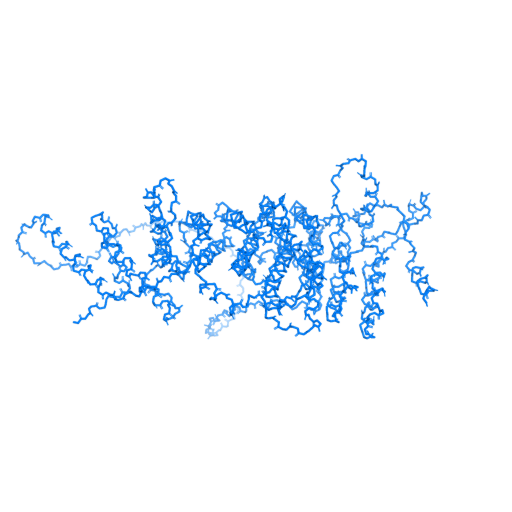0 90.00 606 PRO A N 1
ATOM 4847 C CA . PRO A 1 606 ? -18.328 19.482 26.012 1.00 90.00 606 PRO A CA 1
ATOM 4848 C C . PRO A 1 606 ? -17.926 18.102 25.468 1.00 90.00 606 PRO A C 1
ATOM 4850 O O . PRO A 1 606 ? -18.746 17.393 24.893 1.00 90.00 606 PRO A O 1
ATOM 4853 N N . VAL A 1 607 ? -16.660 17.715 25.646 1.00 90.38 607 VAL A N 1
ATOM 4854 C CA . VAL A 1 607 ? -16.135 16.418 25.190 1.00 90.38 607 VAL A CA 1
ATOM 4855 C C . VAL A 1 607 ? -16.573 15.301 26.135 1.00 90.38 607 VAL A C 1
ATOM 4857 O O . VAL A 1 607 ? -16.883 14.218 25.654 1.00 90.38 607 VAL A O 1
ATOM 4860 N N . GLN A 1 608 ? -16.676 15.564 27.444 1.00 92.56 608 GLN A N 1
ATOM 4861 C CA . GLN A 1 608 ? -17.275 14.626 28.402 1.00 92.56 608 GLN A CA 1
ATOM 4862 C C . GLN A 1 608 ? -18.719 14.295 28.011 1.00 92.56 608 GLN A C 1
ATOM 4864 O O . GLN A 1 608 ? -19.054 13.122 27.872 1.00 92.56 608 GLN A O 1
ATOM 4869 N N . ASN A 1 609 ? -19.544 15.312 27.735 1.00 91.12 609 ASN A N 1
ATOM 4870 C CA . ASN A 1 609 ? -20.927 15.107 27.292 1.00 91.12 609 ASN A CA 1
ATOM 4871 C C . ASN A 1 609 ? -20.998 14.272 26.007 1.00 91.12 609 ASN A C 1
ATOM 4873 O O . ASN A 1 609 ? -21.756 13.308 25.945 1.00 91.12 609 ASN A O 1
ATOM 4877 N N . PHE A 1 610 ? -20.165 14.586 25.009 1.00 92.56 610 PHE A N 1
ATOM 4878 C CA . PHE A 1 610 ? -20.110 13.814 23.766 1.00 92.56 610 PHE A CA 1
ATOM 4879 C C . PHE A 1 610 ? -19.638 12.365 23.981 1.00 92.56 610 PHE A C 1
ATOM 4881 O O . PHE A 1 610 ? -20.148 11.438 23.348 1.00 92.56 610 PHE A O 1
ATOM 4888 N N . ALA A 1 611 ? -18.681 12.145 24.886 1.00 92.06 611 ALA A N 1
ATOM 4889 C CA . ALA A 1 611 ? -18.197 10.815 25.238 1.00 92.06 611 ALA A CA 1
ATOM 4890 C C . ALA A 1 611 ? -19.285 9.980 25.935 1.00 92.06 611 ALA A C 1
ATOM 4892 O O . ALA A 1 611 ? -19.492 8.821 25.578 1.00 92.06 611 ALA A O 1
ATOM 4893 N N . LEU A 1 612 ? -20.022 10.581 26.874 1.00 91.94 612 LEU A N 1
ATOM 4894 C CA . LEU A 1 612 ? -21.147 9.944 27.560 1.00 91.94 612 LEU A CA 1
ATOM 4895 C C . LEU A 1 612 ? -22.308 9.648 26.603 1.00 91.94 612 LEU A C 1
ATOM 4897 O O . LEU A 1 612 ? -22.874 8.559 26.650 1.00 91.94 612 LEU A O 1
ATOM 4901 N N . GLU A 1 613 ? -22.629 10.564 25.686 1.00 90.62 613 GLU A N 1
ATOM 4902 C CA . GLU A 1 613 ? -23.630 10.343 24.635 1.00 90.62 613 GLU A CA 1
ATOM 4903 C C . GLU A 1 613 ? -23.222 9.194 23.701 1.00 90.62 613 GLU A C 1
ATOM 4905 O O . GLU A 1 613 ? -24.032 8.319 23.379 1.00 90.62 613 GLU A O 1
ATOM 4910 N N . THR A 1 614 ? -21.943 9.148 23.316 1.00 89.56 614 THR A N 1
ATOM 4911 C CA . THR A 1 614 ? -21.376 8.053 22.521 1.00 89.56 614 THR A CA 1
ATOM 4912 C C . THR A 1 614 ? -21.497 6.721 23.259 1.00 89.56 614 THR A C 1
ATOM 4914 O O . THR A 1 614 ? -21.958 5.739 22.680 1.00 89.56 614 THR A O 1
ATOM 4917 N N . MET A 1 615 ? -21.143 6.682 24.546 1.00 89.31 615 MET A N 1
ATOM 4918 C CA . MET A 1 615 ? -21.267 5.486 25.379 1.00 89.31 615 MET A CA 1
ATOM 4919 C C . MET A 1 615 ? -22.728 5.039 25.511 1.00 89.31 615 MET A C 1
ATOM 4921 O O . MET A 1 615 ? -23.019 3.858 25.331 1.00 89.31 615 MET A O 1
ATOM 4925 N N . ASN A 1 616 ? -23.654 5.971 25.749 1.00 86.12 616 ASN A N 1
ATOM 4926 C CA . ASN A 1 616 ? -25.083 5.679 25.829 1.00 86.12 616 ASN A CA 1
ATOM 4927 C C . ASN A 1 616 ? -25.604 5.077 24.516 1.00 86.12 616 ASN A C 1
ATOM 4929 O O . ASN A 1 616 ? -26.248 4.032 24.525 1.00 86.12 616 ASN A O 1
ATOM 4933 N N . THR A 1 617 ? -25.233 5.671 23.378 1.00 85.38 617 THR A N 1
ATOM 4934 C CA . THR A 1 617 ? -25.558 5.151 22.039 1.00 85.38 617 THR A CA 1
ATOM 4935 C C . THR A 1 617 ? -25.003 3.740 21.850 1.00 85.38 617 THR A C 1
ATOM 4937 O O . THR A 1 617 ? -25.698 2.845 21.385 1.00 85.38 617 THR A O 1
ATOM 4940 N N . ILE A 1 618 ? -23.758 3.484 22.256 1.00 84.31 618 ILE A N 1
ATOM 4941 C CA . ILE A 1 618 ? -23.160 2.151 22.155 1.00 84.31 618 ILE A CA 1
ATOM 4942 C C . ILE A 1 618 ? -23.927 1.124 23.001 1.00 84.31 618 ILE A C 1
ATOM 4944 O O . ILE A 1 618 ? -24.230 0.033 22.513 1.00 84.31 618 ILE A O 1
ATOM 4948 N N . ILE A 1 619 ? -24.252 1.456 24.249 1.00 81.19 619 ILE A N 1
ATOM 4949 C CA . ILE A 1 619 ? -24.971 0.561 25.165 1.00 81.19 619 ILE A CA 1
ATOM 4950 C C . ILE A 1 619 ? -26.382 0.277 24.641 1.00 81.19 619 ILE A C 1
ATOM 4952 O O . ILE A 1 619 ? -26.785 -0.885 24.561 1.00 81.19 619 ILE A O 1
ATOM 4956 N N . LEU A 1 620 ? -27.106 1.320 24.238 1.00 78.50 620 LEU A N 1
ATOM 4957 C CA . LEU A 1 620 ? -28.506 1.228 23.834 1.00 78.50 620 LEU A CA 1
ATOM 4958 C C . LEU A 1 620 ? -28.720 0.779 22.388 1.00 78.50 620 LEU A C 1
ATOM 4960 O O . LEU A 1 620 ? -29.757 0.192 22.113 1.00 78.50 620 LEU A O 1
ATOM 4964 N N . ASP A 1 621 ? -27.791 0.990 21.462 1.00 74.69 621 ASP A N 1
ATOM 4965 C CA . ASP A 1 621 ? -28.019 0.628 20.054 1.00 74.69 621 ASP A CA 1
ATOM 4966 C C . ASP A 1 621 ? -27.207 -0.602 19.633 1.00 74.69 621 ASP A C 1
ATOM 4968 O O . ASP A 1 621 ? -27.667 -1.400 18.814 1.00 74.69 621 ASP A O 1
ATOM 4972 N N . ASN A 1 622 ? -26.017 -0.817 20.210 1.00 76.44 622 ASN A N 1
ATOM 4973 C CA . ASN A 1 622 ? -25.126 -1.908 19.788 1.00 76.44 622 ASN A CA 1
ATOM 4974 C C . ASN A 1 622 ? -25.240 -3.163 20.671 1.00 76.44 622 ASN A C 1
ATOM 4976 O O . ASN A 1 622 ? -25.019 -4.274 20.176 1.00 76.44 622 ASN A O 1
ATOM 4980 N N . PHE A 1 623 ? -25.603 -3.020 21.953 1.00 72.69 623 PHE A N 1
ATOM 4981 C CA . PHE A 1 623 ? -25.800 -4.148 22.880 1.00 72.69 623 PHE A CA 1
ATOM 4982 C C . PHE A 1 623 ? -27.272 -4.528 23.124 1.00 72.69 623 PHE A C 1
ATOM 4984 O O . PHE A 1 623 ? -27.521 -5.576 23.735 1.00 72.69 623 PHE A O 1
ATOM 4991 N N . SER A 1 624 ? -28.236 -3.735 22.632 1.00 55.75 624 SER A N 1
ATOM 4992 C CA . SER A 1 624 ? -29.677 -3.872 22.910 1.00 55.75 624 SER A CA 1
ATOM 4993 C C . SER A 1 624 ? -30.314 -5.145 22.385 1.00 55.75 624 SER A C 1
ATOM 4995 O O . SER A 1 624 ? -30.928 -5.222 21.323 1.00 55.75 624 SER A O 1
ATOM 4997 N N . GLY A 1 625 ? -30.169 -6.172 23.203 1.00 54.53 625 GLY A N 1
ATOM 4998 C CA . GLY A 1 625 ? -30.724 -7.479 22.963 1.00 54.53 625 GLY A CA 1
ATOM 4999 C C . GLY A 1 625 ? -30.046 -8.581 23.758 1.00 54.53 625 GLY A C 1
ATOM 5000 O O . GLY A 1 625 ? -30.377 -9.731 23.510 1.00 54.53 625 GLY A O 1
ATOM 5001 N N . ARG A 1 626 ? -29.098 -8.322 24.669 1.00 56.84 626 ARG A N 1
ATOM 5002 C CA . ARG A 1 626 ? -28.564 -9.408 25.504 1.00 56.84 626 ARG A CA 1
ATOM 5003 C C . ARG A 1 626 ? -29.689 -10.023 26.351 1.00 56.84 626 ARG A C 1
ATOM 5005 O O . ARG A 1 626 ? -30.216 -9.372 27.245 1.00 56.84 626 ARG A O 1
ATOM 5012 N N . LYS A 1 627 ? -30.084 -11.262 26.037 1.00 48.72 627 LYS A N 1
ATOM 5013 C CA . LYS A 1 627 ? -31.063 -12.035 26.817 1.00 48.72 627 LYS A CA 1
ATOM 5014 C C . LYS A 1 627 ? -30.305 -12.936 27.788 1.00 48.72 627 LYS A C 1
ATOM 5016 O O . LYS A 1 627 ? -29.227 -13.435 27.463 1.00 48.72 627 LYS A O 1
ATOM 5021 N N . LEU A 1 628 ? -30.885 -13.146 28.967 1.00 46.53 628 LEU A N 1
ATOM 5022 C CA . LEU A 1 628 ? -30.393 -14.125 29.931 1.00 46.53 628 LEU A CA 1
ATOM 5023 C C . LEU A 1 628 ? -30.511 -15.524 29.311 1.00 46.53 628 LEU A C 1
ATOM 5025 O O . LEU A 1 628 ? -31.616 -15.930 28.937 1.00 46.53 628 LEU A O 1
ATOM 5029 N N . ASN A 1 629 ? -29.408 -16.261 29.193 1.00 46.50 629 ASN A N 1
ATOM 5030 C CA . ASN A 1 629 ? -29.474 -17.629 28.698 1.00 46.50 629 ASN A CA 1
ATOM 5031 C C . ASN A 1 629 ? -29.986 -18.569 29.804 1.00 46.50 629 ASN A C 1
ATOM 5033 O O . ASN A 1 629 ? -29.236 -18.985 30.685 1.00 46.50 629 ASN A O 1
ATOM 5037 N N . ARG A 1 630 ? -31.286 -18.889 29.773 1.00 41.28 630 ARG A N 1
ATOM 5038 C CA . ARG A 1 630 ? -31.935 -19.732 30.792 1.00 41.28 630 ARG A CA 1
ATOM 5039 C C . ARG A 1 630 ? -31.546 -21.213 30.711 1.00 41.28 630 ARG A C 1
ATOM 5041 O O . ARG A 1 630 ? -31.678 -21.889 31.722 1.00 41.28 630 ARG A O 1
ATOM 5048 N N . SER A 1 631 ? -31.062 -21.721 29.569 1.00 43.50 631 SER A N 1
ATOM 5049 C CA . SER A 1 631 ? -30.697 -23.144 29.436 1.00 43.50 631 SER A CA 1
ATOM 5050 C C . SER A 1 631 ? -29.339 -23.485 30.058 1.00 43.50 631 SER A C 1
ATOM 5052 O O . SER A 1 631 ? -29.108 -24.634 30.399 1.00 43.50 631 SER A O 1
ATOM 5054 N N . VAL A 1 632 ? -28.463 -22.490 30.232 1.00 44.38 632 VAL A N 1
ATOM 5055 C CA . VAL A 1 632 ? -27.115 -22.638 30.826 1.00 44.38 632 VAL A CA 1
ATOM 5056 C C . VAL A 1 632 ? -27.118 -22.314 32.324 1.00 44.38 632 VAL A C 1
ATOM 5058 O O . VAL A 1 632 ? -26.219 -22.693 33.066 1.00 44.38 632 VAL A O 1
ATOM 5061 N N . TYR A 1 633 ? -28.191 -21.676 32.796 1.00 40.62 633 TYR A N 1
ATOM 5062 C CA . TYR A 1 633 ? -28.404 -21.314 34.197 1.00 40.62 633 TYR A CA 1
ATOM 5063 C C . TYR A 1 633 ? -28.466 -22.518 35.149 1.00 40.62 633 TYR A C 1
ATOM 5065 O O . TYR A 1 633 ? -28.322 -22.359 36.355 1.00 40.62 633 TYR A O 1
ATOM 5073 N N . VAL A 1 634 ? -28.708 -23.717 34.615 1.00 46.22 634 VAL A N 1
ATOM 5074 C CA . VAL A 1 634 ? -28.805 -24.948 35.409 1.00 46.22 634 VAL A CA 1
ATOM 5075 C C . VAL A 1 634 ? -27.416 -25.515 35.748 1.00 46.22 634 VAL A C 1
ATOM 5077 O O . VAL A 1 634 ? -27.293 -26.249 36.722 1.00 46.22 634 VAL A O 1
ATOM 5080 N N . GLU A 1 635 ? -26.360 -25.138 35.013 1.00 41.47 635 GLU A N 1
ATOM 5081 C CA . GLU A 1 635 ? -25.019 -25.737 35.146 1.00 41.47 635 GLU A CA 1
ATOM 5082 C C . GLU A 1 635 ? -23.910 -24.752 35.569 1.00 41.47 635 GLU A C 1
ATOM 5084 O O . GLU A 1 635 ? -22.857 -25.197 36.023 1.00 41.47 635 GLU A O 1
ATOM 5089 N N . SER A 1 636 ? -24.117 -23.429 35.492 1.00 38.06 636 SER A N 1
ATOM 5090 C CA . SER A 1 636 ? -23.118 -22.423 35.897 1.00 38.06 636 SER A CA 1
ATOM 5091 C C . SER A 1 636 ? -23.615 -21.488 37.011 1.00 38.06 636 SER A C 1
ATOM 5093 O O . SER A 1 636 ? -24.777 -21.090 37.060 1.00 38.06 636 SER A O 1
ATOM 5095 N N . LYS A 1 637 ? -22.707 -21.071 37.911 1.00 36.56 637 LYS A N 1
ATOM 5096 C CA . LYS A 1 637 ? -22.991 -20.144 39.030 1.00 36.56 637 LYS A CA 1
ATOM 5097 C C . LYS A 1 637 ? -23.316 -18.700 38.589 1.00 36.56 637 LYS A C 1
ATOM 5099 O O . LYS A 1 637 ? -23.577 -17.856 39.443 1.00 36.56 637 LYS A O 1
ATOM 5104 N N . SER A 1 638 ? -23.314 -18.391 37.287 1.00 36.22 638 SER A N 1
ATOM 5105 C CA . SER A 1 638 ? -23.720 -17.084 36.745 1.00 36.22 638 SER A CA 1
ATOM 5106 C C . SER A 1 638 ? -24.281 -17.191 35.311 1.00 36.22 638 SER A C 1
ATOM 5108 O O . SER A 1 638 ? -23.724 -17.920 34.489 1.00 36.22 638 SER A O 1
ATOM 5110 N N . PRO A 1 639 ? -25.370 -16.470 34.965 1.00 40.72 639 PRO A N 1
ATOM 5111 C CA . PRO A 1 639 ? -25.989 -16.555 33.641 1.00 40.72 639 PRO A CA 1
ATOM 5112 C C . PRO A 1 639 ? -25.087 -15.936 32.560 1.00 40.72 639 PRO A C 1
ATOM 5114 O O . PRO A 1 639 ? -24.757 -14.751 32.668 1.00 40.72 639 PRO A O 1
ATOM 5117 N N . PRO A 1 640 ? -24.756 -16.647 31.464 1.00 52.91 640 PRO A N 1
ATOM 5118 C CA . PRO A 1 640 ? -24.086 -16.018 30.336 1.00 52.91 640 PRO A CA 1
ATOM 5119 C C . PRO A 1 640 ? -25.076 -15.125 29.576 1.00 52.91 640 PRO A C 1
ATOM 5121 O O . PRO A 1 640 ? -26.153 -15.556 29.149 1.00 52.91 640 PRO A O 1
ATOM 5124 N N . PHE A 1 641 ? -24.711 -13.857 29.397 1.00 53.00 641 PHE A N 1
ATOM 5125 C CA . PHE A 1 641 ? -25.464 -12.919 28.570 1.00 53.00 641 PHE A CA 1
ATOM 5126 C C . PHE A 1 641 ? -25.032 -13.060 27.106 1.00 53.00 641 PHE A C 1
ATOM 5128 O O . PHE A 1 641 ? -23.910 -12.707 26.748 1.00 53.00 641 PHE A O 1
ATOM 5135 N N . ALA A 1 642 ? -25.935 -13.517 26.237 1.00 58.56 642 ALA A N 1
ATOM 5136 C CA . ALA A 1 642 ? -25.691 -13.633 24.799 1.00 58.56 642 ALA A CA 1
ATOM 5137 C C . ALA A 1 642 ? -26.505 -12.593 24.025 1.00 58.56 642 ALA A C 1
ATOM 5139 O O . ALA A 1 642 ? -27.648 -12.297 24.374 1.00 58.56 642 ALA A O 1
ATOM 5140 N N . CYS A 1 643 ? -25.935 -12.028 22.957 1.00 71.75 643 CYS A N 1
ATOM 5141 C CA . CYS A 1 643 ? -26.671 -11.123 22.071 1.00 71.75 643 CYS A CA 1
ATOM 5142 C C . CYS A 1 643 ? -27.854 -11.870 21.432 1.00 71.75 643 CYS A C 1
ATOM 5144 O O . CYS A 1 643 ? -27.623 -12.816 20.684 1.00 71.75 643 CYS A O 1
ATOM 5146 N N . SER A 1 644 ? -29.098 -11.436 21.670 1.00 65.56 644 SER A N 1
ATOM 5147 C CA . SER A 1 644 ? -30.302 -12.110 21.142 1.00 65.56 644 SER A CA 1
ATOM 5148 C C . SER A 1 644 ? -30.287 -12.272 19.632 1.00 65.56 644 SER A C 1
ATOM 5150 O O . SER A 1 644 ? -30.660 -13.326 19.142 1.00 65.56 644 SER A O 1
ATOM 5152 N N . VAL A 1 645 ? -29.801 -11.280 18.884 1.00 70.44 645 VAL A N 1
ATOM 5153 C CA . VAL A 1 645 ? -29.753 -11.361 17.416 1.00 70.44 645 VAL A CA 1
ATOM 5154 C C . VAL A 1 645 ? -28.746 -12.410 16.935 1.00 70.44 645 VAL A C 1
ATOM 5156 O O . VAL A 1 645 ? -28.992 -13.081 15.933 1.00 70.44 645 VAL A O 1
ATOM 5159 N N . CYS A 1 646 ? -27.632 -12.581 17.652 1.00 70.94 646 CYS A N 1
ATOM 5160 C CA . CYS A 1 646 ? -26.629 -13.602 17.335 1.00 70.94 646 CYS A CA 1
ATOM 5161 C C . CYS A 1 646 ? -27.067 -14.998 17.803 1.00 70.94 646 CYS A C 1
ATOM 5163 O O . CYS A 1 646 ? -26.778 -15.988 17.131 1.00 70.94 646 CYS A O 1
ATOM 5165 N N . PHE A 1 647 ? -27.753 -15.061 18.947 1.00 61.75 647 PHE A N 1
ATOM 5166 C CA . PHE A 1 647 ? -28.222 -16.281 19.597 1.00 61.75 647 PHE A CA 1
ATOM 5167 C C . PHE A 1 647 ? -29.423 -16.899 18.870 1.00 61.75 647 PHE A C 1
ATOM 5169 O O . PHE A 1 647 ? -29.353 -18.048 18.446 1.00 61.75 647 PHE A O 1
ATOM 5176 N N . ASP A 1 648 ? -30.478 -16.118 18.615 1.00 52.78 648 ASP A N 1
ATOM 5177 C CA . ASP A 1 648 ? -31.738 -16.590 18.017 1.00 52.78 648 ASP A CA 1
ATOM 5178 C C . ASP A 1 648 ? -31.564 -17.078 16.557 1.00 52.78 648 ASP A C 1
ATOM 5180 O O . ASP A 1 648 ? -32.498 -17.604 15.956 1.00 52.78 648 ASP A O 1
ATOM 5184 N N . ARG A 1 649 ? -30.390 -16.873 15.935 1.00 54.91 649 ARG A N 1
ATOM 5185 C CA . ARG A 1 649 ? -30.180 -17.079 14.488 1.00 54.91 649 ARG A CA 1
ATOM 5186 C C . ARG A 1 649 ? -28.928 -17.889 14.118 1.00 54.91 649 ARG A C 1
ATOM 5188 O O . ARG A 1 649 ? -28.477 -17.817 12.969 1.00 54.91 649 ARG A O 1
ATOM 5195 N N . GLY A 1 650 ? -28.415 -18.684 15.064 1.00 49.06 650 GLY A N 1
ATOM 5196 C CA . GLY A 1 650 ? -27.461 -19.777 14.815 1.00 49.06 650 GLY A CA 1
ATOM 5197 C C . GLY A 1 650 ? -25.998 -19.371 14.606 1.00 49.06 650 GLY A C 1
ATOM 5198 O O . GLY A 1 650 ? -25.222 -20.163 14.085 1.00 49.06 650 GLY A O 1
ATOM 5199 N N . SER A 1 651 ? -25.606 -18.149 14.979 1.00 46.34 651 SER A N 1
ATOM 5200 C CA . SER A 1 651 ? -24.221 -17.657 14.865 1.00 46.34 651 SER A CA 1
ATOM 5201 C C . SER A 1 651 ? -23.476 -17.622 16.207 1.00 46.34 651 SER A C 1
ATOM 5203 O O . SER A 1 651 ? -22.449 -16.958 16.318 1.00 46.34 651 SER A O 1
ATOM 5205 N N . PHE A 1 652 ? -24.002 -18.294 17.235 1.00 38.03 652 PHE A N 1
ATOM 5206 C CA . PHE A 1 652 ? -23.471 -18.287 18.597 1.00 38.03 652 PHE A CA 1
ATOM 5207 C C . PHE A 1 652 ? -23.351 -19.725 19.119 1.00 38.03 652 PHE A C 1
ATOM 5209 O O . PHE A 1 652 ? -24.336 -20.459 19.112 1.00 38.03 652 PHE A O 1
ATOM 5216 N N . GLN A 1 653 ? -22.162 -20.111 19.583 1.00 37.12 653 GLN A N 1
ATOM 5217 C CA . GLN A 1 653 ? -21.998 -21.181 20.569 1.00 37.12 653 GLN A CA 1
ATOM 5218 C C . GLN A 1 653 ? -21.947 -20.491 21.938 1.00 37.12 653 GLN A C 1
ATOM 5220 O O . GLN A 1 653 ? -21.217 -19.515 22.103 1.00 37.12 653 GLN A O 1
ATOM 5225 N N . ALA A 1 654 ? -22.823 -20.896 22.856 1.00 31.80 654 ALA A N 1
ATOM 5226 C CA . ALA A 1 654 ? -22.937 -20.310 24.191 1.00 31.80 654 ALA A CA 1
ATOM 5227 C C . ALA A 1 654 ? -22.015 -21.011 25.205 1.00 31.80 654 ALA A C 1
ATOM 5229 O O . ALA A 1 654 ? -21.600 -22.138 24.939 1.00 31.80 654 ALA A O 1
ATOM 5230 N N . ASN A 1 655 ? -21.846 -20.351 26.368 1.00 36.34 655 ASN A N 1
ATOM 5231 C CA . ASN A 1 655 ? -21.148 -20.735 27.626 1.00 36.34 655 ASN A CA 1
ATOM 5232 C C . ASN A 1 655 ? -19.792 -20.006 27.744 1.00 36.34 655 ASN A C 1
ATOM 5234 O O . ASN A 1 655 ? -19.263 -19.693 26.687 1.00 36.34 655 ASN A O 1
ATOM 5238 N N . ASN A 1 656 ? -19.234 -19.630 28.909 1.00 31.39 656 ASN A N 1
ATOM 5239 C CA . ASN A 1 656 ? -19.666 -19.587 30.321 1.00 31.39 656 ASN A CA 1
ATOM 5240 C C . ASN A 1 656 ? -18.892 -18.467 31.084 1.00 31.39 656 ASN A C 1
ATOM 5242 O O . ASN A 1 656 ? -17.686 -18.347 30.948 1.00 31.39 656 ASN A O 1
ATOM 5246 N N . GLU A 1 657 ? -19.590 -17.759 31.984 1.00 34.66 657 GLU A N 1
ATOM 5247 C CA . GLU A 1 657 ? -19.097 -16.872 33.073 1.00 34.66 657 GLU A CA 1
ATOM 5248 C C . GLU A 1 657 ? -19.091 -15.323 32.946 1.00 34.66 657 GLU A C 1
ATOM 5250 O O . GLU A 1 657 ? -18.630 -14.695 31.995 1.00 34.66 657 GLU A O 1
ATOM 5255 N N . SER A 1 658 ? -19.673 -14.756 34.020 1.00 34.72 658 SER A N 1
ATOM 5256 C CA . SER A 1 658 ? -19.611 -13.419 34.632 1.00 34.72 658 SER A CA 1
ATOM 5257 C C . SER A 1 658 ? -19.793 -12.172 33.763 1.00 34.72 658 SER A C 1
ATOM 5259 O O . SER A 1 658 ? -18.894 -11.348 33.614 1.00 34.72 658 SER A O 1
ATOM 5261 N N . GLY A 1 659 ? -21.029 -11.937 33.321 1.00 36.19 659 GLY A N 1
ATOM 5262 C CA . GLY A 1 659 ? -21.518 -10.570 33.148 1.00 36.19 659 GLY A CA 1
ATOM 5263 C C . GLY A 1 659 ? -22.230 -10.113 34.419 1.00 36.19 659 GLY A C 1
ATOM 5264 O O . GLY A 1 659 ? -23.335 -10.580 34.688 1.00 36.19 659 GLY A O 1
ATOM 5265 N N . MET A 1 660 ? -21.638 -9.198 35.191 1.00 38.03 660 MET A N 1
ATOM 5266 C CA . MET A 1 660 ? -22.419 -8.371 36.122 1.00 38.03 660 MET A CA 1
ATOM 5267 C C . MET A 1 660 ? -23.545 -7.685 35.322 1.00 38.03 660 MET A C 1
ATOM 5269 O O . MET A 1 660 ? -23.301 -7.243 34.191 1.00 38.03 660 MET A O 1
ATOM 5273 N N . PRO A 1 661 ? -24.780 -7.590 35.847 1.00 43.59 661 PRO A N 1
ATOM 5274 C CA . PRO A 1 661 ? -25.832 -6.800 35.219 1.00 43.59 661 PRO A CA 1
ATOM 5275 C C . PRO A 1 661 ? -25.308 -5.397 34.903 1.00 43.59 661 PRO A C 1
ATOM 5277 O O . PRO A 1 661 ? -24.647 -4.787 35.734 1.00 43.59 661 PRO A O 1
ATOM 5280 N N . ILE A 1 662 ? -25.618 -4.872 33.715 1.00 44.28 662 ILE A N 1
ATOM 5281 C CA . ILE A 1 662 ? -25.188 -3.536 33.251 1.00 44.28 662 ILE A CA 1
ATOM 5282 C C . ILE A 1 662 ? -25.464 -2.452 34.310 1.00 44.28 662 ILE A C 1
ATOM 5284 O O . ILE A 1 662 ? -24.674 -1.531 34.486 1.00 44.28 662 ILE A O 1
ATOM 5288 N N . LEU A 1 663 ? -26.560 -2.610 35.056 1.00 40.34 663 LEU A N 1
ATOM 5289 C CA . LEU A 1 663 ? -26.937 -1.756 36.180 1.00 40.34 663 LEU A CA 1
ATOM 5290 C C . LEU A 1 663 ? -25.993 -1.869 37.387 1.00 40.34 663 LEU A C 1
ATOM 5292 O O . LEU A 1 663 ? -25.715 -0.850 37.995 1.00 40.34 663 LEU A O 1
ATOM 5296 N N . LEU A 1 664 ? -25.470 -3.053 37.714 1.00 38.69 664 LEU A N 1
ATOM 5297 C CA . LEU A 1 664 ? -24.523 -3.252 38.820 1.00 38.69 664 LEU A CA 1
ATOM 5298 C C . LEU A 1 664 ? -23.129 -2.705 38.495 1.00 38.69 664 LEU A C 1
ATOM 5300 O O . LEU A 1 664 ? -22.539 -2.078 39.352 1.00 38.69 664 LEU A O 1
ATOM 5304 N N . LEU A 1 665 ? -22.639 -2.815 37.254 1.00 42.41 665 LEU A N 1
ATOM 5305 C CA . LEU A 1 665 ? -21.372 -2.173 36.855 1.00 42.41 665 LEU A CA 1
ATOM 5306 C C . LEU A 1 665 ? -21.451 -0.641 36.883 1.00 42.41 665 LEU A C 1
ATOM 5308 O O . LEU A 1 665 ? -20.494 0.017 37.270 1.00 42.41 665 LEU A O 1
ATOM 5312 N N . ILE A 1 666 ? -22.586 -0.069 36.469 1.00 45.66 666 ILE A N 1
ATOM 5313 C CA . ILE A 1 666 ? -22.799 1.382 36.530 1.00 45.66 666 ILE A CA 1
ATOM 5314 C C . ILE A 1 666 ? -22.965 1.831 37.989 1.00 45.66 666 ILE A C 1
ATOM 5316 O O . ILE A 1 666 ? -22.405 2.851 38.365 1.00 45.66 666 ILE A O 1
ATOM 5320 N N . VAL A 1 667 ? -23.689 1.074 38.818 1.00 41.50 667 VAL A N 1
ATOM 5321 C CA . VAL A 1 667 ? -23.925 1.416 40.230 1.00 41.50 667 VAL A CA 1
ATOM 5322 C C . VAL A 1 667 ? -22.679 1.202 41.089 1.00 41.50 667 VAL A C 1
ATOM 5324 O O . VAL A 1 667 ? -22.311 2.119 41.807 1.00 41.50 667 VAL A O 1
ATOM 5327 N N . ASP A 1 668 ? -21.983 0.071 40.985 1.00 40.47 668 ASP A N 1
ATOM 5328 C CA . ASP A 1 668 ? -20.775 -0.198 41.777 1.00 40.47 668 ASP A CA 1
ATOM 5329 C C . ASP A 1 668 ? -19.655 0.798 41.440 1.00 40.47 668 ASP A C 1
ATOM 5331 O O . ASP A 1 668 ? -18.924 1.218 42.330 1.00 40.47 668 ASP A O 1
ATOM 5335 N N . PHE A 1 669 ? -19.545 1.244 40.182 1.00 44.28 669 PHE A N 1
ATOM 5336 C CA . PHE A 1 669 ? -18.539 2.238 39.792 1.00 44.28 669 PHE A CA 1
ATOM 5337 C C . PHE A 1 669 ? -18.947 3.677 40.156 1.00 44.28 669 PHE A C 1
ATOM 5339 O O . PHE A 1 669 ? -18.091 4.451 40.563 1.00 44.28 669 PHE A O 1
ATOM 5346 N N . LEU A 1 670 ? -20.241 4.029 40.091 1.00 43.06 670 LEU A N 1
ATOM 5347 C CA . LEU A 1 670 ? -20.759 5.319 40.590 1.00 43.06 670 LEU A CA 1
ATOM 5348 C C . LEU A 1 670 ? -20.776 5.421 42.126 1.00 43.06 670 LEU A C 1
ATOM 5350 O O . LEU A 1 670 ? -21.018 6.500 42.652 1.00 43.06 670 LEU A O 1
ATOM 5354 N N . VAL A 1 671 ? -20.595 4.305 42.837 1.00 41.00 671 VAL A N 1
ATOM 5355 C CA . VAL A 1 671 ? -20.521 4.240 44.308 1.00 41.00 671 VAL A CA 1
ATOM 5356 C C . VAL A 1 671 ? -19.062 4.198 44.804 1.00 41.00 671 VAL A C 1
ATOM 5358 O O . VAL A 1 671 ? -18.821 4.402 45.992 1.00 41.00 671 VAL A O 1
ATOM 5361 N N . MET A 1 672 ? -18.086 3.953 43.918 1.00 37.06 672 MET A N 1
ATOM 5362 C CA . MET A 1 672 ? -16.649 3.888 44.245 1.00 37.06 672 MET A CA 1
ATOM 5363 C C . MET A 1 672 ? -15.850 5.165 43.908 1.00 37.06 672 MET A C 1
ATOM 5365 O O . MET A 1 672 ? -14.678 5.246 44.278 1.00 37.06 672 MET A O 1
ATOM 5369 N N . GLU A 1 673 ? -16.469 6.156 43.264 1.00 33.31 673 GLU A N 1
ATOM 5370 C CA . GLU A 1 673 ? -16.005 7.555 43.157 1.00 33.31 673 GLU A CA 1
ATOM 5371 C C . GLU A 1 673 ? -17.013 8.482 43.846 1.00 33.31 673 GLU A C 1
ATOM 5373 O O . GLU A 1 673 ? -16.581 9.548 44.345 1.00 33.31 673 GLU A O 1
#

Organism: Mytilus edulis (NCBI:txid6550)

pLDDT: mean 74.92, std 21.96, range [25.84, 98.19]

Sequence (673 aa):
MAVKLSIKEIWDIYSSARKPPNQEQLSSLALDTFLALCCKEIEENGDVPIIYDMKTIVNQLCNEFMNDIIRITNKADDDGDPAALESYLVKDRGWQLLYVIYKNGIQGLTVGRDFSNLIVSLLPWCLKFKTHSQDLKFVSDEDVLPSISSCFYNLHKSNKWMQSCQRRDKVVPKTKHRKPIKKPVNYRPKKQRVISEKELETTDSEEDTLNVPASPPKFRKSRHMFRHNPYVSFGGKTIQDEENASEEENEEIALILSRIDVDKKEMSPPEISQLILDLLLEICLQDLNQISPSKVLSPSVLPHLTHVLTSFYPKSNIDNEKILASEWTKTSNIHFQRKLLRVIITLCGAIAVQQNGVNIIAGHRCLQDLLDIAQQIYNLQNIKKELSAGNHTEVENGSKNNFDLDLCFLTEIVLSTTVLLDIIFQCLPLNLVFISNAVKLVRDFIDGNGFILLDFVLCHLDFLRTQSYTHSDWSHSEPIRLIDSFLNTLKSVKVNYIHSMKCLKNKHQRCEFSVYFNHHHNILGSSYTVFQEMSSAEKQNGGKSEGVCLIASWCTFLLDILFKLECKLSRIEILKTLSLSGICCCMNLEVVVSGVLKCLPKFSPPVQNFALETMNTIILDNFSGRKLNRSVYVESKSPPFACSVCFDRGSFQANNESGMPILLLIVDFLVME

Nearest PDB structures (foldseek):
  6hc2-assembly4_S  TM=1.459E-01  e=5.532E-01  Homo sapiens
  4wnd-assembly1_A  TM=1.254E-01  e=7.309E-01  Homo sapiens
  5l9u-assembly1_O  TM=1.208E-01  e=1.620E+00  Homo sapiens
  7sqc-assembly1_R0  TM=1.826E-01  e=5.559E+00  Chlamydomonas reinhardtii

Radius of gyration: 33.63 Å; Cα contacts (8 Å, |Δi|>4): 636; chains: 1; bounding box: 90×58×117 Å

Mean predicted aligned error: 13.93 Å

Secondary structure (DSSP, 8-state):
------HHHHHHHHHHHTSSGGGHHHHHHHHHHHHHHHHHHHHHHSS----S-HHHHHHHHHHHHHHHHHHHHHHS-TT--THHHHHHHHTSHHHHHHHHHHHH--TT-SSHHHHHHHHHHHHHHHTTS---TTTTTTTTSS--PPPGGGGGHHHHHSHHHHHHHHHHTTS----TT-PPP-------------------------------------------PPPPPP--------HHHHHHHHHHHHHHHHHHHHTS--------HHHHHHHHHHHHHHHHHGGGT---GGG--HHHHHHHHHHHHHHTS----S-HHHHHHHHTTTGGGHHHHHHHHHHHHHHHHHHHTSTTHHHHHHHTTHHHHHHHHHHHHHHHHHHHHHHHHH--S--TTTHHHHHHHHHHHHHHHHHHHHHHHHHHHHH--SSHHHHHHHHHHHHHHHHTTHHHHHHHHHHHHHHHHHTT---GGGTT--HHHHHHHHHHHHHHHHHHHHHHHH---S--SS-GGGGGGGS--GGG-B-HHHHHHHHHHGGGT------B-HHHHHHHHHHHHHHH---HHHHHHHHHHHHHH---TTS-HHHHHHHHHTTGGGS-HHHHHHHHHHHHHIIIIISTTEEE-TTTTTTSSS--EEEHHHHTTT-----------HHHHHHHHHTT-

Foldseek 3Di:
DQPDDDLLNLVVQLVVLVPDPVSPVLNQLSVQLSLLVQVVCCVVPVAGDCRDDVQVVLLVLLVVLVVVVVVQVVPDDPPPPCVSVCCCCFFNCNVSSLVNSLRSANPPHPCLQVSLVVLLVCLVVLVVDDFDPVLLVVLPDDDQDFPLVVLCVLVCVFPLLVVLVVLQPAAADPDVPPPDPPDPPPPPPDDDDDDDDDDDDDDDDDDDDDDDDDDDDDDDDDDDDDDDDDDDDDDPDDPVVVVVVVVVVSVVSSVSSVPPDRPRHTHGSLRSSLSSLSSSLSSQSCLSVDDDPVPHCLLVSLLSLLVVLCVLPDDDPDDPVVVVVSVVVNLSCLSVSLSSLSSNLSSLLSLLSDQCSLVSCVVSVSLLSLLSLLVSLVVNLVVVVVVVVVDPDDPPDPVVVSSVSSLLSSLSSLLSSLLSLLSNLSNDDLDLVSLLSSLVSVVSCVVSVSLVSLLVNLQVLLVCVVVVDPDSNSVNDPSLVSLLSSLLSLLSSVLSSVCVVPPPDPDDPHDPSNLCSQEDFPSQHDQPVVVVVCVVVVVPPPDDHRDYRPQQVSLLSLLVSLLSGQDPVSNVSSLVSCQPSPGHLSHDLCSLVVSLVSCLVSDDPVSNVSSVVSNVSNVCRNNPAFDFPPVCVVPAPDTDTDRRVCVVPPRDDDDDDDDDPPVCVVVVVVVVD